Protein AF-0000000074068832 (afdb_homodimer)

Radius of gyration: 34.42 Å; Cα contacts (8 Å, |Δi|>4): 840; chains: 2; bounding box: 87×120×105 Å

InterPro domains:
  IPR000525 Initiator Rep protein, WH1 domain [PF01051] (7-155)
  IPR036388 Winged helix-like DNA-binding domain superfamily [G3DSA:1.10.10.10] (1-142)
  IPR036388 Winged helix-like DNA-binding domain superfamily [G3DSA:1.10.10.10] (143-234)
  IPR036390 Winged helix DNA-binding domain superfamily [SSF46785] (2-127)
  IPR036390 Winged helix DNA-binding domain superfamily [SSF46785] (130-231)

Nearest PDB structures (foldseek):
  8ac8-assembly2_A  TM=8.802E-01  e=3.108E-16  Escherichia coli
  7u7o-assembly1_C  TM=8.774E-01  e=4.698E-16  Escherichia coli K-12
  7sgc-assembly1_C  TM=8.677E-01  e=2.930E-16  Escherichia coli
  7ur0-assembly1_C  TM=8.697E-01  e=3.930E-15  Escherichia coli K-12
  6h24-assembly1_B  TM=8.572E-01  e=2.730E-08  Sphinx1.76-related DNA

Structure (mmCIF, N/CA/C/O backbone):
data_AF-0000000074068832-model_v1
#
loop_
_entity.id
_entity.type
_entity.pdbx_description
1 polymer 'Initiator RepB protein'
#
loop_
_atom_site.group_PDB
_atom_site.id
_atom_site.type_symbol
_atom_site.label_atom_id
_atom_site.label_alt_id
_atom_site.label_comp_id
_atom_site.label_asym_id
_atom_site.label_entity_id
_atom_site.label_seq_id
_atom_site.pdbx_PDB_ins_code
_atom_site.Cartn_x
_atom_site.Cartn_y
_atom_site.Cartn_z
_atom_site.occupancy
_atom_site.B_iso_or_equiv
_atom_site.auth_seq_id
_atom_site.auth_comp_id
_atom_site.auth_asym_id
_atom_site.auth_atom_id
_atom_site.pdbx_PDB_model_num
ATOM 1 N N . MET A 1 1 ? -21.078 18.766 18.938 1 35.25 1 MET A N 1
ATOM 2 C CA . MET A 1 1 ? -19.781 18.125 18.688 1 35.25 1 MET A CA 1
ATOM 3 C C . MET A 1 1 ? -19.125 17.688 19.984 1 35.25 1 MET A C 1
ATOM 5 O O . MET A 1 1 ? -18.766 18.516 20.828 1 35.25 1 MET A O 1
ATOM 9 N N . SER A 1 2 ? -19.516 16.641 20.594 1 40.59 2 SER A N 1
ATOM 10 C CA . SER A 1 2 ? -19.188 16.219 21.953 1 40.59 2 SER A CA 1
ATOM 11 C C . SER A 1 2 ? -17.703 16.406 22.25 1 40.59 2 SER A C 1
ATOM 13 O O . SER A 1 2 ? -16.922 16.75 21.359 1 40.59 2 SER A O 1
ATOM 15 N N . ASN A 1 3 ? -17.016 15.266 22.984 1 48.94 3 ASN A N 1
ATOM 16 C CA . ASN A 1 3 ? -15.648 15.086 23.438 1 48.94 3 ASN A CA 1
ATOM 17 C C . ASN A 1 3 ? -14.648 15.344 22.297 1 48.94 3 ASN A C 1
ATOM 19 O O . ASN A 1 3 ? -15 15.258 21.125 1 48.94 3 ASN A O 1
ATOM 23 N N . SER A 1 4 ? -13.125 15.695 22.562 1 65.94 4 SER A N 1
ATOM 24 C CA . SER A 1 4 ? -11.914 16.359 22.078 1 65.94 4 SER A CA 1
ATOM 25 C C . SER A 1 4 ? -11.359 15.633 20.844 1 65.94 4 SER A C 1
ATOM 27 O O . SER A 1 4 ? -10.828 14.531 20.969 1 65.94 4 SER A O 1
ATOM 29 N N . ASP A 1 5 ? -11.992 15.969 19.625 1 88.31 5 ASP A N 1
ATOM 30 C CA . ASP A 1 5 ? -11.422 15.492 18.375 1 88.31 5 ASP A CA 1
ATOM 31 C C . ASP A 1 5 ? -9.93 15.82 18.297 1 88.31 5 ASP A C 1
ATOM 33 O O . ASP A 1 5 ? -9.508 16.672 17.5 1 88.31 5 ASP A O 1
ATOM 37 N N . LEU A 1 6 ? -9.234 15.133 19.125 1 91.38 6 LEU A N 1
ATOM 38 C CA . LEU A 1 6 ? -7.793 15.336 19.219 1 91.38 6 LEU A CA 1
ATOM 39 C C . LEU A 1 6 ? -7.062 14.508 18.156 1 91.38 6 LEU A C 1
ATOM 41 O O . LEU A 1 6 ? -7.238 13.289 18.094 1 91.38 6 LEU A O 1
ATOM 45 N N . VAL A 1 7 ? -6.352 15.195 17.359 1 93.06 7 VAL A N 1
ATOM 46 C CA . VAL A 1 7 ? -5.469 14.547 16.406 1 93.06 7 VAL A CA 1
ATOM 47 C C . VAL A 1 7 ? -4.086 14.352 17.016 1 93.06 7 VAL A C 1
ATOM 49 O O . VAL A 1 7 ? -3.471 15.305 17.5 1 93.06 7 VAL A O 1
ATOM 52 N N . VAL A 1 8 ? -3.641 13.156 17.078 1 91.25 8 VAL A N 1
ATOM 53 C CA . VAL A 1 8 ? 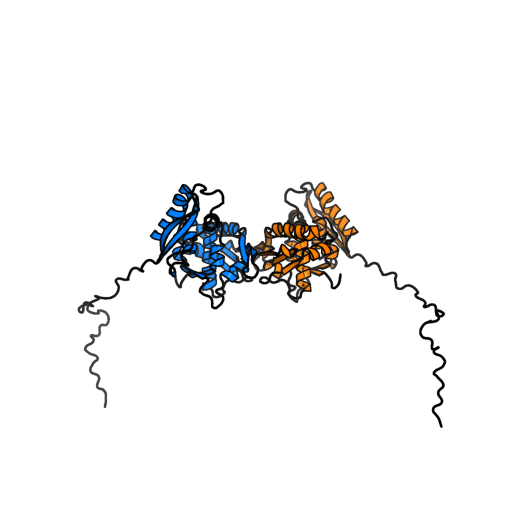-2.334 12.852 17.641 1 91.25 8 VAL A CA 1
ATOM 54 C C . VAL A 1 8 ? -1.529 11.984 16.672 1 91.25 8 VAL A C 1
ATOM 56 O O . VAL A 1 8 ? -2.029 10.977 16.172 1 91.25 8 VAL A O 1
ATOM 59 N N . LYS A 1 9 ? -0.333 12.367 16.391 1 91.38 9 LYS A N 1
ATOM 60 C CA . LYS A 1 9 ? 0.594 11.578 15.594 1 91.38 9 LYS A CA 1
ATOM 61 C C . LYS A 1 9 ? 2.043 11.867 15.977 1 91.38 9 LYS A C 1
ATOM 63 O O . LYS A 1 9 ? 2.342 12.938 16.516 1 91.38 9 LYS A O 1
ATOM 68 N N . SER A 1 10 ? 2.891 10.953 15.695 1 91.12 10 SER A N 1
ATOM 69 C CA . SER A 1 10 ? 4.297 11.188 16.016 1 91.12 10 SER A CA 1
ATOM 70 C C . SER A 1 10 ? 4.863 12.344 15.195 1 91.12 10 SER A C 1
ATOM 72 O O . SER A 1 10 ? 4.438 12.578 14.062 1 91.12 10 SER A O 1
ATOM 74 N N . ASN A 1 11 ? 5.824 13.031 15.758 1 90.75 11 ASN A N 1
ATOM 75 C CA . ASN A 1 11 ? 6.508 14.086 15.023 1 90.75 11 ASN A CA 1
ATOM 76 C C . ASN A 1 11 ? 7.188 13.539 13.766 1 90.75 11 ASN A C 1
ATOM 78 O O . ASN A 1 11 ? 7.246 14.219 12.742 1 90.75 11 ASN A O 1
ATOM 82 N N . ARG A 1 12 ? 7.637 12.352 13.867 1 89.12 12 ARG A N 1
ATOM 83 C CA . ARG A 1 12 ? 8.305 11.711 12.742 1 89.12 12 ARG A CA 1
ATOM 84 C C . ARG A 1 12 ? 7.336 11.508 11.578 1 89.12 12 ARG A C 1
ATOM 86 O O . ARG A 1 12 ? 7.668 11.812 10.43 1 89.12 12 ARG A O 1
ATOM 93 N N . LEU A 1 13 ? 6.172 10.992 11.891 1 91.56 13 LEU A N 1
ATOM 94 C CA . LEU A 1 13 ? 5.172 10.805 10.844 1 91.56 13 LEU A CA 1
ATOM 95 C C . LEU A 1 13 ? 4.758 12.148 10.25 1 91.56 13 LEU A C 1
ATOM 97 O O . LEU A 1 13 ? 4.641 12.281 9.031 1 91.56 13 LEU A O 1
ATOM 101 N N . ASN A 1 14 ? 4.551 13.086 11.156 1 93.75 14 ASN A N 1
ATOM 102 C CA . ASN A 1 14 ? 4.164 14.422 10.703 1 93.75 14 ASN A CA 1
ATOM 103 C C . ASN A 1 14 ? 5.191 15 9.734 1 93.75 14 ASN A C 1
ATOM 105 O O . ASN A 1 14 ? 4.824 15.594 8.719 1 93.75 14 ASN A O 1
ATOM 109 N N . SER A 1 15 ? 6.441 14.773 10.016 1 92.5 15 SER A N 1
ATOM 110 C CA . SER A 1 15 ? 7.523 15.297 9.195 1 92.5 15 SER A CA 1
ATOM 111 C C . SER A 1 15 ? 7.672 14.5 7.902 1 92.5 15 SER A C 1
ATOM 113 O O . SER A 1 15 ? 8.195 15.016 6.91 1 92.5 15 SER A O 1
ATOM 115 N N . ALA A 1 16 ? 7.242 13.289 7.918 1 91 16 ALA A N 1
ATOM 116 C CA . ALA A 1 16 ? 7.418 12.406 6.77 1 91 16 ALA A CA 1
ATOM 117 C C . ALA A 1 16 ? 6.352 12.664 5.707 1 91 16 ALA A C 1
ATOM 119 O O . ALA A 1 16 ? 6.508 12.266 4.551 1 91 16 ALA A O 1
ATOM 120 N N . ILE A 1 17 ? 5.285 13.25 6.105 1 91.56 17 ILE A N 1
ATOM 121 C CA . ILE A 1 17 ? 4.191 13.523 5.184 1 91.56 17 ILE A CA 1
ATOM 122 C C . ILE A 1 17 ? 4.684 14.422 4.051 1 91.56 17 ILE A C 1
ATOM 124 O O . ILE A 1 17 ? 5.324 15.445 4.293 1 91.56 17 ILE A O 1
ATOM 128 N N . GLN A 1 18 ? 4.461 13.891 2.818 1 90 18 GLN A N 1
ATOM 129 C CA . GLN A 1 18 ? 4.797 14.672 1.632 1 90 18 GLN A CA 1
ATOM 130 C C . GLN A 1 18 ? 3.736 14.508 0.546 1 90 18 GLN A C 1
ATOM 132 O O . GLN A 1 18 ? 3.186 13.422 0.369 1 90 18 GLN A O 1
ATOM 137 N N . ASN A 1 19 ? 3.311 15.547 -0.072 1 89.25 19 ASN A N 1
ATOM 138 C CA . ASN A 1 19 ? 2.555 15.562 -1.32 1 89.25 19 ASN A CA 1
ATOM 139 C C . ASN A 1 19 ? 1.151 14.992 -1.132 1 89.25 19 ASN A C 1
ATOM 141 O O . ASN A 1 19 ? 0.669 14.227 -1.969 1 89.25 19 ASN A O 1
ATOM 145 N N . LEU A 1 20 ? 0.527 15.203 -0.058 1 94.69 20 LEU A N 1
ATOM 146 C CA . LEU A 1 20 ? -0.877 14.859 0.137 1 94.69 20 LEU A CA 1
ATOM 147 C C . LEU A 1 20 ? -1.781 16.031 -0.214 1 94.69 20 LEU A C 1
ATOM 149 O O . LEU A 1 20 ? -1.452 17.188 0.08 1 94.69 20 LEU A O 1
ATOM 153 N N . THR A 1 21 ? -2.848 15.766 -0.794 1 94.5 21 THR A N 1
ATOM 154 C CA . THR A 1 21 ? -3.857 16.797 -1.002 1 94.5 21 THR A CA 1
ATOM 155 C C . THR A 1 21 ? -4.621 17.078 0.291 1 94.5 21 THR A C 1
ATOM 157 O O . THR A 1 21 ? -4.531 16.297 1.248 1 94.5 21 THR A O 1
ATOM 160 N N . LEU A 1 22 ? -5.344 18.156 0.23 1 94.94 22 LEU A N 1
ATOM 161 C CA . LEU A 1 22 ? -6.137 18.531 1.394 1 94.94 22 LEU A CA 1
ATOM 162 C C . LEU A 1 22 ? -7.121 17.422 1.762 1 94.94 22 LEU A C 1
ATOM 164 O O . LEU A 1 22 ? -7.25 17.062 2.934 1 94.94 22 LEU A O 1
ATOM 168 N N . ALA A 1 23 ? -7.801 16.906 0.788 1 94.31 23 ALA A N 1
ATOM 169 C CA . ALA A 1 23 ? -8.805 15.875 1.02 1 94.31 23 ALA A CA 1
ATOM 170 C C . ALA A 1 23 ? -8.172 14.609 1.592 1 94.31 23 ALA A C 1
ATOM 172 O O . ALA A 1 23 ? -8.742 13.961 2.467 1 94.31 23 ALA A O 1
ATOM 173 N N . GLU A 1 24 ? -7 14.227 1.142 1 96.44 24 GLU A N 1
ATOM 174 C CA . GLU A 1 24 ? -6.27 13.086 1.673 1 96.44 24 GLU A CA 1
ATOM 175 C C . GLU A 1 24 ? -5.891 13.297 3.137 1 96.44 24 GLU A C 1
ATOM 177 O O . GLU A 1 24 ? -6.078 12.406 3.969 1 96.44 24 GLU A O 1
ATOM 182 N N . LEU A 1 25 ? -5.414 14.492 3.432 1 96.44 25 LEU A N 1
ATOM 183 C CA . LEU A 1 25 ? -5.035 14.836 4.797 1 96.44 25 LEU A CA 1
ATOM 184 C C . LEU A 1 25 ? -6.234 14.734 5.734 1 96.44 25 LEU A C 1
ATOM 186 O O . LEU A 1 25 ? -6.109 14.25 6.859 1 96.44 25 LEU A O 1
ATOM 190 N N . ARG A 1 26 ? -7.309 15.148 5.266 1 95.88 26 ARG A N 1
ATOM 191 C CA . ARG A 1 26 ? -8.523 15.164 6.074 1 95.88 26 ARG A CA 1
ATOM 192 C C . ARG A 1 26 ? -8.984 13.742 6.402 1 95.88 26 ARG A C 1
ATOM 194 O O . ARG A 1 26 ? -9.484 13.484 7.5 1 95.88 26 ARG A O 1
ATOM 201 N N . ILE A 1 27 ? -8.789 12.797 5.516 1 95.5 27 ILE A N 1
ATOM 202 C CA . ILE A 1 27 ? -9.094 11.398 5.801 1 95.5 27 ILE A CA 1
ATOM 203 C C . ILE A 1 27 ? -8.211 10.898 6.945 1 95.5 27 ILE A C 1
ATOM 205 O O . ILE A 1 27 ? -8.703 10.266 7.883 1 95.5 27 ILE A O 1
ATOM 209 N N . ILE A 1 28 ? -6.961 11.227 6.863 1 95.12 28 ILE A N 1
ATOM 210 C CA . ILE A 1 28 ? -6.008 10.781 7.871 1 95.12 28 ILE A CA 1
ATOM 211 C C . ILE A 1 28 ? -6.355 11.391 9.219 1 95.12 28 ILE A C 1
ATOM 213 O O . ILE A 1 28 ? -6.41 10.695 10.234 1 95.12 28 ILE A O 1
ATOM 217 N N . GLN A 1 29 ? -6.629 12.672 9.227 1 95.06 29 GLN A N 1
ATOM 218 C CA . GLN A 1 29 ? -6.973 13.367 10.461 1 95.06 29 GLN A CA 1
ATOM 219 C C . GLN A 1 29 ? -8.219 12.766 11.102 1 95.06 29 GLN A C 1
ATOM 221 O O . GLN A 1 29 ? -8.234 12.5 12.305 1 95.06 29 GLN A O 1
ATOM 226 N N . LEU A 1 30 ? -9.188 12.57 10.297 1 93.5 30 LEU A N 1
ATOM 227 C CA . LEU A 1 30 ? -10.445 12.031 10.797 1 93.5 30 LEU A CA 1
ATOM 228 C C . LEU A 1 30 ? -10.266 10.609 11.312 1 93.5 30 LEU A C 1
ATOM 230 O O . LEU A 1 30 ? -10.82 10.25 12.352 1 93.5 30 LEU A O 1
ATOM 234 N N . ALA A 1 31 ? -9.523 9.859 10.562 1 92.31 31 ALA A N 1
ATOM 235 C CA . ALA A 1 31 ? -9.258 8.492 10.984 1 92.31 31 ALA A CA 1
ATOM 236 C C . ALA A 1 31 ? -8.57 8.453 12.344 1 92.31 31 ALA A C 1
ATOM 238 O O . ALA A 1 31 ? -8.898 7.625 13.195 1 92.31 31 ALA A O 1
ATOM 239 N N . ILE A 1 32 ? -7.617 9.312 12.555 1 90.81 32 ILE A N 1
ATOM 240 C CA . ILE A 1 32 ? -6.895 9.375 13.812 1 90.81 32 ILE A CA 1
ATOM 241 C C . ILE A 1 32 ? -7.863 9.711 14.945 1 90.81 32 ILE A C 1
ATOM 243 O O . ILE A 1 32 ? -7.84 9.062 16 1 90.81 32 ILE A O 1
ATOM 247 N N . VAL A 1 33 ? -8.695 10.672 14.711 1 91 33 VAL A N 1
ATOM 248 C CA . VAL A 1 33 ? -9.664 11.109 15.719 1 91 33 VAL A CA 1
ATOM 249 C C . VAL A 1 33 ? -10.648 9.977 16.016 1 91 33 VAL A C 1
ATOM 251 O O . VAL A 1 33 ? -10.906 9.672 17.172 1 91 33 VAL A O 1
ATOM 254 N N . ASP A 1 34 ? -11.148 9.344 14.977 1 87.38 34 ASP A N 1
ATOM 255 C CA . ASP A 1 34 ? -12.164 8.305 15.133 1 87.38 34 ASP A CA 1
ATOM 256 C C . ASP A 1 34 ? -11.578 7.059 15.789 1 87.38 34 ASP A C 1
ATOM 258 O O . ASP A 1 34 ? -12.266 6.375 16.547 1 87.38 34 ASP A O 1
ATOM 262 N N . ALA A 1 35 ? -10.375 6.742 15.484 1 83.81 35 ALA A N 1
ATOM 263 C CA . ALA A 1 35 ? -9.719 5.602 16.109 1 83.81 35 ALA A CA 1
ATOM 264 C C . ALA A 1 35 ? -9.562 5.82 17.625 1 83.81 35 ALA A C 1
ATOM 266 O O . ALA A 1 35 ? -9.68 4.879 18.406 1 83.81 35 ALA A O 1
ATOM 267 N N . ARG A 1 36 ? -9.305 6.953 18 1 80.31 36 ARG A N 1
ATOM 268 C CA . ARG A 1 36 ? -9.141 7.293 19.406 1 80.31 36 ARG A CA 1
ATOM 269 C C . ARG A 1 36 ? -10.477 7.285 20.141 1 80.31 36 ARG A C 1
ATOM 271 O O . ARG A 1 36 ? -10.57 6.828 21.281 1 80.31 36 ARG A O 1
ATOM 278 N N . GLU A 1 37 ? -11.469 7.746 19.5 1 77.94 37 GLU A N 1
ATOM 279 C CA . GLU A 1 37 ? -12.781 7.879 20.125 1 77.94 37 GLU A CA 1
ATOM 280 C C . GLU A 1 37 ? -13.422 6.512 20.344 1 77.94 37 GLU A C 1
ATOM 282 O O . GLU A 1 37 ? -14.156 6.316 21.312 1 77.94 37 GLU A O 1
ATOM 287 N N . THR A 1 38 ? -13.18 5.633 19.469 1 71.94 38 THR A N 1
ATOM 288 C CA . THR A 1 38 ? -13.797 4.316 19.594 1 71.94 38 THR A CA 1
ATOM 289 C C . THR A 1 38 ? -13.016 3.439 20.578 1 71.94 38 THR A C 1
ATOM 291 O O . THR A 1 38 ? -13.508 2.395 21 1 71.94 38 THR A O 1
ATOM 294 N N . GLY A 1 39 ? -11.883 3.902 21.094 1 65.94 39 GLY A N 1
ATOM 295 C CA . GLY A 1 39 ? -11.062 3.121 22 1 65.94 39 GLY A CA 1
ATOM 296 C C . GLY A 1 39 ? -10.391 1.937 21.328 1 65.94 39 GLY A C 1
ATOM 297 O O . GLY A 1 39 ? -9.625 1.206 21.969 1 65.94 39 GLY A O 1
ATOM 298 N N . LYS A 1 40 ? -10.719 1.672 20.203 1 63 40 LYS A N 1
ATOM 299 C CA . LYS A 1 40 ? -10.18 0.501 19.516 1 63 40 LYS A CA 1
ATOM 300 C C . LYS A 1 40 ? -8.797 0.79 18.938 1 63 40 LYS A C 1
ATOM 302 O O . LYS A 1 40 ? -8.039 -0.134 18.641 1 63 40 LYS A O 1
ATOM 307 N N . GLY A 1 41 ? -8.445 2.09 19.062 1 67.38 41 GLY A N 1
ATOM 308 C CA . GLY A 1 41 ? -7.191 2.457 18.422 1 67.38 41 GLY A CA 1
ATOM 309 C C . GLY A 1 41 ? -7.129 2.072 16.953 1 67.38 41 GLY A C 1
ATOM 310 O O . GLY A 1 41 ? -8.117 1.611 16.391 1 67.38 41 GLY A O 1
ATOM 311 N N . LEU A 1 42 ? -6.102 2.455 16.297 1 79.25 42 LEU A N 1
ATOM 312 C CA . LEU A 1 42 ? -5.82 1.968 14.945 1 79.25 42 LEU A CA 1
ATOM 313 C C . LEU A 1 42 ? -5.066 0.642 14.992 1 79.25 42 LEU A C 1
ATOM 315 O O . LEU A 1 42 ? -4.234 0.428 15.875 1 79.25 42 LEU A O 1
ATOM 319 N N . SER A 1 43 ? -5.531 -0.219 14.297 1 83.44 43 SER A N 1
ATOM 320 C CA . SER A 1 43 ? -4.914 -1.54 14.234 1 83.44 43 SER A CA 1
ATOM 321 C C . SER A 1 43 ? -4.492 -1.886 12.812 1 83.44 43 SER A C 1
ATOM 323 O O . SER A 1 43 ? -5.098 -1.414 11.844 1 83.44 43 SER A O 1
ATOM 325 N N . THR A 1 44 ? -3.473 -2.729 12.82 1 85.56 44 THR A N 1
ATOM 326 C CA . THR A 1 44 ? -2.988 -3.168 11.516 1 85.56 44 THR A CA 1
ATOM 327 C C . THR A 1 44 ? -3.844 -4.312 10.977 1 85.56 44 THR A C 1
ATOM 329 O O . THR A 1 44 ? -3.762 -4.656 9.797 1 85.56 44 THR A O 1
ATOM 332 N N . ASP A 1 45 ? -4.703 -4.816 11.781 1 86.94 45 ASP A N 1
ATOM 333 C CA . ASP A 1 45 ? -5.43 -6.008 11.359 1 86.94 45 ASP A CA 1
ATOM 334 C C . ASP A 1 45 ? -6.941 -5.773 11.391 1 86.94 45 ASP A C 1
ATOM 336 O O . ASP A 1 45 ? -7.719 -6.652 11.023 1 86.94 45 ASP A O 1
ATOM 340 N N . THR A 1 46 ? -7.316 -4.652 11.867 1 87.31 46 THR A N 1
ATOM 341 C CA . THR A 1 46 ? -8.734 -4.328 11.93 1 87.31 46 THR A CA 1
ATOM 342 C C . THR A 1 46 ? -9.023 -3.02 11.195 1 87.31 46 THR A C 1
ATOM 344 O O . THR A 1 46 ? -8.539 -1.959 11.602 1 87.31 46 THR A O 1
ATOM 347 N N . PRO A 1 47 ? -9.836 -3.09 10.203 1 92.69 47 PRO A N 1
ATOM 348 C CA . PRO A 1 47 ? -10.148 -1.868 9.461 1 92.69 47 PRO A CA 1
ATOM 349 C C . PRO A 1 47 ? -10.953 -0.863 10.289 1 92.69 47 PRO A C 1
ATOM 351 O O . PRO A 1 47 ? -11.68 -1.252 11.203 1 92.69 47 PRO A O 1
ATOM 354 N N . LEU A 1 48 ? -10.828 0.386 9.969 1 92.94 48 LEU A N 1
ATOM 355 C CA . LEU A 1 48 ? -11.586 1.491 10.547 1 92.94 48 LEU A CA 1
ATOM 356 C C . LEU A 1 48 ? -12.68 1.961 9.602 1 92.94 48 LEU A C 1
ATOM 358 O O . LEU A 1 48 ? -12.422 2.209 8.422 1 92.94 48 LEU A O 1
ATOM 362 N N . ARG A 1 49 ? -13.844 2.047 10.148 1 93.88 49 ARG A N 1
ATOM 363 C CA . ARG A 1 49 ? -14.953 2.559 9.359 1 93.88 49 ARG A CA 1
ATOM 364 C C . ARG A 1 49 ? -15.023 4.082 9.422 1 93.88 49 ARG A C 1
ATOM 366 O O . ARG A 1 49 ? -14.961 4.66 10.508 1 93.88 49 ARG A O 1
ATOM 373 N N . ILE A 1 50 ? -15.094 4.711 8.305 1 93.38 50 ILE A N 1
ATOM 374 C CA . ILE A 1 50 ? -15.305 6.152 8.211 1 93.38 50 ILE A CA 1
ATOM 375 C C . ILE A 1 50 ? -16.578 6.434 7.43 1 93.38 50 ILE A C 1
ATOM 377 O O . ILE A 1 50 ? -16.75 5.969 6.301 1 93.38 50 ILE A O 1
ATOM 381 N N . ASP A 1 51 ? -17.438 7.238 8.031 1 94.38 51 ASP A N 1
ATOM 382 C CA . ASP A 1 51 ? -18.719 7.578 7.422 1 94.38 51 ASP A CA 1
ATOM 383 C C . ASP A 1 51 ? -18.641 8.906 6.672 1 94.38 51 ASP A C 1
ATOM 385 O O . ASP A 1 51 ? -18.047 9.867 7.164 1 94.38 51 ASP A O 1
ATOM 389 N N . GLY A 1 52 ? -19.344 8.859 5.496 1 93.94 52 GLY A N 1
ATOM 390 C CA . GLY A 1 52 ? -19.391 10.094 4.723 1 93.94 52 GLY A CA 1
ATOM 391 C C . GLY A 1 52 ? -20.031 11.242 5.473 1 93.94 52 GLY A C 1
ATOM 392 O O . GLY A 1 52 ? -19.609 12.391 5.336 1 93.94 52 GLY A O 1
ATOM 393 N N . LEU A 1 53 ? -21.016 10.969 6.203 1 93.25 53 LEU A N 1
ATOM 394 C CA . LEU A 1 53 ? -21.688 11.992 6.996 1 93.25 53 LEU A CA 1
ATOM 395 C C . LEU A 1 53 ? -20.766 12.57 8.055 1 93.25 53 LEU A C 1
ATOM 397 O O . LEU A 1 53 ? -20.75 13.781 8.289 1 93.25 53 LEU A O 1
ATOM 401 N N . ARG A 1 54 ? -20 11.703 8.68 1 91.81 54 ARG A N 1
ATOM 402 C CA . ARG A 1 54 ? -19.016 12.141 9.664 1 91.81 54 ARG A CA 1
ATOM 403 C C . ARG A 1 54 ? -17.969 13.047 9.016 1 91.81 54 ARG A C 1
ATOM 405 O O . ARG A 1 54 ? -17.578 14.062 9.586 1 91.81 54 ARG A O 1
ATOM 412 N N . TYR A 1 55 ? -17.578 12.656 7.895 1 94.25 55 TYR A N 1
ATOM 413 C CA . TYR A 1 55 ? -16.625 13.453 7.121 1 94.25 55 TYR A CA 1
ATOM 414 C C . TYR A 1 55 ? -17.203 14.828 6.805 1 94.25 55 TYR A C 1
ATOM 416 O O . TYR A 1 55 ? -16.531 15.844 6.992 1 94.25 55 TYR A O 1
ATOM 424 N N . ALA A 1 56 ? -18.406 14.859 6.391 1 93.75 56 ALA A N 1
ATOM 425 C CA . ALA A 1 56 ? -19.078 16.109 6.035 1 93.75 56 ALA A CA 1
ATOM 426 C C . ALA A 1 56 ? -19.188 17.031 7.25 1 93.75 56 ALA A C 1
ATOM 428 O O . ALA A 1 56 ? -18.953 18.234 7.148 1 93.75 56 ALA A O 1
ATOM 429 N N . GLU A 1 57 ? -19.5 16.484 8.297 1 92.75 57 GLU A N 1
ATOM 430 C CA . GLU A 1 57 ? -19.656 17.25 9.531 1 92.75 57 GLU A CA 1
ATOM 431 C C . GLU A 1 57 ? -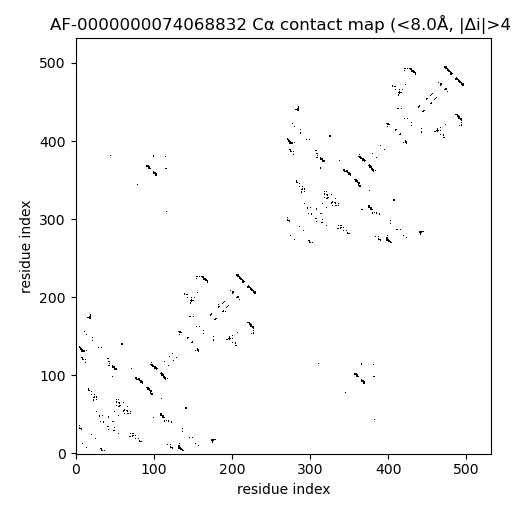18.328 17.797 10.016 1 92.75 57 GLU A C 1
ATOM 433 O O . GLU A 1 57 ? -18.234 18.969 10.422 1 92.75 57 GLU A O 1
ATOM 438 N N . ALA A 1 58 ? -17.312 16.984 9.914 1 92.5 58 ALA A N 1
ATOM 439 C CA . ALA A 1 58 ? -16 17.375 10.43 1 92.5 58 ALA A CA 1
ATOM 440 C C . ALA A 1 58 ? -15.398 18.5 9.594 1 92.5 58 ALA A C 1
ATOM 442 O O . ALA A 1 58 ? -14.688 19.359 10.125 1 92.5 5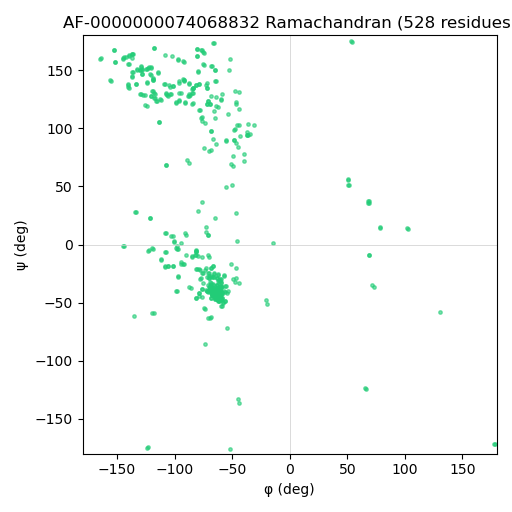8 ALA A O 1
ATOM 443 N N . PHE A 1 59 ? -15.711 18.5 8.312 1 93.62 59 PHE A N 1
ATOM 444 C CA . PHE A 1 59 ? -15.008 19.438 7.449 1 93.62 59 PHE A CA 1
ATOM 445 C C . PHE A 1 59 ? -15.984 20.375 6.746 1 93.62 59 PHE A C 1
ATOM 447 O O . PHE A 1 59 ? -15.672 20.922 5.691 1 93.62 59 PHE A O 1
ATOM 454 N N . ASN A 1 60 ? -17.094 20.516 7.297 1 88.69 60 ASN A N 1
ATOM 455 C CA . ASN A 1 60 ? -18.109 21.5 6.941 1 88.69 60 ASN A CA 1
ATOM 456 C C . ASN A 1 60 ? -18.422 21.469 5.449 1 88.69 60 ASN A C 1
ATOM 458 O O . ASN A 1 60 ? -18.375 22.516 4.781 1 88.69 60 ASN A O 1
ATOM 462 N N . THR A 1 61 ? -18.688 20.312 4.977 1 87.88 61 THR A N 1
ATOM 463 C CA . THR A 1 61 ? -19.172 20.141 3.613 1 87.88 61 THR A CA 1
ATOM 464 C C . THR A 1 61 ? -20.562 19.516 3.617 1 87.88 61 THR A C 1
ATOM 466 O O . THR A 1 61 ? -21.094 19.172 4.676 1 87.88 61 THR A O 1
ATOM 469 N N . THR A 1 62 ? -21.234 19.484 2.506 1 87.25 62 THR A N 1
ATOM 470 C CA . THR A 1 62 ? -22.594 18.953 2.439 1 87.25 62 THR A CA 1
ATOM 471 C C . THR A 1 62 ? -22.578 17.422 2.508 1 87.25 62 THR A C 1
ATOM 473 O O . THR A 1 62 ? -21.578 16.797 2.121 1 87.25 62 THR A O 1
ATOM 476 N N . ARG A 1 63 ? -23.688 16.922 2.963 1 82.56 63 ARG A N 1
ATOM 477 C CA . ARG A 1 63 ? -23.844 15.477 3.082 1 82.56 63 ARG A CA 1
ATOM 478 C C . ARG A 1 63 ? -23.672 14.789 1.73 1 82.56 63 ARG A C 1
ATOM 480 O O . ARG A 1 63 ? -23.062 13.727 1.642 1 82.56 63 ARG A O 1
ATOM 487 N N . GLN A 1 64 ? -24.219 15.398 0.728 1 82.19 64 GLN A N 1
ATOM 488 C CA . GLN A 1 64 ? -24.172 14.836 -0.62 1 82.19 64 GLN A CA 1
ATOM 489 C C . GLN A 1 64 ? -22.734 14.734 -1.121 1 82.19 64 GLN A C 1
ATOM 491 O O . GLN A 1 64 ? -22.359 13.734 -1.74 1 82.19 64 GLN A O 1
ATOM 496 N N . ASN A 1 65 ? -21.984 15.664 -0.727 1 88 65 ASN A N 1
ATOM 497 C CA . ASN A 1 65 ? -20.641 15.758 -1.25 1 88 65 ASN A CA 1
ATOM 498 C C . ASN A 1 65 ? -19.641 15.023 -0.363 1 88 65 ASN A C 1
ATOM 500 O O . ASN A 1 65 ? -18.531 14.695 -0.802 1 88 65 ASN A O 1
ATOM 504 N N . GLY A 1 66 ? -20.078 14.75 0.817 1 89.5 66 GLY A N 1
ATOM 505 C CA . GLY A 1 66 ? -19.172 14.18 1.789 1 89.5 66 GLY A CA 1
ATOM 506 C C . GLY A 1 66 ? -18.625 12.828 1.367 1 89.5 66 GLY A C 1
ATOM 507 O O . GLY A 1 66 ? -17.406 12.625 1.338 1 89.5 66 GLY A O 1
ATOM 508 N N . TYR A 1 67 ? -19.516 11.977 0.93 1 89.25 67 TYR A N 1
ATOM 509 C CA . TYR A 1 67 ? -19.078 10.633 0.556 1 89.25 67 TYR A CA 1
ATOM 510 C C . TYR A 1 67 ? -18.266 10.664 -0.739 1 89.25 67 TYR A C 1
ATOM 512 O O . TYR A 1 67 ? -17.266 9.969 -0.865 1 89.25 67 TYR A O 1
ATOM 520 N N . ILE A 1 68 ? -18.719 11.43 -1.621 1 91 68 ILE A N 1
ATOM 521 C CA . ILE A 1 68 ? -18.047 11.508 -2.918 1 91 68 ILE A CA 1
ATOM 522 C C . ILE A 1 68 ? -16.625 12.008 -2.732 1 91 68 ILE A C 1
ATOM 524 O O . ILE A 1 68 ? -15.68 11.406 -3.246 1 91 68 ILE A O 1
ATOM 528 N N . ARG A 1 69 ? -16.484 13.062 -1.994 1 91.25 69 ARG A N 1
ATOM 529 C CA . ARG A 1 69 ? -15.172 13.641 -1.75 1 91.25 69 ARG A CA 1
ATOM 530 C C . ARG A 1 69 ? -14.281 12.68 -0.973 1 91.25 69 ARG A C 1
ATOM 532 O O . ARG A 1 69 ? -13.094 12.539 -1.275 1 91.25 69 ARG A O 1
ATOM 539 N N . MET A 1 70 ? -14.875 12.086 -0.037 1 94.12 70 MET A N 1
ATOM 540 C CA . MET A 1 70 ? -14.141 11.125 0.784 1 94.12 70 MET A CA 1
ATOM 541 C C . MET A 1 70 ? -13.648 9.953 -0.056 1 94.12 70 MET A C 1
ATOM 543 O O . MET A 1 70 ? -12.492 9.547 0.046 1 94.12 70 MET A O 1
ATOM 547 N N . LYS A 1 71 ? -14.508 9.469 -0.866 1 93.75 71 LYS A N 1
ATOM 548 C CA . LYS A 1 71 ? -14.18 8.32 -1.711 1 93.75 71 LYS A CA 1
ATOM 549 C C . LYS A 1 71 ? -13.086 8.672 -2.711 1 93.75 71 LYS A C 1
ATOM 551 O O . LYS A 1 71 ? -12.141 7.902 -2.895 1 93.75 71 LYS A O 1
ATOM 556 N N . GLU A 1 72 ? -13.203 9.781 -3.305 1 94.5 72 GLU A N 1
ATOM 557 C CA . GLU A 1 72 ? -12.18 10.227 -4.25 1 94.5 72 GLU A CA 1
ATOM 558 C C . GLU A 1 72 ? -10.836 10.422 -3.561 1 94.5 72 GLU A C 1
ATOM 560 O O . GLU A 1 72 ? -9.797 10.047 -4.109 1 94.5 72 GLU A O 1
ATOM 565 N N . ALA A 1 73 ? -10.875 11 -2.432 1 95.56 73 ALA A N 1
ATOM 566 C CA . ALA A 1 73 ? -9.656 11.234 -1.657 1 95.56 73 ALA A CA 1
ATOM 567 C C . ALA A 1 73 ? -9.008 9.914 -1.248 1 95.56 73 ALA A C 1
ATOM 569 O O . ALA A 1 73 ? -7.785 9.781 -1.304 1 95.56 73 ALA A O 1
ATOM 570 N N . GLU A 1 74 ? -9.875 9.016 -0.844 1 96.44 74 GLU A N 1
ATOM 571 C CA . GLU A 1 74 ? -9.359 7.707 -0.462 1 96.44 74 GLU A CA 1
ATOM 572 C C . GLU A 1 74 ? -8.68 7.012 -1.641 1 96.44 74 GLU A C 1
ATOM 574 O O . GLU A 1 74 ? -7.617 6.414 -1.485 1 96.44 74 GLU A O 1
ATOM 579 N N . GLU A 1 75 ? -9.219 7.102 -2.77 1 95.69 75 GLU A N 1
ATOM 580 C CA . GLU A 1 75 ? -8.672 6.461 -3.961 1 95.69 75 GLU A CA 1
ATOM 581 C C . GLU A 1 75 ? -7.266 6.969 -4.266 1 95.69 75 GLU A C 1
ATOM 583 O O . GLU A 1 75 ? -6.379 6.191 -4.617 1 95.69 75 GLU A O 1
ATOM 588 N N . THR A 1 76 ? -7.062 8.227 -4.133 1 96.31 76 THR A N 1
ATOM 589 C CA . THR A 1 76 ? -5.73 8.773 -4.375 1 96.31 76 THR A CA 1
ATOM 590 C C . THR A 1 76 ? -4.805 8.477 -3.201 1 96.31 76 THR A C 1
ATOM 592 O O . THR A 1 76 ? -3.623 8.18 -3.396 1 96.31 76 THR A O 1
ATOM 595 N N . LEU A 1 77 ? -5.328 8.547 -1.991 1 97.31 77 LEU A N 1
ATOM 596 C CA . LEU A 1 77 ? -4.547 8.242 -0.797 1 97.31 77 LEU A CA 1
ATOM 597 C C . LEU A 1 77 ? -4.023 6.809 -0.841 1 97.31 77 LEU A C 1
ATOM 599 O O . LEU A 1 77 ? -2.91 6.535 -0.392 1 97.31 77 LEU A O 1
ATOM 603 N N . PHE A 1 78 ? -4.852 5.945 -1.407 1 97.31 78 PHE A N 1
ATOM 604 C CA . PHE A 1 78 ? -4.48 4.543 -1.547 1 97.31 78 PHE A CA 1
ATOM 605 C C . PHE A 1 78 ? -3.182 4.402 -2.332 1 97.31 78 PHE A C 1
ATOM 607 O O . PHE A 1 78 ? -2.41 3.465 -2.107 1 97.31 78 PHE A O 1
ATOM 614 N N . ASN A 1 79 ? -2.895 5.332 -3.166 1 96.12 79 ASN A N 1
ATOM 615 C CA . ASN A 1 79 ? -1.726 5.262 -4.035 1 96.12 79 ASN A CA 1
ATOM 616 C C . ASN A 1 79 ? -0.548 6.039 -3.455 1 96.12 79 ASN A C 1
ATOM 618 O O . ASN A 1 79 ? 0.558 5.996 -3.998 1 96.12 79 ASN A O 1
ATOM 622 N N . ARG A 1 80 ? -0.74 6.688 -2.369 1 95.88 80 ARG A N 1
ATOM 623 C CA . ARG A 1 80 ? 0.32 7.492 -1.774 1 95.88 80 ARG A CA 1
ATOM 624 C C . ARG A 1 80 ? 1.298 6.621 -0.993 1 95.88 80 ARG A C 1
ATOM 626 O O . ARG A 1 80 ? 0.914 5.586 -0.447 1 95.88 80 ARG A O 1
ATOM 633 N N . ARG A 1 81 ? 2.484 7.094 -0.998 1 94.81 81 ARG A N 1
ATOM 634 C CA . ARG A 1 81 ? 3.553 6.477 -0.22 1 94.81 81 ARG A CA 1
ATOM 635 C C . ARG A 1 81 ? 4.395 7.535 0.488 1 94.81 81 ARG A C 1
ATOM 637 O O . ARG A 1 81 ? 4.27 8.727 0.208 1 94.81 81 ARG A O 1
ATOM 644 N N . PHE A 1 82 ? 5.16 7.133 1.456 1 93.56 82 PHE A N 1
ATOM 645 C CA . PHE A 1 82 ? 6.125 8.008 2.115 1 93.56 82 PHE A CA 1
ATOM 646 C C . PHE A 1 82 ? 7.379 7.23 2.506 1 93.56 82 PHE A C 1
ATOM 648 O O . PHE A 1 82 ? 7.371 6 2.531 1 93.56 82 PHE A O 1
ATOM 655 N N . SER A 1 83 ? 8.398 8.016 2.703 1 93.06 83 SER A N 1
ATOM 656 C CA . SER A 1 83 ? 9.672 7.418 3.094 1 93.06 83 SER A CA 1
ATOM 657 C C . SER A 1 83 ? 10.234 8.102 4.336 1 93.06 83 SER A C 1
ATOM 659 O O . SER A 1 83 ? 9.969 9.273 4.582 1 93.06 83 SER A O 1
ATOM 661 N N . PHE A 1 84 ? 10.969 7.328 5.082 1 90.88 84 PHE A N 1
ATOM 662 C CA . PHE A 1 84 ? 11.68 7.863 6.238 1 90.88 84 PHE A CA 1
ATOM 663 C C . PHE A 1 84 ? 12.922 7.039 6.543 1 90.88 84 PHE A C 1
ATOM 665 O O . PHE A 1 84 ? 13.109 5.957 5.98 1 90.88 84 PHE A O 1
ATOM 672 N N . ILE A 1 85 ? 13.734 7.602 7.391 1 90.06 85 ILE A N 1
ATOM 673 C CA . ILE A 1 85 ? 14.945 6.902 7.805 1 90.06 85 ILE A CA 1
ATOM 674 C C . ILE A 1 85 ? 14.695 6.168 9.125 1 90.06 85 ILE A C 1
ATOM 676 O O . ILE A 1 85 ? 14.219 6.766 10.094 1 90.06 85 ILE A O 1
ATOM 680 N N . ASP A 1 86 ? 14.945 4.895 9.078 1 90.31 86 ASP A N 1
ATOM 681 C CA . ASP A 1 86 ? 14.867 4.121 10.312 1 90.31 86 ASP A CA 1
ATOM 682 C C . ASP A 1 86 ? 16 4.488 11.266 1 90.31 86 ASP A C 1
ATOM 684 O O . ASP A 1 86 ? 17.172 4.258 10.953 1 90.31 86 ASP A O 1
ATOM 688 N N . ASP A 1 87 ? 15.688 4.926 12.391 1 85.88 87 ASP A N 1
ATOM 689 C CA . ASP A 1 87 ? 16.672 5.453 13.328 1 85.88 87 ASP A CA 1
ATOM 690 C C . ASP A 1 87 ? 17.547 4.3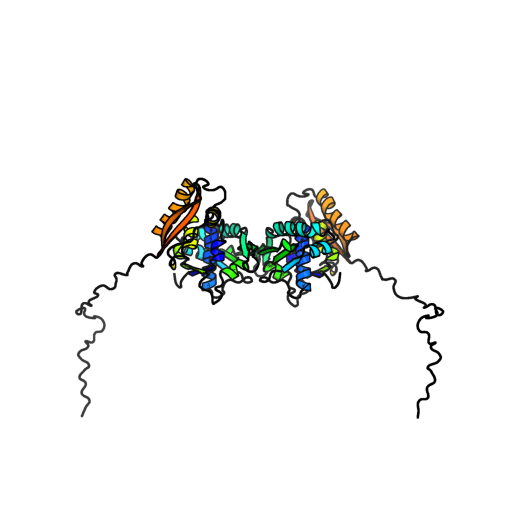4 13.891 1 85.88 87 ASP A C 1
ATOM 692 O O . ASP A 1 87 ? 18.672 4.586 14.32 1 85.88 87 ASP A O 1
ATOM 696 N N . SER A 1 88 ? 17.047 3.105 13.906 1 87.62 88 SER A N 1
ATOM 697 C CA . SER A 1 88 ? 17.781 1.991 14.508 1 87.62 88 SER A CA 1
ATOM 698 C C . SER A 1 88 ? 19 1.626 13.68 1 87.62 88 SER A C 1
ATOM 700 O O . SER A 1 88 ? 20.031 1.224 14.234 1 87.62 88 SER A O 1
ATOM 702 N N . ASP A 1 89 ? 18.984 1.886 12.336 1 90.75 89 ASP A N 1
ATOM 703 C CA . ASP A 1 89 ? 20.109 1.433 11.523 1 90.75 89 ASP A CA 1
ATOM 704 C C . ASP A 1 89 ? 20.406 2.426 10.398 1 90.75 89 ASP A C 1
ATOM 706 O O . ASP A 1 89 ? 21.312 2.197 9.586 1 90.75 89 ASP A O 1
ATOM 710 N N . GLY A 1 90 ? 19.641 3.453 10.328 1 90.94 90 GLY A N 1
ATOM 711 C CA . GLY A 1 90 ? 19.906 4.516 9.375 1 90.94 90 GLY A CA 1
ATOM 712 C C . GLY A 1 90 ? 19.469 4.176 7.965 1 90.94 90 GLY A C 1
ATOM 713 O O . GLY A 1 90 ? 19.828 4.863 7.012 1 90.94 90 GLY A O 1
ATOM 714 N N . LYS A 1 91 ? 18.672 3.186 7.766 1 94 91 LYS A N 1
ATOM 715 C CA . LYS A 1 91 ? 18.25 2.75 6.438 1 94 91 LYS A CA 1
ATOM 716 C C . LYS A 1 91 ? 16.938 3.414 6.035 1 94 91 LYS A C 1
ATOM 718 O O . LYS A 1 91 ? 16.141 3.811 6.895 1 94 91 LYS A O 1
ATOM 723 N N . VAL A 1 92 ? 16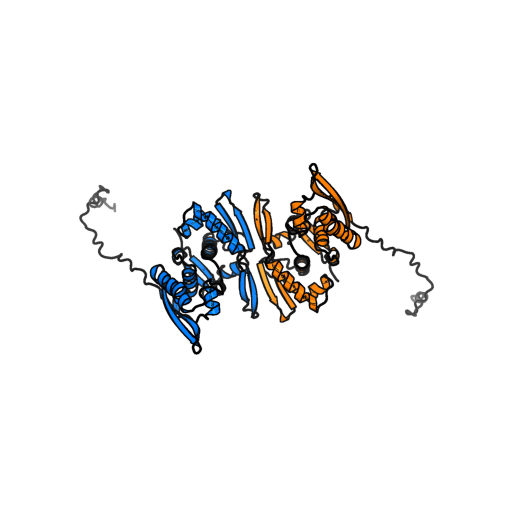.75 3.443 4.754 1 92.44 92 VAL A N 1
ATOM 724 C CA . VAL A 1 92 ? 15.555 4.066 4.211 1 92.44 92 VAL A CA 1
ATOM 725 C C . VAL A 1 92 ? 14.398 3.068 4.227 1 92.44 92 VAL A C 1
ATOM 727 O O . VAL A 1 92 ? 14.562 1.911 3.838 1 92.44 92 VAL A O 1
ATOM 730 N N . VAL A 1 93 ? 13.297 3.553 4.664 1 95.69 93 VAL A N 1
ATOM 731 C CA . VAL A 1 93 ? 12.062 2.771 4.676 1 95.69 93 VAL A CA 1
ATOM 732 C C . VAL A 1 93 ? 11.023 3.438 3.781 1 95.69 93 VAL A C 1
ATOM 734 O O . VAL A 1 93 ? 10.844 4.656 3.83 1 95.69 93 VAL A O 1
ATOM 737 N N . LYS A 1 94 ? 10.438 2.68 2.924 1 96.44 94 LYS A N 1
ATOM 738 C CA . LYS A 1 94 ? 9.281 3.104 2.141 1 96.44 94 LYS A CA 1
ATOM 739 C C . LYS A 1 94 ? 8 2.443 2.648 1 96.44 94 LYS A C 1
ATOM 741 O O . LYS A 1 94 ? 7.965 1.229 2.861 1 96.44 94 LYS A O 1
ATOM 746 N N . SER A 1 95 ? 6.988 3.238 2.898 1 96.56 95 SER A N 1
ATOM 747 C CA . SER A 1 95 ? 5.738 2.727 3.451 1 96.56 95 SER A CA 1
ATOM 748 C C . SER A 1 95 ? 4.531 3.344 2.752 1 96.56 95 SER A C 1
ATOM 750 O O . SER A 1 95 ? 4.66 4.352 2.053 1 96.56 95 SER A O 1
ATOM 752 N N . ARG A 1 96 ? 3.42 2.666 2.893 1 96.56 96 ARG A N 1
ATOM 753 C CA . ARG A 1 96 ? 2.135 3.16 2.406 1 96.56 96 ARG A CA 1
ATOM 754 C C . ARG A 1 96 ? 1.298 3.723 3.551 1 96.56 96 ARG A C 1
ATOM 756 O O . ARG A 1 96 ? 1.546 3.416 4.719 1 96.56 96 ARG A O 1
ATOM 763 N N . TRP A 1 97 ? 0.334 4.496 3.1 1 96.06 97 TRP A N 1
ATOM 764 C CA . TRP A 1 97 ? -0.605 4.992 4.102 1 96.06 97 TRP A CA 1
ATOM 765 C C . TRP A 1 97 ? -1.662 3.939 4.426 1 96.06 97 TRP A C 1
ATOM 767 O O . TRP A 1 97 ? -1.905 3.635 5.594 1 96.06 97 TRP A O 1
ATOM 777 N N . ILE A 1 98 ? -2.15 3.389 3.355 1 96.75 98 ILE A N 1
ATOM 778 C CA . ILE A 1 98 ? -3.275 2.467 3.463 1 96.75 98 ILE A CA 1
ATOM 779 C C . ILE A 1 98 ? -2.906 1.127 2.83 1 96.75 98 ILE A C 1
ATOM 781 O O . ILE A 1 98 ? -2.281 1.086 1.769 1 96.75 98 ILE A O 1
ATOM 785 N N . GLN A 1 99 ? -3.328 0.045 3.504 1 97.38 99 GLN A N 1
ATOM 786 C CA . GLN A 1 99 ? -3.031 -1.274 2.957 1 97.38 99 GLN A CA 1
ATOM 787 C C . GLN A 1 99 ? -4.289 -1.934 2.4 1 97.38 99 GLN A C 1
ATOM 789 O O . GLN A 1 99 ? -4.207 -2.867 1.599 1 97.38 99 GLN A O 1
ATOM 794 N N . ARG A 1 100 ? -5.484 -1.458 2.805 1 97.25 100 ARG A N 1
ATOM 795 C CA . ARG A 1 100 ? -6.75 -2.098 2.457 1 97.25 100 ARG A CA 1
ATOM 796 C C . ARG A 1 100 ? -7.898 -1.099 2.508 1 97.25 100 ARG A C 1
ATOM 798 O O . ARG A 1 100 ? -7.965 -0.264 3.412 1 97.25 100 ARG A O 1
ATOM 805 N N . VAL A 1 101 ? -8.797 -1.262 1.531 1 97.31 101 VAL A N 1
ATOM 806 C CA . VAL A 1 101 ? -10.023 -0.478 1.579 1 97.31 101 VAL A CA 1
ATOM 807 C C . VAL A 1 101 ? -11.203 -1.339 1.134 1 97.31 101 VAL A C 1
ATOM 809 O O . VAL A 1 101 ? -11.086 -2.137 0.202 1 97.31 101 VAL A O 1
ATOM 812 N N . LYS A 1 102 ? -12.266 -1.232 1.82 1 97 102 LYS A N 1
ATOM 813 C CA . LYS A 1 102 ? -13.555 -1.806 1.456 1 97 102 LYS A CA 1
ATOM 814 C C . LYS A 1 102 ? -14.609 -0.717 1.275 1 97 102 LYS A C 1
ATOM 816 O O . LYS A 1 102 ? -14.773 0.147 2.139 1 97 102 LYS A O 1
ATOM 821 N N . TYR A 1 103 ? -15.352 -0.79 0.18 1 93.75 103 TYR A N 1
ATOM 822 C CA . TYR A 1 103 ? -16.328 0.237 -0.142 1 93.75 103 TYR A CA 1
ATOM 823 C C . TYR A 1 103 ? -17.734 -0.203 0.268 1 93.75 103 TYR A C 1
ATOM 825 O O . TYR A 1 103 ? -18.219 -1.24 -0.185 1 93.75 103 TYR A O 1
ATOM 833 N N . 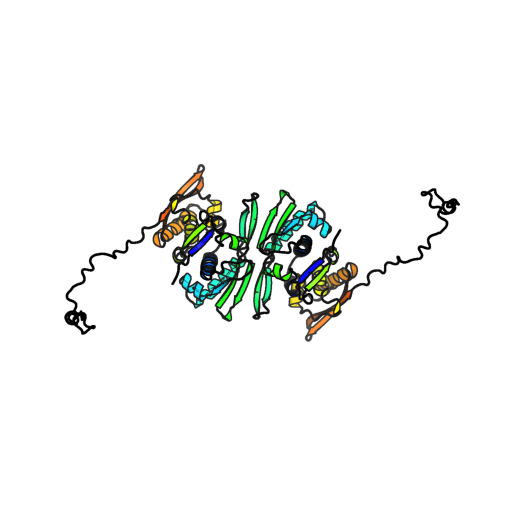LEU A 1 104 ? -18.297 0.581 1.085 1 94.19 104 LEU A N 1
ATOM 834 C CA . LEU A 1 104 ? -19.688 0.384 1.503 1 94.19 104 LEU A CA 1
ATOM 835 C C . LEU A 1 104 ? -20.594 1.432 0.873 1 94.19 104 LEU A C 1
ATOM 837 O O . LEU A 1 104 ? -21.203 2.232 1.581 1 94.19 104 LEU A O 1
ATOM 841 N N . ASP A 1 105 ? -20.766 1.345 -0.403 1 90.94 105 ASP A N 1
ATOM 842 C CA . ASP A 1 105 ? -21.438 2.371 -1.198 1 90.94 105 ASP A CA 1
ATOM 843 C C . ASP A 1 105 ? -22.891 2.562 -0.749 1 90.94 105 ASP A C 1
ATOM 845 O O . ASP A 1 105 ? -23.391 3.689 -0.709 1 90.94 105 ASP A O 1
ATOM 849 N N . ASP A 1 106 ? -23.516 1.498 -0.405 1 92 106 ASP A N 1
ATOM 850 C CA . ASP A 1 106 ? -24.922 1.559 -0.01 1 92 106 ASP A CA 1
ATOM 851 C C . ASP A 1 106 ? -25.078 2.287 1.321 1 92 106 ASP A C 1
ATOM 853 O O . ASP A 1 106 ? -26.172 2.791 1.629 1 92 106 ASP A O 1
ATOM 857 N N . GLU A 1 107 ? -24.062 2.367 2.066 1 92.56 107 GLU A N 1
ATOM 858 C CA . GLU A 1 107 ? -24.141 2.986 3.385 1 92.56 107 GLU A CA 1
ATOM 859 C C . GLU A 1 107 ? -23.438 4.34 3.395 1 92.56 107 GLU A C 1
ATOM 861 O O . GLU A 1 107 ? -23.469 5.059 4.395 1 92.56 107 GLU A O 1
ATOM 866 N N . GLY A 1 108 ? -22.797 4.672 2.338 1 92.5 108 GLY A N 1
ATOM 867 C CA . GLY A 1 108 ? -22.062 5.918 2.277 1 92.5 108 GLY A CA 1
ATOM 868 C C . GLY A 1 108 ? -20.844 5.934 3.186 1 92.5 108 GLY A C 1
ATOM 869 O O . GLY A 1 108 ? -20.594 6.922 3.877 1 92.5 108 GLY A O 1
ATOM 870 N N . ALA A 1 109 ? -20.172 4.789 3.271 1 94.88 109 ALA A N 1
ATOM 871 C CA . ALA A 1 109 ? -19.031 4.652 4.16 1 94.88 109 ALA A CA 1
ATOM 872 C C . ALA A 1 109 ? -17.906 3.84 3.5 1 94.88 109 ALA A C 1
ATOM 874 O O . ALA A 1 109 ? -18.125 3.223 2.455 1 94.88 109 ALA A O 1
ATOM 875 N N . ILE A 1 110 ? -16.75 3.98 4.07 1 95 110 ILE A N 1
ATOM 876 C CA . ILE A 1 110 ? -15.625 3.145 3.68 1 95 110 ILE A CA 1
ATOM 877 C C . ILE A 1 110 ? -14.992 2.514 4.918 1 95 110 ILE A C 1
ATOM 879 O O . ILE A 1 110 ? -15.141 3.029 6.031 1 95 110 ILE A O 1
ATOM 883 N N . GLU A 1 111 ? -14.406 1.402 4.691 1 95.94 111 GLU A N 1
ATOM 884 C CA . GLU A 1 111 ? -13.547 0.786 5.699 1 95.94 111 GLU A CA 1
ATOM 885 C C . GLU A 1 111 ? -12.102 0.714 5.23 1 95.94 111 GLU A C 1
ATOM 887 O O . GLU A 1 111 ? -11.812 0.149 4.172 1 95.94 111 GLU A O 1
ATOM 892 N N . LEU A 1 112 ? -11.25 1.29 6.023 1 95.75 112 LEU A N 1
ATOM 893 C CA . LEU A 1 112 ? -9.859 1.286 5.578 1 95.75 112 LEU A CA 1
ATOM 894 C C . LEU A 1 112 ? -8.938 0.783 6.68 1 95.75 112 LEU A C 1
ATOM 896 O O . LEU A 1 112 ? -9.273 0.864 7.863 1 95.75 112 LEU A O 1
ATOM 900 N N . ALA A 1 113 ? -7.859 0.183 6.32 1 95.69 113 ALA A N 1
ATOM 901 C CA . ALA A 1 113 ? -6.797 -0.23 7.234 1 95.69 113 ALA A CA 1
ATOM 902 C C . ALA A 1 113 ? -5.488 0.483 6.91 1 95.69 113 ALA A C 1
ATOM 904 O O . ALA A 1 113 ? -5.031 0.466 5.766 1 95.69 113 ALA A O 1
ATOM 905 N N . PHE A 1 114 ? -4.941 1.106 7.914 1 94.88 114 PHE A N 1
ATOM 906 C CA . PHE A 1 114 ? -3.652 1.772 7.766 1 94.88 114 PHE A CA 1
ATOM 907 C C . PHE A 1 114 ? -2.512 0.768 7.859 1 94.88 114 PHE A C 1
ATOM 909 O O . PHE A 1 114 ? -2.707 -0.364 8.305 1 94.88 114 PHE A O 1
ATOM 916 N N . THR A 1 115 ? -1.423 1.165 7.41 1 95.75 115 THR A N 1
ATOM 917 C CA . THR A 1 115 ? -0.245 0.304 7.434 1 95.75 115 THR A CA 1
ATOM 918 C C . THR A 1 115 ? 0.401 0.31 8.82 1 95.75 115 THR A C 1
ATOM 920 O O . THR A 1 115 ? 0.088 1.163 9.648 1 95.75 115 THR A O 1
ATOM 923 N N . MET A 1 116 ? 1.327 -0.611 9.023 1 93.62 116 MET A N 1
ATOM 924 C CA . MET A 1 116 ? 1.966 -0.801 10.32 1 93.62 116 MET A CA 1
ATOM 925 C C . MET A 1 116 ? 2.717 0.456 10.742 1 93.62 116 MET A C 1
ATOM 927 O O . MET A 1 116 ? 2.697 0.828 11.922 1 93.62 116 MET A O 1
ATOM 931 N N . ASP A 1 117 ? 3.359 1.12 9.805 1 93.31 117 ASP A N 1
ATOM 932 C CA . ASP A 1 117 ? 4.148 2.301 10.141 1 93.31 117 ASP A CA 1
ATOM 933 C C . ASP A 1 117 ? 3.248 3.461 10.562 1 93.31 117 ASP A C 1
ATOM 935 O O . ASP A 1 117 ? 3.598 4.227 11.461 1 93.31 117 ASP A O 1
ATOM 939 N N . VAL A 1 118 ? 2.131 3.57 9.906 1 92.81 118 VAL A N 1
ATOM 940 C CA . VAL A 1 118 ? 1.175 4.613 10.258 1 92.81 118 VAL A CA 1
ATOM 941 C C . VAL A 1 118 ? 0.566 4.312 11.625 1 92.81 118 VAL A C 1
ATOM 943 O O . VAL A 1 118 ? 0.5 5.191 12.492 1 92.81 118 VAL A O 1
ATOM 946 N N . VAL A 1 119 ? 0.168 3.098 11.828 1 91.44 119 VAL A N 1
ATOM 947 C CA . VAL A 1 119 ? -0.452 2.693 13.086 1 91.44 119 VAL A CA 1
ATOM 948 C C . VAL A 1 119 ? 0.519 2.928 14.234 1 91.44 119 VAL A C 1
ATOM 950 O O . VAL A 1 119 ? 0.141 3.477 15.273 1 91.44 119 VAL A O 1
ATOM 953 N N . LYS A 1 120 ? 1.716 2.504 14.078 1 88.56 120 LYS A N 1
ATOM 954 C CA . LYS A 1 120 ? 2.73 2.691 15.117 1 88.56 120 LYS A CA 1
ATOM 955 C C . LYS A 1 120 ? 2.924 4.172 15.438 1 88.56 120 LYS A C 1
ATOM 957 O O . LYS A 1 120 ? 3.131 4.539 16.594 1 88.56 120 LYS A O 1
ATOM 962 N N . ALA A 1 121 ? 2.844 4.98 14.445 1 87.69 121 ALA A N 1
ATOM 963 C CA . ALA A 1 121 ? 3.119 6.406 14.586 1 87.69 121 ALA A CA 1
ATOM 964 C C . ALA A 1 121 ? 1.935 7.137 15.219 1 87.69 121 ALA A C 1
ATOM 966 O O . ALA A 1 121 ? 2.082 8.25 15.727 1 87.69 121 ALA A O 1
ATOM 967 N N . ILE A 1 122 ? 0.822 6.578 15.125 1 85.75 122 ILE A N 1
ATOM 968 C CA . ILE A 1 122 ? -0.369 7.223 15.672 1 85.75 122 ILE A CA 1
ATOM 969 C C . ILE A 1 122 ? -0.685 6.648 17.047 1 85.75 122 ILE A C 1
ATOM 971 O O . ILE A 1 122 ? -1.22 7.348 17.906 1 85.75 122 ILE A O 1
ATOM 975 N N . THR A 1 123 ? -0.538 5.277 17.25 1 73.69 123 THR A N 1
ATOM 976 C CA . THR A 1 123 ? -0.849 4.625 18.516 1 73.69 123 THR A CA 1
ATOM 977 C C . THR A 1 123 ? 0.152 5.035 19.594 1 73.69 123 THR A C 1
ATOM 979 O O . THR A 1 123 ? 1.35 5.148 19.328 1 73.69 123 THR A O 1
ATOM 982 N N . ARG A 1 124 ? -0.373 6.09 20.422 1 58.59 124 ARG A N 1
ATOM 983 C CA . ARG A 1 124 ? 0.38 6.594 21.562 1 58.59 124 ARG A CA 1
ATOM 984 C C . ARG A 1 124 ? 1.067 5.453 22.312 1 58.59 124 ARG A C 1
ATOM 986 O O . ARG A 1 124 ? 0.402 4.598 22.891 1 58.59 124 ARG A O 1
ATOM 993 N N . LEU A 1 125 ? 2.062 4.887 21.766 1 48.75 125 LEU A N 1
ATOM 994 C CA . LEU A 1 125 ? 2.652 4.016 22.781 1 48.75 125 LEU A CA 1
ATOM 995 C C . LEU A 1 125 ? 2.828 4.754 24.094 1 48.75 125 LEU A C 1
ATOM 997 O O . LEU A 1 125 ? 2.973 5.977 24.109 1 48.75 125 LEU A O 1
ATOM 1001 N N . ASP A 1 126 ? 2.455 4.207 25.094 1 43.25 126 ASP A N 1
ATOM 1002 C CA . ASP A 1 126 ? 2.654 4.477 26.516 1 43.25 126 ASP A CA 1
ATOM 1003 C C . ASP A 1 126 ? 4.012 5.129 26.766 1 43.25 126 ASP A C 1
ATOM 1005 O O . ASP A 1 126 ? 5.047 4.594 26.359 1 43.25 126 ASP A O 1
ATOM 1009 N N . GLY A 1 127 ? 4.09 6.445 27 1 46.59 127 GLY A N 1
ATOM 1010 C CA . GLY A 1 127 ? 5.066 7.184 27.781 1 46.59 127 GLY A CA 1
ATOM 1011 C C . GLY A 1 127 ? 5.648 8.375 27.047 1 46.59 127 GLY A C 1
ATOM 1012 O O . GLY A 1 127 ? 6.105 9.336 27.656 1 46.59 127 GLY A O 1
ATOM 1013 N N . ALA A 1 128 ? 6.285 8.164 25.844 1 49.12 128 ALA A N 1
ATOM 1014 C CA . ALA A 1 128 ? 7.164 9.281 25.5 1 49.12 128 ALA A CA 1
ATOM 1015 C C . ALA A 1 128 ? 6.41 10.367 24.75 1 49.12 128 ALA A C 1
ATOM 1017 O O . ALA A 1 128 ? 6.434 10.406 23.516 1 49.12 128 ALA A O 1
ATOM 1018 N N . GLU A 1 129 ? 5.469 11.148 25.422 1 53.06 129 GLU A N 1
ATOM 1019 C CA . GLU A 1 129 ? 4.648 12.258 24.953 1 53.06 129 GLU A CA 1
ATOM 1020 C C . GLU A 1 129 ? 5.477 13.258 24.156 1 53.06 129 GLU A C 1
ATOM 1022 O O . GLU A 1 129 ? 4.965 13.906 23.25 1 53.06 129 GLU A O 1
ATOM 1027 N N . GLU A 1 130 ? 6.77 13.352 24.469 1 57.09 130 GLU A N 1
ATOM 1028 C CA . GLU A 1 130 ? 7.613 14.43 23.969 1 57.09 130 GLU A CA 1
ATOM 1029 C C . GLU A 1 130 ? 7.887 14.273 22.469 1 57.09 130 GLU A C 1
ATOM 1031 O O . GLU A 1 130 ? 8.297 15.227 21.812 1 57.09 130 GLU A O 1
ATOM 1036 N N . PHE A 1 131 ? 7.16 13.273 21.828 1 81.19 131 PHE A N 1
ATOM 1037 C CA . PHE A 1 131 ? 7.562 13.055 20.438 1 81.19 131 PHE A CA 1
ATOM 1038 C C . PHE A 1 131 ? 6.344 12.953 19.531 1 81.19 131 PHE A C 1
ATOM 1040 O O . PHE A 1 131 ? 6.418 12.367 18.453 1 81.19 131 PHE A O 1
ATOM 1047 N N . PHE A 1 132 ? 5.262 13.742 20.141 1 88.38 132 PHE A N 1
ATOM 1048 C CA . PHE A 1 132 ? 4.051 13.664 19.328 1 88.38 132 PHE A CA 1
ATOM 1049 C C . PHE A 1 132 ? 3.51 15.062 19.031 1 88.38 132 PHE A C 1
ATOM 1051 O O . PHE A 1 132 ? 3.633 15.969 19.859 1 88.38 132 PHE A O 1
ATOM 1058 N N . THR A 1 133 ? 2.945 15.227 17.906 1 91.62 133 THR A N 1
ATOM 1059 C CA . THR A 1 133 ? 2.137 16.375 17.516 1 91.62 133 THR A CA 1
ATOM 1060 C C . THR A 1 133 ? 0.677 16.172 17.906 1 91.62 133 THR A C 1
ATOM 1062 O O . THR A 1 133 ? 0.099 15.125 17.625 1 91.62 133 THR A O 1
ATOM 1065 N N . LYS A 1 134 ? 0.156 17.188 18.625 1 92.81 134 LYS A N 1
ATOM 1066 C CA . LYS A 1 134 ? -1.234 17.125 19.062 1 92.81 134 LYS A CA 1
ATOM 1067 C C . LYS A 1 134 ? -1.965 18.438 18.781 1 92.81 134 LYS A C 1
ATOM 1069 O O . LYS A 1 134 ? -1.409 19.516 18.969 1 92.81 134 LYS A O 1
ATOM 1074 N N . TYR A 1 135 ? -3.18 18.312 18.312 1 94 135 TYR A N 1
ATOM 1075 C CA . TYR A 1 135 ? -4.027 19.484 18.094 1 94 135 TYR A CA 1
ATOM 1076 C C . TYR A 1 135 ? -5.484 19.062 17.922 1 94 135 TYR A C 1
ATOM 1078 O O . TYR A 1 135 ? -5.781 17.906 17.656 1 94 135 TYR A O 1
ATOM 1086 N N . LEU A 1 136 ? -6.352 20 18.125 1 94.75 136 LEU A N 1
ATOM 1087 C CA . LEU A 1 136 ? -7.766 19.734 17.891 1 94.75 136 LEU A CA 1
ATOM 1088 C C . LEU A 1 136 ? -8.094 19.797 16.406 1 94.75 136 LEU A C 1
ATOM 1090 O O . LEU A 1 136 ? -7.629 20.688 15.695 1 94.75 136 LEU A O 1
ATOM 1094 N N . LEU A 1 137 ? -8.914 18.844 15.977 1 95.75 137 LEU A N 1
ATOM 1095 C CA . LEU A 1 137 ? -9.273 18.734 14.57 1 95.75 137 LEU A CA 1
ATOM 1096 C C . LEU A 1 137 ? -9.875 20.047 14.062 1 95.75 137 LEU A C 1
ATOM 1098 O O . LEU A 1 137 ? -9.633 20.438 12.922 1 95.75 137 LEU A O 1
ATOM 1102 N N . ASN A 1 138 ? -10.609 20.75 14.836 1 94.94 138 ASN A N 1
ATOM 1103 C CA . ASN A 1 138 ? -11.305 21.969 14.414 1 94.94 138 ASN A CA 1
ATOM 1104 C C . ASN A 1 138 ? -10.32 23.078 14.07 1 94.94 138 ASN A C 1
ATOM 1106 O O . ASN A 1 138 ? -10.68 24.031 13.375 1 94.94 138 ASN A O 1
ATOM 1110 N N . GLN A 1 139 ? -9.047 22.984 14.531 1 96.25 139 GLN A N 1
ATOM 1111 C CA . GLN A 1 139 ? -8.039 23.984 14.211 1 96.25 139 GLN A CA 1
ATOM 1112 C C . GLN A 1 139 ? -7.676 23.938 12.727 1 96.25 139 GLN A C 1
ATOM 1114 O O . GLN A 1 139 ? -7.285 24.953 12.148 1 96.25 139 GLN A O 1
ATOM 1119 N N . THR A 1 140 ? -7.84 22.781 12.141 1 97.12 140 THR A N 1
ATOM 1120 C CA . THR A 1 140 ? -7.457 22.672 10.742 1 97.12 140 THR A CA 1
ATOM 1121 C C . THR A 1 140 ? -8.68 22.469 9.852 1 97.12 140 THR A C 1
ATOM 1123 O O . THR A 1 140 ? -8.609 22.641 8.641 1 97.12 140 THR A O 1
ATOM 1126 N N . ALA A 1 141 ? -9.781 22.172 10.391 1 95.69 141 ALA A N 1
ATOM 1127 C CA . ALA A 1 141 ? -10.984 21.828 9.633 1 95.69 141 ALA A CA 1
ATOM 1128 C C . ALA A 1 141 ? -11.453 23 8.773 1 95.69 141 ALA A C 1
ATOM 1130 O O . ALA A 1 141 ? -12.016 22.797 7.695 1 95.69 141 ALA A O 1
ATOM 1131 N N . ASN A 1 142 ? -11.18 24.234 9.195 1 93.44 142 ASN A N 1
ATOM 1132 C CA . ASN A 1 142 ? -11.703 25.406 8.5 1 93.44 142 ASN A CA 1
ATOM 1133 C C . ASN A 1 142 ? -10.641 26.031 7.605 1 93.44 142 ASN A C 1
ATOM 1135 O O . ASN A 1 142 ? -10.867 27.109 7.035 1 93.44 142 ASN A O 1
ATOM 1139 N N . LEU A 1 143 ? -9.531 25.422 7.574 1 97.25 143 LEU A N 1
ATOM 1140 C CA . LEU A 1 143 ? -8.508 25.906 6.66 1 97.25 143 LEU A CA 1
ATOM 1141 C C . LEU A 1 143 ? -8.75 25.391 5.246 1 97.25 143 LEU A C 1
ATOM 1143 O O . LEU A 1 143 ? -9.094 24.219 5.062 1 97.25 143 LEU A O 1
ATOM 1147 N N . SER A 1 144 ? -8.594 26.234 4.258 1 94.94 144 SER A N 1
ATOM 1148 C CA . SER A 1 144 ? -8.977 25.875 2.893 1 94.94 144 SER A CA 1
ATOM 1149 C C . SER A 1 144 ? -7.754 25.484 2.066 1 94.94 144 SER A C 1
ATOM 1151 O O . SER A 1 144 ? -7.887 24.828 1.03 1 94.94 144 SER A O 1
ATOM 1153 N N . SER A 1 145 ? -6.621 25.891 2.551 1 96.38 145 SER A N 1
ATOM 1154 C CA . SER A 1 145 ? -5.402 25.594 1.808 1 96.38 145 SER A CA 1
ATOM 1155 C C . SER A 1 145 ? -4.656 24.406 2.43 1 96.38 145 SER A C 1
ATOM 1157 O O . SER A 1 145 ? -4.5 24.344 3.65 1 96.38 145 SER A O 1
ATOM 1159 N N . VAL A 1 146 ? -4.199 23.531 1.531 1 96.75 146 VAL A N 1
ATOM 1160 C CA . VAL A 1 146 ? -3.387 22.406 2.006 1 96.75 146 VAL A CA 1
ATOM 1161 C C . VAL A 1 146 ? -2.111 22.953 2.658 1 96.75 146 VAL A C 1
ATOM 1163 O O . VAL A 1 146 ? -1.622 22.375 3.635 1 96.75 146 VAL A O 1
ATOM 1166 N N . TYR A 1 147 ? -1.6 24.094 2.191 1 97.88 147 TYR A N 1
ATOM 1167 C CA . TYR A 1 147 ? -0.389 24.703 2.736 1 97.88 147 TYR A CA 1
ATOM 1168 C C . TYR A 1 147 ? -0.603 25.156 4.176 1 97.88 147 TYR A C 1
ATOM 1170 O O . TYR A 1 147 ? 0.277 24.984 5.023 1 97.88 147 TYR A O 1
ATOM 1178 N N . SER A 1 148 ? -1.756 25.672 4.406 1 98.5 148 SER A N 1
ATOM 1179 C CA . SER A 1 148 ? -2.082 26.156 5.746 1 98.5 148 SER A CA 1
ATOM 1180 C C . SER A 1 148 ? -2.188 25 6.738 1 98.5 148 SER A C 1
ATOM 1182 O O . SER A 1 148 ? -1.672 25.078 7.852 1 98.5 148 SER A O 1
ATOM 1184 N N . VAL A 1 149 ? -2.846 23.938 6.301 1 98.12 149 VAL A N 1
ATOM 1185 C CA . VAL A 1 149 ? -3.025 22.781 7.168 1 98.12 149 VAL A CA 1
ATOM 1186 C C . VAL A 1 149 ? -1.666 22.172 7.5 1 98.12 149 VAL A C 1
ATOM 1188 O O . VAL A 1 149 ? -1.354 21.938 8.672 1 98.12 149 VAL A O 1
ATOM 1191 N N . ARG A 1 150 ? -0.87 22 6.5 1 98.31 150 ARG A N 1
ATOM 1192 C CA . ARG A 1 150 ? 0.434 21.375 6.695 1 98.31 150 ARG A CA 1
ATOM 1193 C C . ARG A 1 150 ? 1.35 22.266 7.527 1 98.31 150 ARG A C 1
ATOM 1195 O O . ARG A 1 150 ? 2.064 21.781 8.406 1 98.31 150 ARG A O 1
ATOM 1202 N N . LEU A 1 151 ? 1.332 23.516 7.227 1 98.62 151 LEU A N 1
ATOM 1203 C CA . LEU A 1 151 ? 2.162 24.422 8.016 1 98.62 151 LEU A CA 1
ATOM 1204 C C . LEU A 1 151 ? 1.74 24.422 9.477 1 98.62 151 LEU A C 1
ATOM 1206 O O . LEU A 1 151 ? 2.588 24.359 10.375 1 98.62 151 LEU A O 1
ATOM 1210 N N . TYR A 1 152 ? 0.45 24.469 9.711 1 98.62 152 TYR A N 1
ATOM 1211 C CA . TYR A 1 152 ? -0.054 24.406 11.078 1 98.62 152 TYR A CA 1
ATOM 1212 C C . TYR A 1 152 ? 0.449 23.156 11.781 1 98.62 152 TYR A C 1
ATOM 1214 O O . TYR A 1 152 ? 0.96 23.219 12.906 1 98.62 152 TYR A O 1
ATOM 1222 N N . GLU A 1 153 ? 0.322 22.016 11.148 1 97.75 153 GLU A N 1
ATOM 1223 C CA . GLU A 1 153 ? 0.72 20.734 11.742 1 97.75 153 GLU A CA 1
ATOM 1224 C C . GLU A 1 153 ? 2.215 20.719 12.039 1 97.75 153 GLU A C 1
ATOM 1226 O O . GLU A 1 153 ? 2.641 20.172 13.062 1 97.75 153 GLU A O 1
ATOM 1231 N N . LEU A 1 154 ? 2.955 21.297 11.164 1 97.62 154 LEU A N 1
ATOM 1232 C CA . LEU A 1 154 ? 4.402 21.297 11.336 1 97.62 154 LEU A CA 1
ATOM 1233 C C . LEU A 1 154 ? 4.809 22.219 12.477 1 97.62 154 LEU A C 1
ATOM 1235 O O . LEU A 1 154 ? 5.816 21.984 13.148 1 97.62 154 LEU A O 1
ATOM 1239 N N . LEU A 1 155 ? 4.008 23.25 12.734 1 98.12 155 LEU A N 1
ATOM 1240 C CA . LEU A 1 155 ? 4.438 24.297 13.648 1 98.12 155 LEU A CA 1
ATOM 1241 C C . LEU A 1 155 ? 3.885 24.062 15.047 1 98.12 155 LEU A C 1
ATOM 1243 O O . LEU A 1 155 ? 4.488 24.484 16.047 1 98.12 155 LEU A O 1
ATOM 1247 N N . VAL A 1 156 ? 2.773 23.406 15.133 1 97.19 156 VAL A N 1
ATOM 1248 C CA . VAL A 1 156 ? 2.043 23.312 16.391 1 97.19 156 VAL A CA 1
ATOM 1249 C C . VAL A 1 156 ? 2.912 22.641 17.438 1 97.19 156 VAL A C 1
ATOM 1251 O O . VAL A 1 156 ? 2.809 22.938 18.641 1 97.19 156 VAL A O 1
ATOM 1254 N N . GLN A 1 157 ? 3.822 21.75 17.062 1 93.56 157 GLN A N 1
ATOM 1255 C CA . GLN A 1 157 ? 4.68 21.062 18 1 93.56 157 GLN A CA 1
ATOM 1256 C C . GLN A 1 157 ? 5.711 22 18.625 1 93.56 157 GLN A C 1
ATOM 1258 O O . GLN A 1 157 ? 6.352 21.672 19.609 1 93.56 157 GLN A O 1
ATOM 1263 N N . TRP A 1 158 ? 5.789 23.188 18.062 1 95.75 158 TRP A N 1
ATOM 1264 C CA . TRP A 1 158 ? 6.824 24.109 18.5 1 95.75 158 TRP A CA 1
ATOM 1265 C C . TRP A 1 158 ? 6.223 25.25 19.312 1 95.75 158 TRP A C 1
ATOM 1267 O O . TRP A 1 158 ? 6.906 26.234 19.609 1 95.75 158 TRP A O 1
ATOM 1277 N N . LYS A 1 159 ? 4.996 25.172 19.672 1 93.88 159 LYS A N 1
ATOM 1278 C CA . LYS A 1 159 ? 4.32 26.25 20.375 1 93.88 159 LYS A CA 1
ATOM 1279 C C . LYS A 1 159 ? 4.996 26.562 21.719 1 93.88 159 LYS A C 1
ATOM 1281 O O . LYS A 1 159 ? 5.023 27.703 22.156 1 93.88 159 LYS A O 1
ATOM 1286 N N . THR A 1 160 ? 5.57 25.531 22.328 1 92.5 160 THR A N 1
ATOM 1287 C CA . THR A 1 160 ? 6.25 25.719 23.594 1 92.5 160 THR A CA 1
ATOM 1288 C C . THR A 1 160 ? 7.637 26.312 23.391 1 92.5 160 THR A C 1
ATOM 1290 O O . THR A 1 160 ? 8.047 27.219 24.125 1 92.5 160 THR A O 1
ATOM 1293 N N . ALA A 1 161 ? 8.32 25.859 22.438 1 94.44 161 ALA A N 1
ATOM 1294 C CA . ALA A 1 161 ? 9.664 26.359 22.141 1 94.44 161 ALA A CA 1
ATOM 1295 C C . ALA A 1 161 ? 9.617 27.75 21.516 1 94.44 161 ALA A C 1
ATOM 1297 O O . ALA A 1 161 ? 10.625 28.469 21.484 1 94.44 161 ALA A O 1
ATOM 1298 N N . VAL A 1 162 ? 8.5 28.156 20.953 1 95.94 162 VAL A N 1
ATOM 1299 C CA . VAL A 1 162 ? 8.203 29.469 20.391 1 95.94 162 VAL A CA 1
ATOM 1300 C C . VAL A 1 162 ? 8.945 29.625 19.062 1 95.94 162 VAL A C 1
ATOM 1302 O O . VAL A 1 162 ? 8.414 30.203 18.109 1 95.94 162 VAL A O 1
ATOM 1305 N N . LYS A 1 163 ? 10.18 29.062 19.016 1 97.56 163 LYS A N 1
ATOM 1306 C CA . LYS A 1 163 ? 10.953 29.156 17.781 1 97.56 163 LYS A CA 1
ATOM 1307 C C . LYS A 1 163 ? 11.258 27.766 17.203 1 97.56 163 LYS A C 1
ATOM 1309 O O . LYS A 1 163 ? 11.562 26.844 17.953 1 97.56 163 LYS A O 1
ATOM 1314 N N . THR A 1 164 ? 11.219 27.703 15.883 1 97.5 164 THR A N 1
ATOM 1315 C CA . THR A 1 164 ? 11.539 26.438 15.219 1 97.5 164 THR A CA 1
ATOM 1316 C C . THR A 1 164 ? 12.992 26.422 14.766 1 97.5 164 THR A C 1
ATOM 1318 O O . THR A 1 164 ? 13.625 27.469 14.633 1 97.5 164 THR A O 1
ATOM 1321 N N . PRO A 1 165 ? 13.477 25.203 14.555 1 96.69 165 PRO A N 1
ATOM 1322 C CA . PRO A 1 165 ? 14.68 25.156 13.727 1 96.69 165 PRO A CA 1
ATOM 1323 C C . PRO A 1 165 ? 14.422 25.578 12.289 1 96.69 165 PRO A C 1
ATOM 1325 O O . PRO A 1 165 ? 13.289 25.906 11.93 1 96.69 165 PRO A O 1
ATOM 1328 N N . THR A 1 166 ? 15.547 25.672 11.547 1 97.62 166 THR A N 1
ATOM 1329 C CA . THR A 1 166 ? 15.398 26.016 10.141 1 97.62 166 THR A CA 1
ATOM 1330 C C . THR A 1 166 ? 14.805 24.844 9.359 1 97.62 166 THR A C 1
ATOM 1332 O O . THR A 1 166 ? 15.312 23.719 9.445 1 97.62 166 THR A O 1
ATOM 1335 N N . PHE A 1 167 ? 13.703 25.094 8.766 1 97.5 167 PHE A N 1
ATOM 1336 C CA . PHE A 1 167 ? 13.203 24.125 7.793 1 97.5 167 PHE A CA 1
ATOM 1337 C C . PHE A 1 167 ? 13.945 24.266 6.469 1 97.5 167 PHE A C 1
ATOM 1339 O O . PHE A 1 167 ? 13.844 25.297 5.797 1 97.5 167 PHE A O 1
ATOM 1346 N N . ALA A 1 168 ? 14.633 23.25 6.129 1 96.75 168 ALA A N 1
ATOM 1347 C CA . ALA A 1 168 ? 15.375 23.297 4.871 1 96.75 168 ALA A CA 1
ATOM 1348 C C . ALA A 1 168 ? 14.422 23.391 3.682 1 96.75 168 ALA A C 1
ATOM 1350 O O . ALA A 1 168 ? 13.414 22.688 3.621 1 96.75 168 ALA A O 1
ATOM 1351 N N . LEU A 1 169 ? 14.75 24.156 2.717 1 96.62 169 LEU A N 1
ATOM 1352 C CA . LEU A 1 169 ? 13.836 24.578 1.664 1 96.62 169 LEU A CA 1
ATOM 1353 C C . LEU A 1 169 ? 13.273 23.391 0.911 1 96.62 169 LEU A C 1
ATOM 1355 O O . LEU A 1 169 ? 12.055 23.234 0.786 1 96.62 169 LEU A O 1
ATOM 1359 N N . THR A 1 170 ? 14.086 22.516 0.414 1 93.88 170 THR A N 1
ATOM 1360 C CA . THR A 1 170 ? 13.648 21.422 -0.434 1 93.88 170 THR A CA 1
ATOM 1361 C C . THR A 1 170 ? 12.703 20.484 0.324 1 93.88 170 THR A C 1
ATOM 1363 O O . THR A 1 170 ? 11.609 20.188 -0.153 1 93.88 170 THR A O 1
ATOM 1366 N N . THR A 1 171 ? 13.055 20.109 1.496 1 94.06 171 THR A N 1
ATOM 1367 C CA . THR A 1 171 ? 12.242 19.219 2.326 1 94.06 171 THR A CA 1
ATOM 1368 C C . THR A 1 171 ? 10.953 19.922 2.752 1 94.06 171 THR A C 1
ATOM 1370 O O . THR A 1 171 ? 9.883 19.312 2.752 1 94.06 171 THR A O 1
ATOM 1373 N N . PHE A 1 172 ? 11.148 21.172 3.012 1 96.81 172 PHE A N 1
ATOM 1374 C CA . PHE A 1 172 ? 10.023 21.953 3.494 1 96.81 172 PHE A CA 1
ATOM 1375 C C . PHE A 1 172 ? 8.938 22.062 2.432 1 96.81 172 PHE A C 1
ATOM 1377 O O . PHE A 1 172 ? 7.754 21.906 2.732 1 96.81 172 PHE A O 1
ATOM 1384 N N . ARG A 1 173 ? 9.305 22.297 1.221 1 96.5 173 ARG A N 1
ATOM 1385 C CA . ARG A 1 173 ? 8.359 22.406 0.113 1 96.5 173 ARG A CA 1
ATOM 1386 C C . ARG A 1 173 ? 7.574 21.109 -0.063 1 96.5 173 ARG A C 1
ATOM 1388 O O . ARG A 1 173 ? 6.359 21.125 -0.271 1 96.5 173 ARG A O 1
ATOM 1395 N N . GLN A 1 174 ? 8.234 20.047 0.108 1 94.06 174 GLN A N 1
ATOM 1396 C CA . GLN A 1 174 ? 7.578 18.75 -0.021 1 94.06 174 GLN A CA 1
ATOM 1397 C C . GLN A 1 174 ? 6.609 18.5 1.133 1 94.06 174 GLN A C 1
ATOM 1399 O O . GLN A 1 174 ? 5.516 17.969 0.93 1 94.06 174 GLN A O 1
ATOM 1404 N N . GLN A 1 175 ? 7.035 18.906 2.283 1 95.31 175 GLN A N 1
ATOM 1405 C CA . GLN A 1 175 ? 6.207 18.719 3.469 1 95.31 175 GLN A CA 1
ATOM 1406 C C . GLN A 1 175 ? 4.926 19.547 3.387 1 95.31 175 GLN A C 1
ATOM 1408 O O . GLN A 1 175 ? 3.902 19.172 3.965 1 95.31 175 GLN A O 1
ATOM 1413 N N . LEU A 1 176 ? 5 20.609 2.629 1 96.69 176 LEU A N 1
ATOM 1414 C CA . LEU A 1 176 ? 3.834 21.469 2.467 1 96.69 176 LEU A CA 1
ATOM 1415 C C . LEU A 1 176 ? 2.92 20.938 1.364 1 96.69 176 LEU A C 1
ATOM 1417 O O . LEU A 1 176 ? 1.82 21.453 1.164 1 96.69 176 LEU A O 1
ATOM 1421 N N . GLY A 1 177 ? 3.41 19.969 0.635 1 91.06 177 GLY A N 1
ATOM 1422 C CA . GLY A 1 177 ? 2.576 19.328 -0.371 1 91.06 177 GLY A CA 1
ATOM 1423 C C . GLY A 1 177 ? 2.875 19.797 -1.781 1 91.06 177 GLY A C 1
ATOM 1424 O O . GLY A 1 177 ? 2.082 19.578 -2.697 1 91.06 177 GLY A O 1
ATOM 1425 N N . LEU A 1 178 ? 3.969 20.453 -1.955 1 94.25 178 LEU A N 1
ATOM 1426 C CA . LEU A 1 178 ? 4.277 20.984 -3.275 1 94.25 178 LEU A CA 1
ATOM 1427 C C . LEU A 1 178 ? 5.004 19.953 -4.125 1 94.25 178 LEU A C 1
ATOM 1429 O O . LEU A 1 178 ? 5.883 19.25 -3.631 1 94.25 178 LEU A O 1
ATOM 1433 N N . ALA A 1 179 ? 4.582 19.922 -5.379 1 89.94 179 ALA A N 1
ATOM 1434 C CA . ALA A 1 179 ? 5.371 19.188 -6.363 1 89.94 179 ALA A CA 1
ATOM 1435 C C . ALA A 1 179 ? 6.641 19.953 -6.73 1 89.94 179 ALA A C 1
ATOM 1437 O O . ALA A 1 179 ? 6.75 21.156 -6.461 1 89.94 179 ALA A O 1
ATOM 1438 N N . ASN A 1 180 ? 7.508 19.25 -7.328 1 87.12 180 ASN A N 1
ATOM 1439 C CA . ASN A 1 180 ? 8.812 19.828 -7.641 1 87.12 180 ASN A CA 1
ATOM 1440 C C . ASN A 1 180 ? 8.688 21.016 -8.586 1 87.12 180 ASN A C 1
ATOM 1442 O O . ASN A 1 180 ? 9.5 21.953 -8.531 1 87.12 180 ASN A O 1
ATOM 1446 N N . ASN A 1 181 ? 7.668 21.031 -9.328 1 90.62 181 ASN A N 1
ATOM 1447 C CA . ASN A 1 181 ? 7.562 22.047 -10.367 1 90.62 181 ASN A CA 1
ATOM 1448 C C . ASN A 1 181 ? 6.605 23.156 -9.961 1 90.62 181 ASN A C 1
ATOM 1450 O O . ASN A 1 181 ? 6.359 24.078 -10.742 1 90.62 181 ASN A O 1
ATOM 1454 N N . GLU A 1 182 ? 6.16 23.141 -8.812 1 92.94 182 GLU A N 1
ATOM 1455 C CA . GLU A 1 182 ? 5.199 24.156 -8.359 1 92.94 182 GLU A CA 1
ATOM 1456 C C . GLU A 1 182 ? 5.898 25.312 -7.656 1 92.94 182 GLU A C 1
ATOM 1458 O O . GLU A 1 182 ? 6.762 25.094 -6.801 1 92.94 182 GLU A O 1
ATOM 1463 N N . TYR A 1 183 ? 5.523 26.531 -8.117 1 95.44 183 TYR A N 1
ATOM 1464 C CA . TYR A 1 183 ? 6.02 27.766 -7.508 1 95.44 183 TYR A CA 1
ATOM 1465 C C . TYR A 1 183 ? 7.535 27.734 -7.379 1 95.44 183 TYR A C 1
ATOM 1467 O O . TYR A 1 183 ? 8.078 27.984 -6.297 1 95.44 183 TYR A O 1
ATOM 1475 N N . LYS A 1 184 ? 8.172 27.547 -8.398 1 93.75 184 LYS A N 1
ATOM 1476 C CA . LYS A 1 184 ? 9.633 27.438 -8.438 1 93.75 184 LYS A CA 1
ATOM 1477 C C . LYS A 1 184 ? 10.289 28.766 -8.047 1 93.75 184 LYS A C 1
ATOM 1479 O O . LYS A 1 184 ? 11.297 28.781 -7.348 1 93.75 184 LYS A O 1
ATOM 1484 N N . ALA A 1 185 ? 9.617 29.828 -8.523 1 95.38 185 ALA A N 1
ATOM 1485 C CA . ALA A 1 185 ? 10.133 31.141 -8.148 1 95.38 185 ALA A CA 1
ATOM 1486 C C . ALA A 1 185 ? 9.875 31.438 -6.672 1 95.38 185 ALA A C 1
ATOM 1488 O O . ALA A 1 185 ? 8.75 31.312 -6.195 1 95.38 185 ALA A O 1
ATOM 1489 N N . MET A 1 186 ? 10.883 31.938 -6.004 1 96.25 186 MET A N 1
ATOM 1490 C CA . MET A 1 186 ? 10.805 32.156 -4.562 1 96.25 186 MET A CA 1
ATOM 1491 C C . MET A 1 186 ? 9.734 33.188 -4.23 1 96.25 186 MET A C 1
ATOM 1493 O O . MET A 1 186 ? 9.031 33.062 -3.223 1 96.25 186 MET A O 1
ATOM 1497 N N . CYS A 1 187 ? 9.633 34.156 -5.023 1 96.69 187 CYS A N 1
ATOM 1498 C CA . CYS A 1 187 ? 8.633 35.188 -4.77 1 96.69 187 CYS A CA 1
ATOM 1499 C C . CYS A 1 187 ? 7.227 34.594 -4.809 1 96.69 187 CYS A C 1
ATOM 1501 O O . CYS A 1 187 ? 6.371 34.969 -4.004 1 96.69 187 CYS A O 1
ATOM 1503 N N . ASN A 1 188 ? 6.969 33.719 -5.719 1 97.56 188 ASN A N 1
ATOM 1504 C CA . ASN A 1 188 ? 5.668 33.062 -5.816 1 97.56 188 ASN A CA 1
ATOM 1505 C C . ASN A 1 188 ? 5.441 32.125 -4.652 1 97.56 188 ASN A C 1
ATOM 1507 O O . ASN A 1 188 ? 4.328 32.031 -4.129 1 97.56 188 ASN A O 1
ATOM 1511 N N . PHE A 1 189 ? 6.508 31.469 -4.301 1 98 189 PHE A N 1
ATOM 1512 C CA . PHE A 1 189 ? 6.414 30.562 -3.162 1 98 189 PHE A CA 1
ATOM 1513 C C . PHE A 1 189 ? 6.047 31.312 -1.894 1 98 189 PHE A C 1
ATOM 1515 O O . PHE A 1 189 ? 5.148 30.906 -1.157 1 98 189 PHE A O 1
ATOM 1522 N N . LYS A 1 190 ? 6.691 32.406 -1.634 1 98 190 LYS A N 1
ATOM 1523 C CA . LYS A 1 190 ? 6.414 33.188 -0.443 1 98 190 LYS A CA 1
ATOM 1524 C C . LYS A 1 190 ? 5 33.781 -0.485 1 98 190 LYS A C 1
ATOM 1526 O O . LYS A 1 190 ? 4.246 33.656 0.484 1 98 190 LYS A O 1
ATOM 1531 N N . ALA A 1 191 ? 4.586 34.219 -1.595 1 98.12 191 ALA A N 1
ATOM 1532 C CA . ALA A 1 191 ? 3.314 34.938 -1.705 1 98.12 191 ALA A CA 1
ATOM 1533 C C . ALA A 1 191 ? 2.139 33.938 -1.7 1 98.12 191 ALA A C 1
ATOM 1535 O O . ALA A 1 191 ? 1.136 34.188 -1.021 1 98.12 191 ALA A O 1
ATOM 1536 N N . ARG A 1 192 ? 2.336 32.875 -2.471 1 97.88 192 ARG A N 1
ATOM 1537 C CA . ARG A 1 192 ? 1.19 32 -2.758 1 97.88 192 ARG A CA 1
ATOM 1538 C C . ARG A 1 192 ? 1.126 30.844 -1.79 1 97.88 192 ARG A C 1
ATOM 1540 O O . ARG A 1 192 ? 0.086 30.188 -1.662 1 97.88 192 ARG A O 1
ATOM 1547 N N . VAL A 1 193 ? 2.188 30.609 -1.128 1 98.19 193 VAL A N 1
ATOM 1548 C CA . VAL A 1 193 ? 2.213 29.453 -0.234 1 98.19 193 VAL A CA 1
ATOM 1549 C C . VAL A 1 193 ? 2.428 29.922 1.204 1 98.19 193 VAL A C 1
ATOM 1551 O O . VAL A 1 193 ? 1.528 29.812 2.041 1 98.19 193 VAL A O 1
ATOM 1554 N N . LEU A 1 194 ? 3.539 30.625 1.508 1 98.56 194 LEU A N 1
ATOM 1555 C CA . LEU A 1 194 ? 3.9 30.938 2.885 1 98.56 194 LEU A CA 1
ATOM 1556 C C . LEU A 1 194 ? 3.002 32.031 3.443 1 98.56 194 LEU A C 1
ATOM 1558 O O . LEU A 1 194 ? 2.355 31.844 4.477 1 98.56 194 LEU A O 1
ATOM 1562 N N . ASP A 1 195 ? 2.973 33.094 2.744 1 98.69 195 ASP A N 1
ATOM 1563 C CA . ASP A 1 195 ? 2.178 34.188 3.238 1 98.69 195 ASP A CA 1
ATOM 1564 C C . ASP A 1 195 ? 0.698 33.844 3.309 1 98.69 195 ASP A C 1
ATOM 1566 O O . ASP A 1 195 ? 0.008 34.188 4.262 1 98.69 195 ASP A O 1
ATOM 1570 N N . LEU A 1 196 ? 0.308 33.188 2.326 1 98.38 196 LEU A N 1
ATOM 1571 C CA . LEU A 1 196 ? -1.073 32.719 2.328 1 98.38 196 LEU A CA 1
ATOM 1572 C C . LEU A 1 196 ? -1.351 31.844 3.551 1 98.38 196 LEU A C 1
ATOM 1574 O O . LEU A 1 196 ? -2.334 32.062 4.262 1 98.38 196 LEU A O 1
ATOM 1578 N N . ALA A 1 197 ? -0.528 30.891 3.801 1 98.69 197 ALA A N 1
ATOM 1579 C CA . ALA A 1 197 ? -0.703 29.953 4.906 1 98.69 197 ALA A CA 1
ATOM 1580 C C . ALA A 1 197 ? -0.577 30.672 6.25 1 98.69 197 ALA A C 1
ATOM 1582 O O . ALA A 1 197 ? -1.391 30.453 7.152 1 98.69 197 ALA A O 1
ATOM 1583 N N . VAL A 1 198 ? 0.396 31.531 6.371 1 98.81 198 VAL A N 1
ATOM 1584 C CA . VAL A 1 198 ? 0.619 32.281 7.613 1 98.81 198 VAL A CA 1
ATOM 1585 C C . VAL A 1 198 ? -0.604 33.125 7.93 1 98.81 198 VAL A C 1
ATOM 1587 O O . VAL A 1 198 ? -1.081 33.125 9.07 1 98.81 198 VAL A O 1
ATOM 1590 N N . ASN A 1 199 ? -1.109 33.781 6.949 1 98.69 199 ASN A N 1
ATOM 1591 C CA . ASN A 1 199 ? -2.273 34.625 7.145 1 98.69 199 ASN A CA 1
ATOM 1592 C C . ASN A 1 199 ? -3.498 33.812 7.566 1 98.69 199 ASN A C 1
ATOM 1594 O O . ASN A 1 199 ? -4.219 34.219 8.484 1 98.69 199 ASN A O 1
ATOM 1598 N N . GLU A 1 200 ? -3.695 32.719 6.918 1 98.5 200 GLU A N 1
ATOM 1599 C CA . GLU A 1 200 ? -4.855 31.906 7.246 1 98.5 200 GLU A CA 1
ATOM 1600 C C . GLU A 1 200 ? -4.75 31.344 8.656 1 98.5 200 GLU A C 1
ATOM 1602 O O . GLU A 1 200 ? -5.73 31.312 9.398 1 98.5 200 GLU A O 1
ATOM 1607 N N . ILE A 1 201 ? -3.596 30.875 9.031 1 98.62 201 ILE A N 1
ATOM 1608 C CA . ILE A 1 201 ? -3.365 30.328 10.359 1 98.62 201 ILE A CA 1
ATOM 1609 C C . ILE A 1 201 ? -3.604 31.406 11.414 1 98.62 201 ILE A C 1
ATOM 1611 O O . ILE A 1 201 ? -4.316 31.188 12.398 1 98.62 201 ILE A O 1
ATOM 1615 N N . ASN A 1 202 ? -3.086 32.594 11.164 1 98.56 202 ASN A N 1
ATOM 1616 C CA . ASN A 1 202 ? -3.215 33.688 12.117 1 98.56 202 ASN A CA 1
ATOM 1617 C C . ASN A 1 202 ? -4.664 34.125 12.25 1 98.56 202 ASN A C 1
ATOM 1619 O O . ASN A 1 202 ? -5.086 34.562 13.32 1 98.56 202 ASN A O 1
ATOM 1623 N N . GLU A 1 203 ? -5.375 33.938 11.242 1 98.06 203 GLU A N 1
ATOM 1624 C CA . GLU A 1 203 ? -6.758 34.406 11.234 1 98.06 203 GLU A CA 1
ATOM 1625 C C . GLU A 1 203 ? -7.695 33.344 11.836 1 98.06 203 GLU A C 1
ATOM 1627 O O . GLU A 1 203 ? -8.633 33.688 12.562 1 98.06 203 GLU A O 1
ATOM 1632 N N . LYS A 1 204 ? -7.414 32.062 11.586 1 97.62 204 LYS A N 1
ATOM 1633 C CA . LYS A 1 204 ? -8.492 31.094 11.766 1 97.62 204 LYS A CA 1
ATOM 1634 C C . LYS A 1 204 ? -8.133 30.062 12.828 1 97.62 204 LYS A C 1
ATOM 1636 O O . LYS A 1 204 ? -8.945 29.203 13.164 1 97.62 204 LYS A O 1
ATOM 1641 N N . THR A 1 205 ? -6.957 30.078 13.375 1 97.75 205 THR A N 1
ATOM 1642 C CA . THR A 1 205 ? -6.566 29.047 14.328 1 97.75 205 THR A CA 1
ATOM 1643 C C . THR A 1 205 ? -6.156 29.656 15.656 1 97.75 205 THR A C 1
ATOM 1645 O O . THR A 1 205 ? -6.309 30.859 15.859 1 97.75 205 THR A O 1
ATOM 1648 N N . ASP A 1 206 ? -5.688 28.781 16.516 1 97.31 206 ASP A N 1
ATOM 1649 C CA . ASP A 1 206 ? -5.301 29.203 17.859 1 97.31 206 ASP A CA 1
ATOM 1650 C C . ASP A 1 206 ? -3.828 29.609 17.906 1 97.31 206 ASP A C 1
ATOM 1652 O O . ASP A 1 206 ? -3.289 29.875 18.984 1 97.31 206 ASP A O 1
ATOM 1656 N N . LEU A 1 207 ? -3.199 29.688 16.734 1 98.12 207 LEU A N 1
ATOM 1657 C CA . LEU A 1 207 ? -1.786 30.047 16.688 1 98.12 207 LEU A CA 1
ATOM 1658 C C . LEU A 1 207 ? -1.584 31.391 16 1 98.12 207 LEU A C 1
ATOM 1660 O O . LEU A 1 207 ? -2.381 31.781 15.148 1 98.12 207 LEU A O 1
ATOM 1664 N N . THR A 1 208 ? -0.595 32.094 16.438 1 98.5 208 THR A N 1
ATOM 1665 C CA . THR A 1 208 ? 0.003 33.219 15.703 1 98.5 208 THR A CA 1
ATOM 1666 C C . THR A 1 208 ? 1.42 32.875 15.258 1 98.5 208 THR A C 1
ATOM 1668 O O . THR A 1 208 ? 2.264 32.5 16.078 1 98.5 208 THR A O 1
ATOM 1671 N N . VAL A 1 209 ? 1.656 33 13.938 1 98.69 209 VAL A N 1
ATOM 1672 C CA . VAL A 1 209 ? 2.951 32.562 13.438 1 98.69 209 VAL A CA 1
ATOM 1673 C C . VAL A 1 209 ? 3.549 33.625 12.523 1 98.69 209 VAL A C 1
ATOM 1675 O O . VAL A 1 209 ? 2.822 34.438 11.969 1 98.69 209 VAL A O 1
ATOM 1678 N N . SER A 1 210 ? 4.801 33.719 12.469 1 98.75 210 SER A N 1
ATOM 1679 C CA . SER A 1 210 ? 5.594 34.531 11.547 1 98.75 210 SER A CA 1
ATOM 1680 C C . SER A 1 210 ? 6.867 33.781 11.133 1 98.75 210 SER A C 1
ATOM 1682 O O . SER A 1 210 ? 7.219 32.75 11.711 1 98.75 210 SER A O 1
ATOM 1684 N N . TYR A 1 211 ? 7.461 34.281 9.969 1 98.62 211 TYR A N 1
ATOM 1685 C CA . TYR A 1 211 ? 8.656 33.562 9.555 1 98.62 211 TYR A CA 1
ATOM 1686 C C . TYR A 1 211 ? 9.734 34.5 9.055 1 98.62 211 TYR A C 1
ATOM 1688 O O . TYR A 1 211 ? 9.453 35.656 8.734 1 98.62 211 TYR A O 1
ATOM 1696 N N . THR A 1 212 ? 10.969 34.031 9.148 1 98.06 212 THR A N 1
ATOM 1697 C CA . THR A 1 212 ? 12.141 34.688 8.547 1 98.06 212 THR A CA 1
ATOM 1698 C C . THR A 1 212 ? 12.852 33.719 7.594 1 98.06 212 THR A C 1
ATOM 1700 O O . THR A 1 212 ? 12.727 32.5 7.73 1 98.06 212 THR A O 1
ATOM 1703 N N . GLN A 1 213 ? 13.516 34.25 6.605 1 97.5 213 GLN A N 1
ATOM 1704 C CA . GLN A 1 213 ? 14.266 33.438 5.676 1 97.5 213 GLN A CA 1
ATOM 1705 C C . GLN A 1 213 ? 15.719 33.281 6.125 1 97.5 213 GLN A C 1
ATOM 1707 O O . GLN A 1 213 ? 16.297 34.188 6.703 1 97.5 213 GLN A O 1
ATOM 1712 N N . GLU A 1 214 ? 16.188 32.125 5.926 1 96.81 214 GLU A N 1
ATOM 1713 C CA . GLU A 1 214 ? 17.609 31.859 6.137 1 96.81 214 GLU A CA 1
ATOM 1714 C C . GLU A 1 214 ? 18.359 31.734 4.812 1 96.81 214 GLU A C 1
ATOM 1716 O O . GLU A 1 214 ? 17.875 31.109 3.871 1 96.81 214 GLU A O 1
ATOM 1721 N N . LYS A 1 215 ? 19.562 32.375 4.793 1 96.12 215 LYS A N 1
ATOM 1722 C CA . LYS A 1 215 ? 20.312 32.406 3.547 1 96.12 215 LYS A CA 1
ATOM 1723 C C . LYS A 1 215 ? 21.672 31.703 3.721 1 96.12 215 LYS A C 1
ATOM 1725 O O . LYS A 1 215 ? 22.25 31.719 4.812 1 96.12 215 LYS A O 1
ATOM 1730 N N . ARG A 1 216 ? 22.016 31.047 2.742 1 94.5 216 ARG A N 1
ATOM 1731 C CA . ARG A 1 216 ? 23.391 30.594 2.547 1 94.5 216 ARG A CA 1
ATOM 1732 C C . ARG A 1 216 ? 24.031 31.281 1.347 1 94.5 216 ARG A C 1
ATOM 1734 O O . ARG A 1 216 ? 23.766 30.922 0.199 1 94.5 216 ARG A O 1
ATOM 1741 N N . GLY A 1 217 ? 24.938 32.25 1.659 1 94.38 217 GLY A N 1
ATOM 1742 C CA . GLY A 1 217 ? 25.359 33.125 0.585 1 94.38 217 GLY A CA 1
ATOM 1743 C C . GLY A 1 217 ? 24.234 34 0.072 1 94.38 217 GLY A C 1
ATOM 1744 O O . GLY A 1 217 ? 23.609 34.75 0.84 1 94.38 217 GLY A O 1
ATOM 1745 N N . ARG A 1 218 ? 24.016 33.906 -1.214 1 93.31 218 ARG A N 1
ATOM 1746 C CA . ARG A 1 218 ? 22.984 34.75 -1.82 1 93.31 218 ARG A CA 1
ATOM 1747 C C . ARG A 1 218 ? 21.688 33.969 -1.987 1 93.31 218 ARG A C 1
ATOM 1749 O O . ARG A 1 218 ? 20.672 34.531 -2.402 1 93.31 218 ARG A O 1
ATOM 1756 N N . THR A 1 219 ? 21.672 32.75 -1.632 1 94.81 219 THR A N 1
ATOM 1757 C CA . THR A 1 219 ? 20.516 31.906 -1.911 1 94.81 219 THR A CA 1
ATOM 1758 C C . THR A 1 219 ? 19.766 31.594 -0.626 1 94.81 219 THR A C 1
ATOM 1760 O O . THR A 1 219 ? 20.375 31.344 0.415 1 94.81 219 THR A O 1
ATOM 1763 N N . ILE A 1 220 ? 18.516 31.625 -0.667 1 96.38 220 ILE A N 1
ATOM 1764 C CA . ILE A 1 220 ? 17.672 31.234 0.458 1 96.38 220 ILE A CA 1
ATOM 1765 C C . ILE A 1 220 ? 17.734 29.734 0.657 1 96.38 220 ILE A C 1
ATOM 1767 O O . ILE A 1 220 ? 17.406 28.969 -0.253 1 96.38 220 ILE A O 1
ATOM 1771 N N . SER A 1 221 ? 18.109 29.328 1.873 1 96.5 221 SER A N 1
ATOM 1772 C CA . SER A 1 221 ? 18.328 27.906 2.141 1 96.5 221 SER A CA 1
ATOM 1773 C C . SER A 1 221 ? 17.203 27.312 2.971 1 96.5 221 SER A C 1
ATOM 1775 O O . SER A 1 221 ? 17.078 26.094 3.074 1 96.5 221 SER A O 1
ATOM 1777 N N . GLY A 1 222 ? 16.422 28.219 3.639 1 98 222 GLY A N 1
ATOM 1778 C CA . GLY A 1 222 ? 15.344 27.719 4.465 1 98 222 GLY A CA 1
ATOM 1779 C C . GLY A 1 222 ? 14.586 28.812 5.191 1 98 222 GLY A C 1
ATOM 1780 O O . GLY A 1 222 ? 14.766 30 4.906 1 98 222 GLY A O 1
ATOM 1781 N N . PHE A 1 223 ? 13.719 28.391 6.078 1 98.62 223 PHE A N 1
ATOM 1782 C CA . PHE A 1 223 ? 12.867 29.328 6.809 1 98.62 223 PHE A CA 1
ATOM 1783 C C . PHE A 1 223 ? 12.789 28.953 8.281 1 98.62 223 PHE A C 1
ATOM 1785 O O . PHE A 1 223 ? 12.844 27.766 8.633 1 98.62 223 PHE A O 1
ATOM 1792 N N . LYS A 1 224 ? 12.641 29.953 9.102 1 98.44 224 LYS A N 1
ATOM 1793 C CA . LYS A 1 224 ? 12.398 29.812 10.539 1 98.44 224 LYS A CA 1
ATOM 1794 C C . LYS A 1 224 ? 11.086 30.469 10.945 1 98.44 224 LYS A C 1
ATOM 1796 O O . LYS A 1 224 ? 10.734 31.531 10.422 1 98.44 224 LYS A O 1
ATOM 1801 N N . PHE A 1 225 ? 10.508 29.828 11.914 1 98.81 225 PHE A N 1
ATOM 1802 C CA . PHE A 1 225 ? 9.211 30.359 12.305 1 98.81 225 PHE A CA 1
ATOM 1803 C C . PHE A 1 225 ? 9.188 30.703 13.797 1 98.81 225 PHE A C 1
ATOM 1805 O O . PHE A 1 225 ? 9.914 30.094 14.586 1 98.81 225 PHE A O 1
ATOM 1812 N N . THR A 1 226 ? 8.398 31.656 14.148 1 98.69 226 THR A N 1
ATOM 1813 C CA . THR A 1 226 ? 7.984 31.953 15.516 1 98.69 226 THR A CA 1
ATOM 1814 C C . THR A 1 226 ? 6.523 31.562 15.734 1 98.69 226 THR A C 1
ATOM 1816 O O . THR A 1 226 ? 5.656 31.906 14.938 1 98.69 226 THR A O 1
ATOM 1819 N N . VAL A 1 227 ? 6.285 30.828 16.781 1 98.31 227 VAL A N 1
ATOM 1820 C CA . VAL A 1 227 ? 4.961 30.25 17.016 1 98.31 227 VAL A CA 1
ATOM 1821 C C . VAL A 1 227 ? 4.477 30.641 18.406 1 98.31 227 VAL A C 1
ATOM 1823 O O . VAL A 1 227 ? 5.18 30.438 19.406 1 98.31 227 VAL A O 1
ATOM 1826 N N . ARG A 1 228 ? 3.242 31.188 18.516 1 97.56 228 ARG A N 1
ATOM 1827 C CA . ARG A 1 228 ? 2.629 31.531 19.797 1 97.56 228 ARG A CA 1
ATOM 1828 C C . ARG A 1 228 ? 1.165 31.109 19.828 1 97.56 228 ARG A C 1
ATOM 1830 O O . ARG A 1 228 ? 0.454 31.219 18.828 1 97.56 228 ARG A O 1
ATOM 1837 N N . THR A 1 229 ? 0.715 30.688 20.969 1 96.5 229 THR A N 1
ATOM 1838 C CA . THR A 1 229 ? -0.697 30.375 21.156 1 96.5 229 THR A CA 1
ATOM 1839 C C . THR A 1 229 ? -1.492 31.625 21.5 1 96.5 229 THR A C 1
ATOM 1841 O O . THR A 1 229 ? -1.044 32.469 22.281 1 96.5 229 THR A O 1
ATOM 1844 N N . LYS A 1 230 ? -2.576 31.719 20.828 1 94.75 230 LYS A N 1
ATOM 1845 C CA . LYS A 1 230 ? -3.439 32.875 21.109 1 94.75 230 LYS A CA 1
ATOM 1846 C C . LYS A 1 230 ? -4.117 32.719 22.469 1 94.75 230 LYS A C 1
ATOM 1848 O O . LYS A 1 230 ? -4.438 31.625 22.906 1 94.75 230 LYS A O 1
ATOM 1853 N N . ASP A 1 231 ? -4.176 33.812 23.188 1 84.44 231 ASP A N 1
ATOM 1854 C CA . ASP A 1 231 ? -4.836 33.844 24.5 1 84.44 231 ASP A CA 1
ATOM 1855 C C . ASP A 1 231 ? -6.328 33.562 24.359 1 84.44 231 ASP A C 1
ATOM 1857 O O . ASP A 1 231 ? -6.961 33.969 23.391 1 84.44 231 ASP A O 1
ATOM 1861 N N . LYS A 1 232 ? -6.82 32.438 25.016 1 68.94 232 LYS A N 1
ATOM 1862 C CA . LYS A 1 232 ? -8.258 32.188 25.047 1 68.94 232 LYS A CA 1
ATOM 1863 C C . LYS A 1 232 ? -9.023 33.469 25.422 1 68.94 232 LYS A C 1
ATOM 1865 O O . LYS A 1 232 ? -8.617 34.188 26.312 1 68.94 232 LYS A O 1
ATOM 1870 N N . PRO A 1 233 ? -9.914 33.844 24.531 1 55.53 233 PRO A N 1
ATOM 1871 C CA . PRO A 1 233 ? -10.656 35 25 1 55.53 233 PRO A CA 1
ATOM 1872 C C . PRO A 1 233 ? -11.133 34.875 26.453 1 55.53 233 PRO A C 1
ATOM 1874 O O . PRO A 1 233 ? -11.57 33.812 26.859 1 55.53 233 PRO A O 1
ATOM 1877 N N . LYS A 1 234 ? -10.547 35.469 27.391 1 46.91 234 LYS A N 1
ATOM 1878 C CA . LYS A 1 234 ? -11.023 35.531 28.781 1 46.91 234 LYS A CA 1
ATOM 1879 C C . LYS A 1 234 ? -12.547 35.656 28.828 1 46.91 234 LYS A C 1
ATOM 1881 O O . LYS A 1 234 ? -13.125 36.531 28.203 1 46.91 234 LYS A O 1
ATOM 1886 N N . ASP A 1 235 ? -13.281 34.5 28.953 1 44.5 235 ASP A N 1
ATOM 1887 C CA . ASP A 1 235 ? -14.695 34.656 29.266 1 44.5 235 ASP A CA 1
ATOM 1888 C C . ASP A 1 235 ? -14.922 35.844 30.219 1 44.5 235 ASP A C 1
ATOM 1890 O O . ASP A 1 235 ? -14.328 35.875 31.297 1 44.5 235 ASP A O 1
ATOM 1894 N N . LYS A 1 236 ? -15.398 37 29.828 1 41.94 236 LYS A N 1
ATOM 1895 C CA . LYS A 1 236 ? -15.984 38 30.703 1 41.94 236 LYS A CA 1
ATOM 1896 C C . LYS A 1 236 ? -16.984 37.375 31.672 1 41.94 236 LYS A C 1
ATOM 1898 O O . LYS A 1 236 ? -18.203 37.5 31.469 1 41.94 236 LYS A O 1
ATOM 1903 N N . ASP A 1 237 ? -16.906 36.156 32.062 1 36.72 237 ASP A N 1
ATOM 1904 C CA . ASP A 1 237 ? -18 35.594 32.844 1 36.72 237 ASP A CA 1
ATOM 1905 C C . ASP A 1 237 ? -18.281 36.438 34.062 1 36.72 237 ASP A C 1
ATOM 1907 O O . ASP A 1 237 ? -19.391 36.406 34.625 1 36.72 237 ASP A O 1
ATOM 1911 N N . ALA A 1 238 ? -17.406 36.469 35.156 1 35.56 238 ALA A N 1
ATOM 1912 C CA . ALA A 1 238 ? -17.844 36.094 36.531 1 35.56 238 ALA A CA 1
ATOM 1913 C C . ALA A 1 238 ? -18.781 37.156 37.094 1 35.56 238 ALA A C 1
ATOM 1915 O O . ALA A 1 238 ? -19.625 36.844 37.938 1 35.56 238 ALA A O 1
ATOM 1916 N N . ASN A 1 239 ? -18.344 38.469 37.312 1 32.91 239 ASN A N 1
ATOM 1917 C CA . ASN A 1 239 ? -18.766 39.125 38.531 1 32.91 239 ASN A CA 1
ATOM 1918 C C . ASN A 1 239 ? -20.25 39.531 38.469 1 32.91 239 ASN A C 1
ATOM 1920 O O . ASN A 1 239 ? -21 39.312 39.406 1 32.91 239 ASN A O 1
ATOM 1924 N N . ASP A 1 240 ? -20.688 40.719 37.906 1 33.81 240 ASP A N 1
ATOM 1925 C CA . ASP A 1 240 ? -21.547 41.469 38.781 1 33.81 240 ASP A CA 1
ATOM 1926 C C . ASP A 1 240 ? -22.984 40.938 38.781 1 33.81 240 ASP A C 1
ATOM 1928 O O . ASP A 1 240 ? -23.812 41.406 38 1 33.81 240 ASP A O 1
ATOM 1932 N N . ASN A 1 241 ? -23.109 39.625 38.531 1 34.91 241 ASN A N 1
ATOM 1933 C CA . ASN A 1 241 ? -24.516 39.219 38.625 1 34.91 241 ASN A CA 1
ATOM 1934 C C . ASN A 1 241 ? -25.125 39.594 39.969 1 34.91 241 ASN A C 1
ATOM 1936 O O . ASN A 1 241 ? -25 38.875 40.938 1 34.91 241 ASN A O 1
ATOM 1940 N N . GLN A 1 242 ? -25 40.844 40.469 1 33.53 242 GLN A N 1
ATOM 1941 C CA . GLN A 1 242 ? -25.859 41.344 41.531 1 33.53 242 GLN A CA 1
ATOM 1942 C C . GLN A 1 242 ? -27.312 40.969 41.25 1 33.53 242 GLN A C 1
ATOM 1944 O O . GLN A 1 242 ? -27.906 41.406 40.25 1 33.53 242 GLN A O 1
ATOM 1949 N N . ARG A 1 243 ? -27.609 39.75 41.656 1 34.94 243 ARG A N 1
ATOM 1950 C CA . ARG A 1 243 ? -28.969 39.219 41.688 1 34.94 243 ARG A CA 1
ATOM 1951 C C . ARG A 1 243 ? -29.984 40.281 42.094 1 34.94 243 ARG A C 1
ATOM 1953 O O . ARG A 1 243 ? -29.812 40.906 43.125 1 34.94 243 ARG A O 1
ATOM 1960 N N . ASP A 1 244 ? -30.625 40.906 41.125 1 36.56 244 ASP A N 1
ATOM 1961 C CA . ASP A 1 244 ? -31.703 41.812 41.469 1 36.56 244 ASP A CA 1
ATOM 1962 C C . ASP A 1 244 ? -32.656 41.188 42.438 1 36.56 244 ASP A C 1
ATOM 1964 O O . ASP A 1 244 ? -33.188 40.094 42.188 1 36.56 244 ASP A O 1
ATOM 1968 N N . PRO A 1 245 ? -32.594 41.438 43.781 1 36.97 245 PRO A N 1
ATOM 1969 C CA . PRO A 1 245 ? -33.344 40.906 44.906 1 36.97 245 PRO A CA 1
ATOM 1970 C C . PRO A 1 245 ? -34.844 40.812 44.625 1 36.97 245 PRO A C 1
ATOM 1972 O O . PRO A 1 245 ? -35.594 40.188 45.375 1 36.97 245 PRO A O 1
ATOM 1975 N N . ASN A 1 246 ? -35.344 41.75 43.844 1 38.41 246 ASN A N 1
ATOM 1976 C CA . ASN A 1 246 ? -36.781 42 43.844 1 38.41 246 ASN A CA 1
ATOM 1977 C C . ASN A 1 246 ? -37.531 40.969 43 1 38.41 246 ASN A C 1
ATOM 1979 O O . ASN A 1 246 ? -38.719 41.125 42.688 1 38.41 246 ASN A O 1
ATOM 1983 N N . THR A 1 247 ? -36.844 40.125 42.219 1 35.88 247 THR A N 1
ATOM 1984 C CA . THR A 1 247 ? -37.688 39.375 41.312 1 35.88 247 THR A CA 1
ATOM 1985 C C . THR A 1 247 ? -38.438 38.25 42.031 1 35.88 247 THR A C 1
ATOM 1987 O O . THR A 1 247 ? -37.812 37.438 42.719 1 35.88 247 THR A O 1
ATOM 1990 N N . ILE A 1 248 ? -39.656 38.438 42.219 1 35.22 248 ILE A N 1
ATOM 1991 C CA . ILE A 1 248 ? -40.688 37.656 42.906 1 35.22 248 ILE A CA 1
ATOM 1992 C C . ILE A 1 248 ? -40.75 36.25 42.344 1 35.22 248 ILE A C 1
ATOM 1994 O O . ILE A 1 248 ? -40.812 36.062 41.125 1 35.22 248 ILE A O 1
ATOM 1998 N N . ASP A 1 249 ? -39.969 35.312 42.875 1 36.81 249 ASP A N 1
ATOM 1999 C CA . ASP A 1 249 ? -40 33.938 42.438 1 36.81 249 ASP A CA 1
ATOM 2000 C C . ASP A 1 249 ? -41.438 33.406 42.375 1 36.81 249 ASP A C 1
ATOM 2002 O O . ASP A 1 249 ? -42.125 33.344 43.375 1 36.81 249 ASP A O 1
ATOM 2006 N N . ALA A 1 250 ? -41.938 33.625 41.219 1 36.62 250 ALA A N 1
ATOM 2007 C CA . ALA A 1 250 ? -43.375 33.375 40.938 1 36.62 250 ALA A CA 1
ATOM 2008 C C . ALA A 1 250 ? -43.75 31.953 41.312 1 36.62 250 ALA A C 1
ATOM 2010 O O . ALA A 1 250 ? -44.938 31.641 41.469 1 36.62 250 ALA A O 1
ATOM 2011 N N . PHE A 1 251 ? -42.812 31.078 40.938 1 33.81 251 PHE A N 1
ATOM 2012 C CA . PHE A 1 251 ? -43.406 29.734 40.938 1 33.81 251 PHE A CA 1
ATOM 2013 C C . PHE A 1 251 ? -43.719 29.297 42.344 1 33.81 251 PHE A C 1
ATOM 2015 O O . PHE A 1 251 ? -44.625 28.484 42.562 1 33.81 251 PHE A O 1
ATOM 2022 N N . THR A 1 252 ? -42.594 29.203 43.125 1 37.28 252 THR A N 1
ATOM 2023 C CA . THR A 1 252 ? -42.844 28.422 44.344 1 37.28 252 THR A CA 1
ATOM 2024 C C . THR A 1 252 ? -43.75 29.203 45.312 1 37.28 252 THR A C 1
ATOM 2026 O O . THR A 1 252 ? -43.469 30.359 45.625 1 37.28 252 THR A O 1
ATOM 2029 N N . GLY A 1 253 ? -44.969 29.156 45.031 1 35.34 253 GLY A N 1
ATOM 2030 C CA . GLY A 1 253 ? -46 29.828 45.812 1 35.34 253 GLY A CA 1
ATOM 2031 C C . GLY A 1 253 ? -45.562 30.156 47.219 1 35.34 253 GLY A C 1
ATOM 2032 O O . GLY A 1 253 ? -46.312 30.797 47.969 1 35.34 253 GLY A O 1
ATOM 2033 N N . GLN A 1 254 ? -44.969 29.109 47.844 1 34.12 254 GLN A N 1
ATOM 2034 C CA . GLN A 1 254 ? -44.906 29.188 49.281 1 34.12 254 GLN A CA 1
ATOM 2035 C C . GLN A 1 254 ? -43.812 30.141 49.75 1 34.12 254 GLN A C 1
ATOM 2037 O O . GLN A 1 254 ? -42.781 30.25 49.094 1 34.12 254 GLN A O 1
ATOM 2042 N N . THR A 1 255 ? -44.156 31.203 50.25 1 32.69 255 THR A N 1
ATOM 2043 C CA . THR A 1 255 ? -43.25 32.219 50.75 1 32.69 255 THR A CA 1
ATOM 2044 C C . THR A 1 255 ? -42.344 31.656 51.844 1 32.69 255 THR A C 1
ATOM 2046 O O . THR A 1 255 ? -42.656 30.641 52.469 1 32.69 255 THR A O 1
ATOM 2049 N N . ASP A 1 256 ? -41.062 31.859 51.719 1 34.09 256 ASP A N 1
ATOM 2050 C CA . ASP A 1 256 ? -40.031 31.281 52.594 1 34.09 256 ASP A CA 1
ATOM 2051 C C . ASP A 1 256 ? -40.438 31.453 54.062 1 34.09 256 ASP A C 1
ATOM 2053 O O . ASP A 1 256 ? -39.688 31.047 54.969 1 34.09 256 ASP A O 1
ATOM 2057 N N . ASN A 1 257 ? -41.344 32.375 54.406 1 32.66 257 ASN A N 1
ATOM 2058 C CA . ASN A 1 257 ? -41.469 32.719 55.812 1 32.66 257 ASN A CA 1
ATOM 2059 C C . ASN A 1 257 ? -41.969 31.531 56.625 1 32.66 257 ASN A C 1
ATOM 2061 O O . ASN A 1 257 ? -41.875 31.547 57.844 1 32.66 257 ASN A O 1
ATOM 2065 N N . GLU A 1 258 ? -43.031 30.766 56.062 1 32.56 258 GLU A N 1
ATOM 2066 C CA . GLU A 1 258 ? -43.906 30.125 57.031 1 32.56 258 GLU A CA 1
ATOM 2067 C C . GLU A 1 258 ? -43.281 28.859 57.625 1 32.56 258 GLU A C 1
ATOM 2069 O O . GLU A 1 258 ? -43.875 28.219 58.5 1 32.56 258 GLU A O 1
ATOM 2074 N N . SER A 1 259 ? -42.469 28.172 56.938 1 33.03 259 SER A N 1
ATOM 2075 C CA . SER A 1 259 ? -42.25 26.812 57.406 1 33.03 259 SER A CA 1
ATOM 2076 C C . SER A 1 259 ? -41.406 26.812 58.688 1 33.03 259 SER A C 1
ATOM 2078 O O . SER A 1 259 ? -40.75 25.812 59 1 33.03 259 SER A O 1
ATOM 2080 N N . LYS A 1 260 ? -41.25 27.891 59.344 1 31.5 260 LYS A N 1
ATOM 2081 C CA . LYS A 1 260 ? -40.281 27.953 60.438 1 31.5 260 LYS A CA 1
ATOM 2082 C C . LYS A 1 260 ? -40.719 27.094 61.625 1 31.5 260 LYS A C 1
ATOM 2084 O O . LYS A 1 260 ? -39.938 26.812 62.531 1 31.5 260 LYS A O 1
ATOM 2089 N N . ASN A 1 261 ? -42.031 26.984 61.938 1 29.14 261 ASN A N 1
ATOM 2090 C CA . ASN A 1 261 ? -42.312 26.906 63.344 1 29.14 261 ASN A CA 1
ATOM 2091 C C . ASN A 1 261 ? -42.312 25.469 63.844 1 29.14 261 ASN A C 1
ATOM 2093 O O . ASN A 1 261 ? -42.875 25.156 64.875 1 29.14 261 ASN A O 1
ATOM 2097 N N . THR A 1 262 ? -42.25 24.406 63 1 30.88 262 THR A N 1
ATOM 2098 C CA . THR A 1 262 ? -42.781 23.281 63.719 1 30.88 262 THR A CA 1
ATOM 2099 C C . THR A 1 262 ? -41.844 22.875 64.875 1 30.88 262 THR A C 1
ATOM 2101 O O . THR A 1 262 ? -40.656 22.656 64.625 1 30.88 262 THR A O 1
ATOM 2104 N N . PRO A 1 263 ? -42.406 22.766 66.125 1 29.38 263 PRO A N 1
ATOM 2105 C CA . PRO A 1 263 ? -41.812 22.578 67.438 1 29.38 263 PRO A CA 1
ATOM 2106 C C . PRO A 1 263 ? -41.094 21.234 67.625 1 29.38 263 PRO A C 1
ATOM 2108 O O . PRO A 1 263 ? -41.562 20.234 67.062 1 29.38 263 PRO A O 1
ATOM 2111 N N . ILE A 1 264 ? -39.75 21.234 67.688 1 25.84 264 ILE A N 1
ATOM 2112 C CA . ILE A 1 264 ? -38.781 20.188 68 1 25.84 264 ILE A CA 1
ATOM 2113 C C . ILE A 1 264 ? -39.219 19.484 69.312 1 25.84 264 ILE A C 1
ATOM 2115 O O . ILE A 1 264 ? -39.344 20.125 70.375 1 25.84 264 ILE A O 1
ATOM 2119 N N . LEU A 1 265 ? -40.25 18.609 69.25 1 24.86 265 LEU A N 1
ATOM 2120 C CA . LEU A 1 265 ? -40.5 17.891 70.5 1 24.86 265 LEU A CA 1
ATOM 2121 C C . LEU A 1 265 ? -39.188 17.406 71.125 1 24.86 265 LEU A C 1
ATOM 2123 O O . LEU A 1 265 ? -38.344 16.797 70.438 1 24.86 265 LEU A O 1
ATOM 2127 N N . ALA A 1 266 ? -38.938 18 72.375 1 23.77 266 ALA A N 1
ATOM 2128 C CA . ALA A 1 266 ? -37.938 17.703 73.375 1 23.77 266 ALA A CA 1
ATOM 2129 C C . ALA A 1 266 ? -38.031 16.234 73.812 1 23.77 266 ALA A C 1
ATOM 2131 O O . ALA A 1 266 ? -39.125 15.711 74 1 23.77 266 ALA A O 1
ATOM 2132 N N . MET B 1 1 ? 19.719 -28.75 -0.491 1 35.56 1 MET B N 1
ATOM 2133 C CA . MET B 1 1 ? 18.469 -28 -0.406 1 35.56 1 MET B CA 1
ATOM 2134 C C . MET B 1 1 ? 17.531 -28.594 0.639 1 35.56 1 MET B C 1
ATOM 2136 O O . MET B 1 1 ? 17.031 -29.703 0.462 1 35.56 1 MET B O 1
ATOM 2140 N N . SER B 1 2 ? 17.766 -28.422 1.89 1 40.78 2 SER B N 1
ATOM 2141 C CA . SER B 1 2 ? 17.219 -29.156 3.023 1 40.78 2 SER B CA 1
ATOM 2142 C C . SER B 1 2 ? 15.703 -29.359 2.869 1 40.78 2 SER B C 1
ATOM 2144 O O . SER B 1 2 ? 15.102 -28.828 1.933 1 40.78 2 SER B O 1
ATOM 2146 N N . ASN B 1 3 ? 14.883 -29.031 4.098 1 49.12 3 ASN B N 1
ATOM 2147 C CA . ASN B 1 3 ? 13.445 -29.094 4.34 1 49.12 3 ASN B CA 1
ATOM 2148 C C . ASN B 1 3 ? 12.664 -28.328 3.268 1 49.12 3 ASN B C 1
ATOM 2150 O O . ASN B 1 3 ? 13.18 -27.391 2.666 1 49.12 3 ASN B O 1
ATOM 2154 N N . SER B 1 4 ? 11.203 -28.766 2.846 1 65.94 4 SER B N 1
ATOM 2155 C CA . SER B 1 4 ? 10.211 -28.703 1.776 1 65.94 4 SER B CA 1
ATOM 2156 C C . SER B 1 4 ? 9.766 -27.266 1.52 1 65.94 4 SER B C 1
ATOM 2158 O O . SER B 1 4 ? 9.164 -26.625 2.391 1 65.94 4 SER B O 1
ATOM 2160 N N . ASP B 1 5 ? 10.57 -26.531 0.616 1 88.25 5 ASP B N 1
ATOM 2161 C CA . ASP B 1 5 ? 10.141 -25.234 0.131 1 88.25 5 ASP B CA 1
ATOM 2162 C C . ASP B 1 5 ? 8.703 -25.266 -0.375 1 88.25 5 ASP B C 1
ATOM 2164 O O . ASP B 1 5 ? 8.461 -25.141 -1.578 1 88.25 5 ASP B O 1
ATOM 2168 N N . LEU B 1 6 ? 7.852 -25.469 0.586 1 91.25 6 LEU B N 1
ATOM 2169 C CA . LEU B 1 6 ? 6.43 -25.562 0.276 1 91.25 6 LEU B CA 1
ATOM 2170 C C . LEU B 1 6 ? 5.797 -24.172 0.199 1 91.25 6 LEU B C 1
ATOM 2172 O O . LEU B 1 6 ? 5.883 -23.391 1.148 1 91.25 6 LEU B O 1
ATOM 2176 N N . VAL B 1 7 ? 5.242 -23.922 -0.921 1 93.06 7 VAL B N 1
ATOM 2177 C CA . VAL B 1 7 ? 4.461 -22.703 -1.108 1 93.06 7 VAL B CA 1
ATOM 2178 C C . VAL B 1 7 ? 2.996 -22.969 -0.769 1 93.06 7 VAL B C 1
ATOM 2180 O O . VAL B 1 7 ? 2.387 -23.891 -1.315 1 93.06 7 VAL B O 1
ATOM 2183 N N . VAL B 1 8 ? 2.467 -22.25 0.137 1 91.25 8 VAL B N 1
ATOM 2184 C CA . VAL B 1 8 ? 1.078 -22.438 0.543 1 91.25 8 VAL B CA 1
ATOM 2185 C C . VAL B 1 8 ? 0.357 -21.078 0.534 1 91.25 8 VAL B C 1
ATOM 2187 O O . VAL B 1 8 ? 0.852 -20.109 1.095 1 91.25 8 VAL B O 1
ATOM 2190 N N . LYS B 1 9 ? -0.764 -21.016 -0.103 1 91.44 9 LYS B N 1
ATOM 2191 C CA . LYS B 1 9 ? -1.625 -19.844 -0.088 1 91.44 9 LYS B CA 1
ATOM 2192 C C . LYS B 1 9 ? -3.088 -20.219 -0.289 1 91.44 9 LYS B C 1
ATOM 2194 O O . LYS B 1 9 ? -3.387 -21.281 -0.841 1 91.44 9 LYS B O 1
ATOM 2199 N N . SER B 1 10 ? -3.953 -19.375 0.155 1 91.12 10 SER B N 1
ATOM 2200 C CA . SER B 1 10 ? -5.371 -19.688 -0.033 1 91.12 10 SER B CA 1
ATOM 2201 C C . SER B 1 10 ? -5.738 -19.703 -1.513 1 91.12 10 SER B C 1
ATOM 2203 O O . SER B 1 10 ? -5.148 -18.984 -2.316 1 91.12 10 SER B O 1
ATOM 2205 N N . ASN B 1 11 ? -6.711 -20.516 -1.849 1 90.81 11 ASN B N 1
ATOM 2206 C CA . ASN B 1 11 ? -7.211 -20.516 -3.219 1 90.81 11 ASN B CA 1
ATOM 2207 C C . ASN B 1 11 ? -7.754 -19.156 -3.629 1 90.81 11 ASN B C 1
ATOM 2209 O O . ASN B 1 11 ? -7.621 -18.75 -4.789 1 90.81 11 ASN B O 1
ATOM 2213 N N . ARG B 1 12 ? -8.289 -18.484 -2.699 1 89.12 12 ARG B N 1
ATOM 2214 C CA . ARG B 1 12 ? -8.844 -17.156 -2.961 1 89.12 12 ARG B CA 1
ATOM 2215 C C . ARG B 1 12 ? -7.746 -16.172 -3.363 1 89.12 12 ARG B C 1
ATOM 2217 O O . ARG B 1 12 ? -7.895 -15.43 -4.336 1 89.12 12 ARG B O 1
ATOM 2224 N N . LEU B 1 13 ? -6.672 -16.188 -2.596 1 91.5 13 LEU B N 1
ATOM 2225 C CA . LEU B 1 13 ? -5.559 -15.305 -2.943 1 91.5 13 LEU B CA 1
ATOM 2226 C C . LEU B 1 13 ? -4.973 -15.688 -4.301 1 91.5 13 LEU B C 1
ATOM 2228 O O . LEU B 1 13 ? -4.684 -14.812 -5.121 1 91.5 13 LEU B O 1
ATOM 2232 N N . ASN B 1 14 ? -4.824 -16.984 -4.48 1 93.81 14 ASN B N 1
ATOM 2233 C CA . ASN B 1 14 ? -4.293 -17.469 -5.75 1 93.81 14 ASN B CA 1
ATOM 2234 C C . ASN B 1 14 ? -5.137 -16.984 -6.93 1 93.81 14 ASN B C 1
ATOM 2236 O O . ASN B 1 14 ? -4.598 -16.578 -7.957 1 93.81 14 ASN B O 1
ATOM 2240 N N . SER B 1 15 ? -6.418 -17 -6.742 1 92.56 15 SER B N 1
ATOM 2241 C CA . SER B 1 15 ? -7.34 -16.594 -7.801 1 92.56 15 SER B CA 1
ATOM 2242 C C . SER B 1 15 ? -7.367 -15.078 -7.969 1 92.56 15 SER B C 1
ATOM 2244 O O . SER B 1 15 ? -7.719 -14.578 -9.039 1 92.56 15 SER B O 1
ATOM 2246 N N . ALA B 1 16 ? -7.035 -14.383 -6.949 1 91.06 16 ALA B N 1
ATOM 2247 C CA . ALA B 1 16 ? -7.113 -12.922 -6.965 1 91.06 16 ALA B CA 1
ATOM 2248 C C . ALA B 1 16 ? -5.895 -12.32 -7.66 1 91.06 16 ALA B C 1
ATOM 2250 O O . ALA B 1 16 ? -5.918 -11.156 -8.062 1 91.06 16 ALA B O 1
ATOM 2251 N N . ILE B 1 17 ? -4.852 -13.062 -7.738 1 91.88 17 ILE B N 1
ATOM 2252 C CA . ILE B 1 17 ? -3.623 -12.578 -8.352 1 91.88 17 ILE B CA 1
ATOM 2253 C C . ILE B 1 17 ? -3.891 -12.203 -9.812 1 91.88 17 ILE B C 1
ATOM 2255 O O . ILE B 1 17 ? -4.48 -12.984 -10.562 1 91.88 17 ILE B O 1
ATOM 2259 N N . GLN B 1 18 ? -3.529 -10.93 -10.094 1 90.19 18 GLN B N 1
ATOM 2260 C CA . GLN B 1 18 ? -3.645 -10.445 -11.469 1 90.19 18 GLN B CA 1
ATOM 2261 C C . GLN B 1 18 ? -2.461 -9.555 -11.844 1 90.19 18 GLN B C 1
ATOM 2263 O O . GLN B 1 18 ? -1.972 -8.789 -11.016 1 90.19 18 GLN B O 1
ATOM 2268 N N . ASN B 1 19 ? -1.892 -9.734 -12.992 1 89.5 19 ASN B N 1
ATOM 2269 C CA . ASN B 1 19 ? -0.975 -8.805 -13.648 1 89.5 19 ASN B CA 1
ATOM 2270 C C . ASN B 1 19 ? 0.347 -8.703 -12.891 1 89.5 19 ASN B C 1
ATOM 2272 O O . ASN B 1 19 ? 0.887 -7.605 -12.727 1 89.5 19 ASN B O 1
ATOM 2276 N N . LEU B 1 20 ? 0.83 -9.719 -12.328 1 94.75 20 LEU B N 1
ATOM 2277 C CA . LEU B 1 20 ? 2.166 -9.758 -11.742 1 94.75 20 LEU B CA 1
ATOM 2278 C C . LEU B 1 20 ? 3.188 -10.258 -12.758 1 94.75 20 LEU B C 1
ATOM 2280 O O . LEU B 1 20 ? 2.9 -11.172 -13.531 1 94.75 20 LEU B O 1
ATOM 2284 N N . THR B 1 21 ? 4.309 -9.711 -12.75 1 94.5 21 THR B N 1
ATOM 2285 C CA . THR B 1 21 ? 5.402 -10.25 -13.547 1 94.5 21 THR B CA 1
ATOM 2286 C C . THR B 1 21 ? 5.996 -11.484 -12.891 1 94.5 21 THR B C 1
ATOM 2288 O O . THR B 1 21 ? 5.727 -11.766 -11.719 1 94.5 21 THR B O 1
ATOM 2291 N N . LEU B 1 22 ? 6.789 -12.148 -13.672 1 94.88 22 LEU B N 1
ATOM 2292 C CA . LEU B 1 22 ? 7.438 -13.352 -13.164 1 94.88 22 LEU B CA 1
ATOM 2293 C C . LEU B 1 22 ? 8.289 -13.031 -11.93 1 94.88 22 LEU B C 1
ATOM 2295 O O . LEU B 1 22 ? 8.219 -13.742 -10.93 1 94.88 22 LEU B O 1
ATOM 2299 N N . ALA B 1 23 ? 9.055 -11.992 -12.016 1 94.25 23 ALA B N 1
ATOM 2300 C CA . ALA B 1 23 ? 9.945 -11.617 -10.922 1 94.25 23 ALA B CA 1
ATOM 2301 C C . ALA B 1 23 ? 9.156 -11.25 -9.672 1 94.25 23 ALA B C 1
ATOM 2303 O O . ALA B 1 23 ? 9.562 -11.578 -8.555 1 94.25 23 ALA B O 1
ATOM 2304 N N . GLU B 1 24 ? 8.039 -10.586 -9.797 1 96.44 24 GLU B N 1
ATOM 2305 C CA . GLU B 1 24 ? 7.168 -10.25 -8.68 1 96.44 24 GLU B CA 1
ATOM 2306 C C . GLU B 1 24 ? 6.605 -11.516 -8.023 1 96.44 24 GLU B C 1
ATOM 2308 O O . GLU B 1 24 ? 6.609 -11.633 -6.797 1 96.44 24 GLU B O 1
ATOM 2313 N N . LEU B 1 25 ? 6.176 -12.438 -8.852 1 96.44 25 LEU B N 1
ATOM 2314 C CA . LEU B 1 25 ? 5.637 -13.703 -8.359 1 96.44 25 LEU B CA 1
ATOM 2315 C C . LEU B 1 25 ? 6.688 -14.461 -7.547 1 96.44 25 LEU B C 1
ATOM 2317 O O . LEU B 1 25 ? 6.371 -15.039 -6.504 1 96.44 25 LEU B O 1
ATOM 2321 N N . ARG B 1 26 ? 7.836 -14.414 -8 1 95.88 26 ARG B N 1
ATOM 2322 C CA . ARG B 1 26 ? 8.93 -15.141 -7.363 1 95.88 26 ARG B CA 1
ATOM 2323 C C . ARG B 1 26 ? 9.234 -14.562 -5.984 1 95.88 26 ARG B C 1
ATOM 2325 O O . ARG B 1 26 ? 9.555 -15.305 -5.055 1 95.88 26 ARG B O 1
ATOM 2332 N N . ILE B 1 27 ? 9.109 -13.266 -5.801 1 95.44 27 ILE B N 1
ATOM 2333 C CA . ILE B 1 27 ? 9.281 -12.656 -4.488 1 95.44 27 ILE B CA 1
ATOM 2334 C C . ILE B 1 27 ? 8.219 -13.188 -3.529 1 95.44 27 ILE B C 1
ATOM 2336 O O . ILE B 1 27 ? 8.531 -13.57 -2.4 1 95.44 27 ILE B O 1
ATOM 2340 N N . ILE B 1 28 ? 7.012 -13.25 -4.008 1 95.06 28 ILE B N 1
ATOM 2341 C CA . ILE B 1 28 ? 5.898 -13.703 -3.18 1 95.06 28 ILE B CA 1
ATOM 2342 C C . ILE B 1 28 ? 6.102 -15.172 -2.803 1 95.06 28 ILE B C 1
ATOM 2344 O O . ILE B 1 28 ? 5.965 -15.539 -1.636 1 95.06 28 ILE B O 1
ATOM 2348 N N . GLN B 1 29 ? 6.457 -15.969 -3.768 1 95 29 GLN B N 1
ATOM 2349 C CA . GLN B 1 29 ? 6.672 -17.391 -3.529 1 95 29 GLN B CA 1
ATOM 2350 C C . GLN B 1 29 ? 7.773 -17.609 -2.498 1 95 29 GLN B C 1
ATOM 2352 O O . GLN B 1 29 ? 7.605 -18.391 -1.561 1 95 29 GLN B O 1
ATOM 2357 N N . LEU B 1 30 ? 8.828 -16.922 -2.691 1 93.5 30 LEU B N 1
ATOM 2358 C CA . LEU B 1 30 ? 9.969 -17.078 -1.794 1 93.5 30 LEU B CA 1
ATOM 2359 C C . LEU B 1 30 ? 9.625 -16.594 -0.388 1 93.5 30 LEU B C 1
ATOM 2361 O O . LEU B 1 30 ? 10 -17.234 0.599 1 93.5 30 LEU B O 1
ATOM 2365 N N . ALA B 1 31 ? 8.938 -15.5 -0.359 1 92.31 31 ALA B N 1
ATOM 2366 C CA . ALA B 1 31 ? 8.523 -14.969 0.938 1 92.31 31 ALA B CA 1
ATOM 2367 C C . ALA B 1 31 ? 7.652 -15.977 1.687 1 92.31 31 ALA B C 1
ATOM 2369 O O . ALA B 1 31 ? 7.809 -16.156 2.896 1 92.31 31 ALA B O 1
ATOM 2370 N N . ILE B 1 32 ? 6.746 -16.609 1.007 1 90.88 32 ILE B N 1
ATOM 2371 C CA . ILE B 1 32 ? 5.863 -17.594 1.612 1 90.88 32 ILE B CA 1
ATOM 2372 C C . ILE B 1 32 ? 6.684 -18.75 2.164 1 90.88 32 ILE B C 1
ATOM 2374 O O . ILE B 1 32 ? 6.477 -19.188 3.301 1 90.88 32 ILE B O 1
ATOM 2378 N N . VAL B 1 33 ? 7.602 -19.219 1.388 1 91 33 VAL B N 1
ATOM 2379 C CA . VAL B 1 33 ? 8.445 -20.344 1.776 1 91 33 VAL B CA 1
ATOM 2380 C C . VAL B 1 33 ? 9.305 -19.953 2.98 1 91 33 VAL B C 1
ATOM 2382 O O . VAL B 1 33 ? 9.383 -20.688 3.961 1 91 33 VAL B O 1
ATOM 2385 N N . ASP B 1 34 ? 9.898 -18.766 2.928 1 87.44 34 ASP B N 1
ATOM 2386 C CA . ASP B 1 34 ? 10.812 -18.328 3.977 1 87.44 34 ASP B CA 1
ATOM 2387 C C . ASP B 1 34 ? 10.055 -18.047 5.277 1 87.44 34 ASP B C 1
ATOM 2389 O O . ASP B 1 34 ? 10.586 -18.266 6.367 1 87.44 34 ASP B O 1
ATOM 2393 N N . ALA B 1 35 ? 8.891 -17.531 5.18 1 83.81 35 ALA B N 1
ATOM 2394 C CA . ALA B 1 35 ? 8.078 -17.281 6.367 1 83.81 35 ALA B CA 1
ATOM 2395 C C . ALA B 1 35 ? 7.73 -18.594 7.07 1 83.81 35 ALA B C 1
ATOM 2397 O O . ALA B 1 35 ? 7.684 -18.641 8.305 1 83.81 35 ALA B O 1
ATOM 2398 N N . ARG B 1 36 ? 7.496 -19.562 6.387 1 80.38 36 ARG B N 1
ATOM 2399 C CA . ARG B 1 36 ? 7.164 -20.875 6.941 1 80.38 36 ARG B CA 1
ATOM 2400 C C . ARG B 1 36 ? 8.391 -21.531 7.566 1 80.38 36 ARG B C 1
ATOM 2402 O O . ARG B 1 36 ? 8.289 -22.141 8.625 1 80.38 36 ARG B O 1
ATOM 2409 N N . GLU B 1 37 ? 9.469 -21.391 6.941 1 78.25 37 GLU B N 1
ATOM 2410 C CA . GLU B 1 37 ? 10.695 -22.031 7.387 1 78.25 37 GLU B CA 1
ATOM 2411 C C . GLU B 1 37 ? 11.211 -21.422 8.688 1 78.25 37 GLU B C 1
ATOM 2413 O O . GLU B 1 37 ? 11.789 -22.125 9.523 1 78.25 37 GLU B O 1
ATOM 2418 N N . THR B 1 38 ? 11.023 -20.188 8.82 1 72.31 38 THR B N 1
ATOM 2419 C CA . THR B 1 38 ? 11.531 -19.516 10.016 1 72.31 38 THR B CA 1
ATOM 2420 C C . THR B 1 38 ? 10.57 -19.703 11.188 1 72.31 38 THR B C 1
ATOM 2422 O O . THR B 1 38 ? 10.93 -19.438 12.336 1 72.31 38 THR B O 1
ATOM 2425 N N . GLY B 1 39 ? 9.414 -20.312 10.984 1 66.25 39 GLY B N 1
ATOM 2426 C CA . GLY B 1 39 ? 8.422 -20.5 12.031 1 66.25 39 GLY B CA 1
ATOM 2427 C C . GLY B 1 39 ? 7.77 -19.203 12.477 1 66.25 39 GLY B C 1
ATOM 2428 O O . GLY B 1 39 ? 6.879 -19.203 13.328 1 66.25 39 GLY B O 1
ATOM 2429 N N . LYS B 1 40 ? 8.234 -18.156 12.062 1 63.28 40 LYS B N 1
ATOM 2430 C CA . LYS B 1 40 ? 7.707 -16.859 12.5 1 63.28 40 LYS B CA 1
ATOM 2431 C C . LYS B 1 40 ? 6.449 -16.484 11.719 1 63.28 40 LYS B C 1
ATOM 2433 O O . LYS B 1 40 ? 5.68 -15.625 12.148 1 63.28 40 LYS B O 1
ATOM 2438 N N . GLY B 1 41 ? 6.156 -17.359 10.719 1 67.56 41 GLY B N 1
ATOM 2439 C CA . GLY B 1 41 ? 5.035 -17 9.867 1 67.56 41 GLY B CA 1
ATOM 2440 C C . GLY B 1 41 ? 5.152 -15.609 9.289 1 67.56 41 GLY B C 1
ATOM 2441 O O . GLY B 1 41 ? 6.184 -14.945 9.453 1 67.56 41 GLY B O 1
ATOM 2442 N N . LEU B 1 42 ? 4.266 -15.242 8.445 1 79.56 42 LEU B N 1
ATOM 2443 C CA . LEU B 1 42 ? 4.145 -13.867 7.988 1 79.56 42 LEU B CA 1
ATOM 2444 C C . LEU B 1 42 ? 3.305 -13.039 8.961 1 79.56 42 LEU B C 1
ATOM 2446 O O . LEU B 1 42 ? 2.344 -13.547 9.539 1 79.56 42 LEU B O 1
ATOM 2450 N N . SER B 1 43 ? 3.809 -11.992 9.281 1 83.69 43 SER B N 1
ATOM 2451 C CA . SER B 1 43 ? 3.117 -11.094 10.203 1 83.69 43 SER B CA 1
ATOM 2452 C C . SER B 1 43 ? 2.867 -9.734 9.562 1 83.69 43 SER B C 1
ATOM 2454 O O . SER B 1 43 ? 3.635 -9.297 8.703 1 83.69 43 SER B O 1
ATOM 2456 N N . THR B 1 44 ? 1.798 -9.164 10.086 1 85.69 44 THR B N 1
ATOM 2457 C CA . THR B 1 44 ? 1.468 -7.832 9.586 1 85.69 44 THR B CA 1
ATOM 2458 C C . THR B 1 44 ? 2.311 -6.766 10.281 1 85.69 44 THR B C 1
ATOM 2460 O O . THR B 1 44 ? 2.369 -5.621 9.836 1 85.69 44 THR B O 1
ATOM 2463 N N . ASP B 1 45 ? 3.01 -7.141 11.273 1 87.19 45 ASP B N 1
ATOM 2464 C CA . ASP B 1 45 ? 3.703 -6.129 12.07 1 87.19 45 ASP B CA 1
ATOM 2465 C C . ASP B 1 45 ? 5.207 -6.402 12.109 1 87.19 45 ASP B C 1
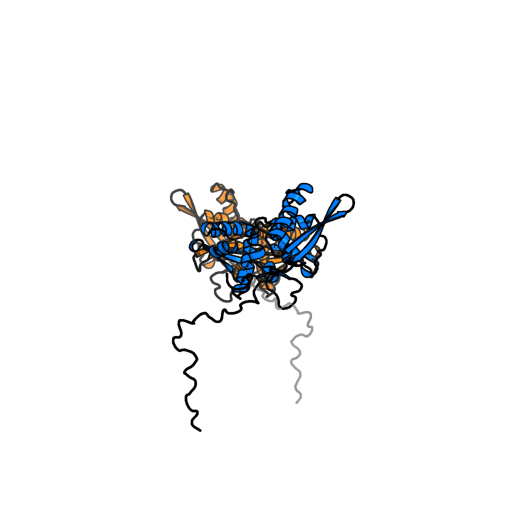ATOM 2467 O O . ASP B 1 45 ? 5.965 -5.629 12.695 1 87.19 45 ASP B O 1
ATOM 2471 N N . THR B 1 46 ? 5.59 -7.488 11.547 1 87.5 46 THR B N 1
ATOM 2472 C CA . THR B 1 46 ? 7.004 -7.832 11.531 1 87.5 46 THR B CA 1
ATOM 2473 C C . THR B 1 46 ? 7.48 -8.086 10.102 1 87.5 46 THR B C 1
ATOM 2475 O O . THR B 1 46 ? 7.02 -9.016 9.438 1 87.5 46 THR B O 1
ATOM 2478 N N . PRO B 1 47 ? 8.414 -7.32 9.68 1 92.69 47 PRO B N 1
ATOM 2479 C CA . PRO B 1 47 ? 8.906 -7.504 8.312 1 92.69 47 PRO B CA 1
ATOM 2480 C C . PRO B 1 47 ? 9.656 -8.82 8.125 1 92.69 47 PRO B C 1
ATOM 2482 O O . PRO B 1 47 ? 10.211 -9.359 9.086 1 92.69 47 PRO B O 1
ATOM 2485 N N . LEU B 1 48 ? 9.672 -9.32 6.941 1 92.88 48 LEU B N 1
ATOM 2486 C CA . LEU B 1 48 ? 10.414 -10.508 6.527 1 92.88 48 LEU B CA 1
ATOM 2487 C C . LEU B 1 48 ? 11.656 -10.125 5.738 1 92.88 48 LEU B C 1
ATOM 2489 O O . LEU B 1 48 ? 11.578 -9.328 4.797 1 92.88 48 LEU B O 1
ATOM 2493 N N . ARG B 1 49 ? 12.734 -10.695 6.156 1 93.88 49 ARG B N 1
ATOM 2494 C CA . ARG B 1 49 ? 13.977 -10.453 5.43 1 93.88 49 ARG B CA 1
ATOM 2495 C C . ARG B 1 49 ? 14.133 -11.445 4.277 1 93.88 49 ARG B C 1
ATOM 2497 O O . ARG B 1 49 ? 13.953 -12.648 4.461 1 93.88 49 ARG B O 1
ATOM 2504 N N . ILE B 1 50 ? 14.406 -10.953 3.117 1 93.31 50 ILE B N 1
ATOM 2505 C CA . ILE B 1 50 ? 14.719 -11.766 1.949 1 93.31 50 ILE B CA 1
ATOM 2506 C C . ILE B 1 50 ? 16.109 -11.414 1.437 1 93.31 50 ILE B C 1
ATOM 2508 O O . ILE B 1 50 ? 16.406 -10.25 1.155 1 93.31 50 ILE B O 1
ATOM 2512 N N . ASP B 1 51 ? 16.938 -12.438 1.274 1 94.44 51 ASP B N 1
ATOM 2513 C CA . ASP B 1 51 ? 18.312 -12.258 0.824 1 94.44 51 ASP B CA 1
ATOM 2514 C C . ASP B 1 51 ? 18.438 -12.469 -0.683 1 94.44 51 ASP B C 1
ATOM 2516 O O . ASP B 1 51 ? 17.844 -13.406 -1.229 1 94.44 51 ASP B O 1
ATOM 2520 N N . GLY B 1 52 ? 19.266 -11.555 -1.254 1 93.94 52 GLY B N 1
ATOM 2521 C CA . GLY B 1 52 ? 19.5 -11.703 -2.68 1 93.94 52 GLY B CA 1
ATOM 2522 C C . GLY B 1 52 ? 20.125 -13.039 -3.047 1 93.94 52 GLY B C 1
ATOM 2523 O O . GLY B 1 52 ? 19.812 -13.602 -4.094 1 93.94 52 GLY B O 1
ATOM 2524 N N . LEU B 1 53 ? 20.969 -13.516 -2.248 1 93.25 53 LEU B N 1
ATOM 2525 C CA . LEU B 1 53 ? 21.609 -14.812 -2.484 1 93.25 53 LEU B CA 1
ATOM 2526 C C . LEU B 1 53 ? 20.578 -15.938 -2.438 1 93.25 53 LEU B C 1
ATOM 2528 O O . LEU B 1 53 ? 20.609 -16.859 -3.256 1 93.25 53 LEU B O 1
ATOM 2532 N N . ARG B 1 54 ? 19.688 -15.844 -1.485 1 91.75 54 ARG B N 1
ATOM 2533 C CA . ARG B 1 54 ? 18.609 -16.828 -1.383 1 91.75 54 ARG B CA 1
ATOM 2534 C C . ARG B 1 54 ? 17.719 -16.797 -2.625 1 91.75 54 ARG B C 1
ATOM 2536 O O . ARG B 1 54 ? 17.328 -17.844 -3.141 1 91.75 54 ARG B O 1
ATOM 2543 N N . TYR B 1 55 ? 17.453 -15.648 -3.045 1 94.19 55 TYR B N 1
ATOM 2544 C CA . TYR B 1 55 ? 16.672 -15.461 -4.266 1 94.19 55 TYR B CA 1
ATOM 2545 C C . TYR B 1 55 ? 17.375 -16.094 -5.461 1 94.19 55 TYR B C 1
ATOM 2547 O O . TYR B 1 55 ? 16.766 -16.812 -6.242 1 94.19 55 TYR B O 1
ATOM 2555 N N . ALA B 1 56 ? 18.641 -15.859 -5.574 1 93.69 56 ALA B N 1
ATOM 2556 C CA . ALA B 1 56 ? 19.422 -16.391 -6.684 1 93.69 56 ALA B CA 1
ATOM 2557 C C . ALA B 1 56 ? 19.453 -17.922 -6.66 1 93.69 56 ALA B C 1
ATOM 2559 O O . ALA B 1 56 ? 19.312 -18.562 -7.703 1 93.69 56 ALA B O 1
ATOM 2560 N N . GLU B 1 57 ? 19.562 -18.438 -5.547 1 92.62 57 GLU B N 1
ATOM 2561 C CA . GLU B 1 57 ? 19.609 -19.891 -5.391 1 92.62 57 GLU B CA 1
ATOM 2562 C C . GLU B 1 57 ? 18.25 -20.516 -5.723 1 92.62 57 GLU B C 1
ATOM 2564 O O . GLU B 1 57 ? 18.188 -21.547 -6.398 1 92.62 57 GLU B O 1
ATOM 2569 N N . ALA B 1 58 ? 17.219 -19.875 -5.289 1 92.38 58 ALA B N 1
ATOM 2570 C CA . ALA B 1 58 ? 15.875 -20.422 -5.465 1 92.38 58 ALA B CA 1
ATOM 2571 C C . ALA B 1 58 ? 15.469 -20.422 -6.934 1 92.38 58 ALA B C 1
ATOM 2573 O O . ALA B 1 58 ? 14.758 -21.312 -7.395 1 92.38 58 ALA B O 1
ATOM 2574 N N . PHE B 1 59 ? 15.953 -19.422 -7.66 1 93.5 59 PHE B N 1
ATOM 2575 C CA . PHE B 1 59 ? 15.438 -19.266 -9.016 1 93.5 59 PHE B CA 1
ATOM 2576 C C . PHE B 1 59 ? 16.562 -19.344 -10.039 1 93.5 59 PHE B C 1
ATOM 2578 O O . PHE B 1 59 ? 16.438 -18.828 -11.148 1 93.5 59 PHE B O 1
ATOM 2585 N N . ASN B 1 60 ? 17.594 -19.953 -9.664 1 88.44 60 ASN B N 1
ATOM 2586 C CA . ASN B 1 60 ? 18.719 -20.344 -10.516 1 88.44 60 ASN B CA 1
ATOM 2587 C C . ASN B 1 60 ? 19.219 -19.172 -11.352 1 88.44 60 ASN B C 1
ATOM 2589 O O . ASN B 1 60 ? 19.344 -19.281 -12.57 1 88.44 60 ASN B O 1
ATOM 2593 N N . THR B 1 61 ? 19.469 -18.094 -10.68 1 87.62 61 THR B N 1
ATOM 2594 C CA . THR B 1 61 ? 20.125 -16.953 -11.297 1 87.62 61 THR B CA 1
ATOM 2595 C C . THR B 1 61 ? 21.453 -16.672 -10.617 1 87.62 61 THR B C 1
ATOM 2597 O O . THR B 1 61 ? 21.812 -17.312 -9.633 1 87.62 61 THR B O 1
ATOM 2600 N N . THR B 1 62 ? 22.266 -15.82 -11.172 1 87 62 THR B N 1
ATOM 2601 C CA . THR B 1 62 ? 23.578 -15.531 -10.602 1 87 62 THR B CA 1
ATOM 2602 C C . THR B 1 62 ? 23.453 -14.648 -9.359 1 87 62 THR B C 1
ATOM 2604 O O . THR B 1 62 ? 22.484 -13.891 -9.227 1 87 62 THR B O 1
ATOM 2607 N N . ARG B 1 63 ? 24.453 -14.781 -8.539 1 82.44 63 ARG B N 1
ATOM 2608 C CA . ARG B 1 63 ? 24.5 -14.008 -7.301 1 82.44 63 ARG B CA 1
ATOM 2609 C C . ARG B 1 63 ? 24.469 -12.516 -7.594 1 82.44 63 ARG B C 1
ATOM 2611 O O . ARG B 1 63 ? 23.797 -11.75 -6.891 1 82.44 63 ARG B O 1
ATOM 2618 N N . GLN B 1 64 ? 25.188 -12.125 -8.594 1 81.94 64 GLN B N 1
ATOM 2619 C CA . GLN B 1 64 ? 25.297 -10.711 -8.961 1 81.94 64 GLN B CA 1
ATOM 2620 C C . GLN B 1 64 ? 23.938 -10.156 -9.383 1 81.94 64 GLN B C 1
ATOM 2622 O O . GLN B 1 64 ? 23.578 -9.031 -9.023 1 81.94 64 GLN B O 1
ATOM 2627 N N . ASN B 1 65 ? 23.219 -10.977 -9.984 1 87.94 65 ASN B N 1
ATOM 2628 C CA . ASN B 1 65 ? 21.953 -10.531 -10.555 1 87.94 65 ASN B CA 1
ATOM 2629 C C . ASN B 1 65 ? 20.797 -10.711 -9.578 1 87.94 65 ASN B C 1
ATOM 2631 O O . ASN B 1 65 ? 19.734 -10.094 -9.742 1 87.94 65 ASN B O 1
ATOM 2635 N N . GLY B 1 66 ? 21.047 -11.5 -8.594 1 89.44 66 GLY B N 1
ATOM 2636 C CA . GLY B 1 66 ? 19.969 -11.859 -7.684 1 89.44 66 GLY B CA 1
ATOM 2637 C C . GLY B 1 66 ? 19.391 -10.664 -6.949 1 89.44 66 GLY B C 1
ATOM 2638 O O . GLY B 1 66 ? 18.188 -10.438 -6.977 1 89.44 66 GLY B O 1
ATOM 2639 N N . TYR B 1 67 ? 20.281 -9.852 -6.41 1 89.25 67 TYR B N 1
ATOM 2640 C CA . TYR B 1 67 ? 19.797 -8.711 -5.641 1 89.25 67 TYR B CA 1
ATOM 2641 C C . TYR B 1 67 ? 19.188 -7.656 -6.551 1 89.25 67 TYR B C 1
ATOM 2643 O O . TYR B 1 67 ? 18.156 -7.062 -6.219 1 89.25 67 TYR B O 1
ATOM 2651 N N . ILE B 1 68 ? 19.812 -7.461 -7.625 1 90.94 68 ILE B N 1
ATOM 2652 C CA . ILE B 1 68 ? 19.328 -6.449 -8.555 1 90.94 68 ILE B CA 1
ATOM 2653 C C . ILE B 1 68 ? 17.938 -6.805 -9.039 1 90.94 68 ILE B C 1
ATOM 2655 O O . ILE B 1 68 ? 17.016 -5.969 -9 1 90.94 68 ILE B O 1
ATOM 2659 N N . ARG B 1 69 ? 17.766 -8.008 -9.445 1 91.12 69 ARG B N 1
ATOM 2660 C CA . ARG B 1 69 ? 16.469 -8.469 -9.938 1 91.12 69 ARG B CA 1
ATOM 2661 C C . ARG B 1 69 ? 15.422 -8.438 -8.836 1 91.12 69 ARG B C 1
ATOM 2663 O O . ARG B 1 69 ? 14.273 -8.039 -9.07 1 91.12 69 ARG B O 1
ATOM 2670 N N . MET B 1 70 ? 15.844 -8.867 -7.73 1 94.12 70 MET B N 1
ATOM 2671 C CA . MET B 1 70 ? 14.938 -8.883 -6.582 1 94.12 70 MET B CA 1
ATOM 2672 C C . MET B 1 70 ? 14.484 -7.469 -6.227 1 94.12 70 MET B C 1
ATOM 2674 O O . MET B 1 70 ? 13.297 -7.227 -6.008 1 94.12 70 MET B O 1
ATOM 2678 N N . LYS B 1 71 ? 15.414 -6.586 -6.211 1 93.75 71 LYS B N 1
ATOM 2679 C CA . LYS B 1 71 ? 15.125 -5.195 -5.859 1 93.75 71 LYS B CA 1
ATOM 2680 C C . LYS B 1 71 ? 14.195 -4.551 -6.887 1 93.75 71 LYS B C 1
ATOM 2682 O O . LYS B 1 71 ? 13.234 -3.873 -6.523 1 93.75 71 LYS B O 1
ATOM 2687 N N . GLU B 1 72 ? 14.469 -4.766 -8.102 1 94.5 72 GLU B N 1
ATOM 2688 C CA . GLU B 1 72 ? 13.625 -4.23 -9.156 1 94.5 72 GLU B CA 1
ATOM 2689 C C . GLU B 1 72 ? 12.211 -4.801 -9.078 1 94.5 72 GLU B C 1
ATOM 2691 O O . GLU B 1 72 ? 11.227 -4.074 -9.258 1 94.5 72 GLU B O 1
ATOM 2696 N N . ALA B 1 73 ? 12.141 -6.047 -8.867 1 95.5 73 ALA B N 1
ATOM 2697 C CA . ALA B 1 73 ? 10.852 -6.719 -8.75 1 95.5 73 ALA B CA 1
ATOM 2698 C C . ALA B 1 73 ? 10.062 -6.195 -7.555 1 95.5 73 ALA B C 1
ATOM 2700 O O . ALA B 1 73 ? 8.844 -5.984 -7.645 1 95.5 73 ALA B O 1
ATOM 2701 N N . GLU B 1 74 ? 10.797 -6.02 -6.48 1 96.38 74 GLU B N 1
ATOM 2702 C CA . GLU B 1 74 ? 10.141 -5.488 -5.285 1 96.38 74 GLU B CA 1
ATOM 2703 C C . GLU B 1 74 ? 9.586 -4.094 -5.539 1 96.38 74 GLU B C 1
ATOM 2705 O O . GLU B 1 74 ? 8.469 -3.779 -5.121 1 96.38 74 GLU B O 1
ATOM 2710 N N . GLU B 1 75 ? 10.281 -3.279 -6.207 1 95.69 75 GLU B N 1
ATOM 2711 C CA . GLU B 1 75 ? 9.859 -1.912 -6.488 1 95.69 75 GLU B CA 1
ATOM 2712 C C . GLU B 1 75 ? 8.547 -1.892 -7.27 1 95.69 75 GLU B C 1
ATOM 2714 O O . GLU B 1 75 ? 7.664 -1.078 -6.992 1 95.69 75 GLU B O 1
ATOM 2719 N N . THR B 1 76 ? 8.414 -2.748 -8.203 1 96.25 76 THR B N 1
ATOM 2720 C CA . THR B 1 76 ? 7.176 -2.809 -8.969 1 96.25 76 THR B CA 1
ATOM 2721 C C . THR B 1 76 ? 6.074 -3.49 -8.164 1 96.25 76 THR B C 1
ATOM 2723 O O . THR B 1 76 ? 4.914 -3.076 -8.211 1 96.25 76 THR B O 1
ATOM 2726 N N . LEU B 1 77 ? 6.426 -4.516 -7.414 1 97.31 77 LEU B N 1
ATOM 2727 C CA . LEU B 1 77 ? 5.469 -5.215 -6.566 1 97.31 77 LEU B CA 1
ATOM 2728 C C . LEU B 1 77 ? 4.867 -4.27 -5.531 1 97.31 77 LEU B C 1
ATOM 2730 O O . LEU B 1 77 ? 3.684 -4.379 -5.199 1 97.31 77 LEU B O 1
ATOM 2734 N N . PHE B 1 78 ? 5.703 -3.35 -5.066 1 97.25 78 PHE B N 1
ATOM 2735 C CA . PHE B 1 78 ? 5.262 -2.355 -4.094 1 97.25 78 PHE B CA 1
ATOM 2736 C C . PHE B 1 78 ? 4.082 -1.558 -4.629 1 97.25 78 PHE B C 1
ATOM 2738 O O . PHE B 1 78 ? 3.234 -1.1 -3.861 1 97.25 78 PHE B O 1
ATOM 2745 N N . ASN B 1 79 ? 3.975 -1.466 -5.914 1 96.12 79 ASN B N 1
ATOM 2746 C CA . ASN B 1 79 ? 2.936 -0.657 -6.539 1 96.12 79 ASN B CA 1
ATOM 2747 C C . ASN B 1 79 ? 1.744 -1.508 -6.965 1 96.12 79 ASN B C 1
ATOM 2749 O O . ASN B 1 79 ? 0.72 -0.977 -7.398 1 96.12 79 ASN B O 1
ATOM 2753 N N . ARG B 1 80 ? 1.83 -2.766 -6.809 1 95.81 80 ARG B N 1
ATOM 2754 C CA . ARG B 1 80 ? 0.754 -3.654 -7.234 1 95.81 80 ARG B CA 1
ATOM 2755 C C . ARG B 1 80 ? -0.379 -3.672 -6.215 1 95.81 80 ARG B C 1
ATOM 2757 O O . ARG B 1 80 ? -0.146 -3.498 -5.016 1 95.81 80 ARG B O 1
ATOM 2764 N N . ARG B 1 81 ? -1.521 -3.863 -6.762 1 94.69 81 ARG B N 1
ATOM 2765 C CA . ARG B 1 81 ? -2.725 -4.027 -5.953 1 94.69 81 ARG B CA 1
ATOM 2766 C C . ARG B 1 81 ? -3.588 -5.168 -6.484 1 94.69 81 ARG B C 1
ATOM 2768 O O . ARG B 1 81 ? -3.342 -5.684 -7.574 1 94.69 81 ARG B O 1
ATOM 2775 N N . PHE B 1 82 ? -4.504 -5.637 -5.691 1 93.44 82 PHE B N 1
ATOM 2776 C CA . PHE B 1 82 ? -5.492 -6.621 -6.121 1 93.44 82 PHE B CA 1
ATOM 2777 C C . PHE B 1 82 ? -6.836 -6.375 -5.445 1 93.44 82 PHE B C 1
ATOM 2779 O O . PHE B 1 82 ? -6.914 -5.645 -4.457 1 93.44 82 PHE B O 1
ATOM 2786 N N . SER B 1 83 ? -7.82 -6.938 -6.082 1 93 83 SER B N 1
ATOM 2787 C CA . SER B 1 83 ? -9.172 -6.801 -5.555 1 93 83 SER B CA 1
ATOM 2788 C C . SER B 1 83 ? -9.859 -8.156 -5.426 1 93 83 SER B C 1
ATOM 2790 O O . SER B 1 83 ? -9.547 -9.086 -6.172 1 93 83 SER B O 1
ATOM 2792 N N . PHE B 1 84 ? -10.734 -8.227 -4.469 1 91.06 84 PHE B N 1
ATOM 2793 C CA . PHE B 1 84 ? -11.555 -9.422 -4.297 1 91.06 84 PHE B CA 1
ATOM 2794 C C . PHE B 1 84 ? -12.883 -9.07 -3.633 1 91.06 84 PHE B C 1
ATOM 2796 O O . PHE B 1 84 ? -13.062 -7.953 -3.143 1 91.06 84 PHE B O 1
ATOM 2803 N N . ILE B 1 85 ? -13.766 -10.023 -3.674 1 90.19 85 ILE B N 1
ATOM 2804 C CA . ILE B 1 85 ? -15.07 -9.844 -3.039 1 90.19 85 ILE B CA 1
ATOM 2805 C C . ILE B 1 85 ? -15.047 -10.453 -1.638 1 90.19 85 ILE B C 1
ATOM 2807 O O . ILE B 1 85 ? -14.68 -11.617 -1.465 1 90.19 85 ILE B O 1
ATOM 2811 N N . ASP B 1 86 ? -15.367 -9.633 -0.686 1 90.44 86 ASP B N 1
ATOM 2812 C CA . ASP B 1 86 ? -15.508 -10.141 0.675 1 90.44 86 ASP B CA 1
ATOM 2813 C C . ASP B 1 86 ? -16.734 -11.039 0.804 1 90.44 86 ASP B C 1
ATOM 2815 O O . ASP B 1 86 ? -17.875 -10.57 0.637 1 90.44 86 ASP B O 1
ATOM 2819 N N . ASP B 1 87 ? -16.547 -12.211 1.183 1 86.12 87 ASP B N 1
ATOM 2820 C CA . ASP B 1 87 ? -17.609 -13.211 1.192 1 86.12 87 ASP B CA 1
ATOM 2821 C C . ASP B 1 87 ? -18.641 -12.914 2.289 1 86.12 87 ASP B C 1
ATOM 2823 O O . ASP B 1 87 ? -19.797 -13.328 2.199 1 86.12 87 ASP B O 1
ATOM 2827 N N . SER B 1 88 ? -18.234 -12.203 3.33 1 87.88 88 SER B N 1
ATOM 2828 C CA . SER B 1 88 ? -19.109 -11.945 4.469 1 87.88 88 SER B CA 1
ATOM 2829 C C . SER B 1 88 ? -20.234 -10.992 4.094 1 87.88 88 SER B C 1
ATOM 2831 O O . SER B 1 88 ? -21.344 -11.109 4.602 1 87.88 88 SER B O 1
ATOM 2833 N N . ASP B 1 89 ? -20.016 -10.086 3.102 1 90.75 89 ASP B N 1
ATOM 2834 C CA . ASP B 1 89 ? -21.047 -9.094 2.814 1 90.75 89 ASP B CA 1
ATOM 2835 C C . ASP B 1 89 ? -21.125 -8.797 1.319 1 90.75 89 ASP B C 1
ATOM 2837 O O . ASP B 1 89 ? -21.906 -7.957 0.887 1 90.75 89 ASP B O 1
ATOM 2841 N N . GLY B 1 90 ? -20.281 -9.43 0.571 1 91 90 GLY B N 1
ATOM 2842 C CA . GLY B 1 90 ? -20.344 -9.312 -0.877 1 91 90 GLY B CA 1
ATOM 2843 C C . GLY B 1 90 ? -19.734 -8.023 -1.398 1 91 90 GLY B C 1
ATOM 2844 O O . GLY B 1 90 ? -19.938 -7.664 -2.562 1 91 90 GLY B O 1
ATOM 2845 N N . LYS B 1 91 ? -19 -7.301 -0.634 1 94.12 91 LYS B N 1
ATOM 2846 C CA . LYS B 1 91 ? -18.422 -6.016 -1.032 1 94.12 91 LYS B CA 1
ATOM 2847 C C . LYS B 1 91 ? -17.031 -6.191 -1.617 1 94.12 91 LYS B C 1
ATOM 2849 O O . LYS B 1 91 ? -16.328 -7.16 -1.303 1 94.12 91 LYS B O 1
ATOM 2854 N N . VAL B 1 92 ? -16.672 -5.211 -2.385 1 92.5 92 VAL B N 1
ATOM 2855 C CA . VAL B 1 92 ? -15.367 -5.242 -3.039 1 92.5 92 VAL B CA 1
ATOM 2856 C C . VAL B 1 92 ? -14.297 -4.723 -2.082 1 92.5 92 VAL B C 1
ATOM 2858 O O . VAL B 1 92 ? -14.492 -3.697 -1.424 1 92.5 92 VAL B O 1
ATOM 2861 N N . VAL B 1 93 ? -13.242 -5.441 -2.051 1 95.69 93 VAL B N 1
ATOM 2862 C CA . VAL B 1 93 ? -12.078 -5.059 -1.258 1 95.69 93 VAL B CA 1
ATOM 2863 C C . VAL B 1 93 ? -10.883 -4.824 -2.176 1 95.69 93 VAL B C 1
ATOM 2865 O O . VAL B 1 93 ? -10.625 -5.617 -3.088 1 95.69 93 VAL B O 1
ATOM 2868 N N . LYS B 1 94 ? -10.242 -3.719 -2.018 1 96.38 94 LYS B N 1
ATOM 2869 C CA . LYS B 1 94 ? -8.969 -3.432 -2.664 1 96.38 94 LYS B CA 1
ATOM 2870 C C . LYS B 1 94 ? -7.812 -3.521 -1.667 1 96.38 94 LYS B C 1
ATOM 2872 O O . LYS B 1 94 ? -7.883 -2.951 -0.576 1 96.38 94 LYS B O 1
ATOM 2877 N N . SER B 1 95 ? -6.793 -4.277 -1.996 1 96.5 95 SER B N 1
ATOM 2878 C CA . SER B 1 95 ? -5.664 -4.488 -1.098 1 96.5 95 SER B CA 1
ATOM 2879 C C . SER B 1 95 ? -4.336 -4.402 -1.849 1 96.5 95 SER B C 1
ATOM 2881 O O . SER B 1 95 ? -4.316 -4.402 -3.08 1 96.5 95 SER B O 1
ATOM 2883 N N . ARG B 1 96 ? -3.283 -4.246 -1.083 1 96.44 96 ARG B N 1
ATOM 2884 C CA . ARG B 1 96 ? -1.923 -4.246 -1.609 1 96.44 96 ARG B CA 1
ATOM 2885 C C . ARG B 1 96 ? -1.188 -5.527 -1.221 1 96.44 96 ARG B C 1
ATOM 2887 O O . ARG B 1 96 ? -1.59 -6.219 -0.284 1 96.44 96 ARG B O 1
ATOM 2894 N N . TRP B 1 97 ? -0.126 -5.699 -1.963 1 95.94 97 TRP B N 1
ATOM 2895 C CA . TRP B 1 97 ? 0.707 -6.848 -1.616 1 95.94 97 TRP B CA 1
ATOM 2896 C C . TRP B 1 97 ? 1.628 -6.516 -0.447 1 95.94 97 TRP B C 1
ATOM 2898 O O . TRP B 1 97 ? 1.684 -7.262 0.536 1 95.94 97 TRP B O 1
ATOM 2908 N N . ILE B 1 98 ? 2.217 -5.375 -0.584 1 96.75 98 ILE B N 1
ATOM 2909 C CA . ILE B 1 98 ? 3.248 -4.965 0.363 1 96.75 98 ILE B CA 1
ATOM 2910 C C . ILE B 1 98 ? 2.873 -3.625 0.989 1 96.75 98 ILE B C 1
ATOM 2912 O O . ILE B 1 98 ? 2.396 -2.721 0.297 1 96.75 98 ILE B O 1
ATOM 2916 N N . GLN B 1 99 ? 3.125 -3.514 2.303 1 97.38 99 GLN B N 1
ATOM 2917 C CA . GLN B 1 99 ? 2.816 -2.254 2.973 1 97.38 99 GLN B CA 1
ATOM 2918 C C . GLN B 1 99 ? 4.09 -1.498 3.332 1 97.38 99 GLN B C 1
ATOM 2920 O O . GLN B 1 99 ? 4.055 -0.29 3.576 1 97.38 99 GLN B O 1
ATOM 2925 N N . ARG B 1 100 ? 5.246 -2.189 3.371 1 97.25 100 ARG B N 1
ATOM 2926 C CA . ARG B 1 100 ? 6.5 -1.61 3.842 1 97.25 100 ARG B CA 1
ATOM 2927 C C . ARG B 1 100 ? 7.699 -2.338 3.242 1 97.25 100 ARG B C 1
ATOM 2929 O O . ARG B 1 100 ? 7.695 -3.566 3.137 1 97.25 100 ARG B O 1
ATOM 2936 N N . VAL B 1 101 ? 8.703 -1.529 2.91 1 97.31 101 VAL B N 1
ATOM 2937 C CA . VAL B 1 101 ? 9.969 -2.133 2.49 1 97.31 101 VAL B CA 1
ATOM 2938 C C . VAL B 1 101 ? 11.133 -1.332 3.057 1 97.31 101 VAL B C 1
ATOM 2940 O O . VAL B 1 101 ? 11.086 -0.101 3.109 1 97.31 101 VAL B O 1
ATOM 2943 N N . LYS B 1 102 ? 12.102 -2.006 3.518 1 97.06 102 LYS B N 1
ATOM 2944 C CA . LYS B 1 102 ? 13.391 -1.454 3.928 1 97.06 102 LYS B CA 1
ATOM 2945 C C . LYS B 1 102 ? 14.531 -2.053 3.109 1 97.06 102 LYS B C 1
ATOM 2947 O O . LYS B 1 102 ? 14.625 -3.273 2.973 1 97.06 102 LYS B O 1
ATOM 2952 N N . TYR B 1 103 ? 15.406 -1.197 2.613 1 93.69 103 TYR B N 1
ATOM 2953 C CA . TYR B 1 103 ? 16.484 -1.642 1.75 1 93.69 103 TYR B CA 1
ATOM 2954 C C . TYR B 1 103 ? 17.781 -1.786 2.537 1 93.69 103 TYR B C 1
ATOM 2956 O O . TYR B 1 103 ? 18.266 -0.823 3.143 1 93.69 103 TYR B O 1
ATOM 2964 N N . LEU B 1 104 ? 18.281 -2.941 2.484 1 94.19 104 LEU B N 1
ATOM 2965 C CA . LEU B 1 104 ? 19.578 -3.24 3.084 1 94.19 104 LEU B CA 1
ATOM 2966 C C . LEU B 1 104 ? 20.641 -3.445 2.008 1 94.19 104 LEU B C 1
ATOM 2968 O O . LEU B 1 104 ? 21.203 -4.535 1.888 1 94.19 104 LEU B O 1
ATOM 2972 N N . ASP B 1 105 ? 20.984 -2.402 1.334 1 90.94 105 ASP B N 1
ATOM 2973 C CA . ASP B 1 105 ? 21.828 -2.451 0.139 1 90.94 105 ASP B CA 1
ATOM 2974 C C . ASP B 1 105 ? 23.203 -3.018 0.459 1 90.94 105 ASP B C 1
ATOM 2976 O O . ASP B 1 105 ? 23.781 -3.77 -0.337 1 90.94 105 ASP B O 1
ATOM 2980 N N . ASP B 1 106 ? 23.719 -2.686 1.589 1 92 106 ASP B N 1
ATOM 2981 C CA . ASP B 1 106 ? 25.062 -3.129 1.972 1 92 106 ASP B CA 1
ATOM 2982 C C . ASP B 1 106 ? 25.094 -4.637 2.217 1 92 106 ASP B C 1
ATOM 2984 O O . ASP B 1 106 ? 26.156 -5.258 2.156 1 92 106 ASP B O 1
ATOM 2988 N N . GLU B 1 107 ? 23.984 -5.203 2.461 1 92.56 107 GLU B N 1
ATOM 2989 C CA . GLU B 1 107 ? 23.906 -6.625 2.77 1 92.56 107 GLU B CA 1
ATOM 2990 C C . GLU B 1 107 ? 23.297 -7.41 1.607 1 92.56 107 GLU B C 1
ATOM 2992 O O . GLU B 1 107 ? 23.25 -8.641 1.643 1 92.56 107 GLU B O 1
ATOM 2997 N N . GLY B 1 108 ? 22.844 -6.734 0.635 1 92.44 108 GLY B N 1
ATOM 2998 C CA . GLY B 1 108 ? 22.203 -7.398 -0.489 1 92.44 108 GLY B CA 1
ATOM 2999 C C . GLY B 1 108 ? 20.875 -8.039 -0.123 1 92.44 108 GLY B C 1
ATOM 3000 O O . GLY B 1 108 ? 20.594 -9.172 -0.53 1 92.44 108 GLY B O 1
ATOM 3001 N N . ALA B 1 109 ? 20.125 -7.371 0.744 1 94.81 109 ALA B N 1
ATOM 3002 C CA . ALA B 1 109 ? 18.859 -7.91 1.227 1 94.81 109 ALA B CA 1
ATOM 3003 C C . ALA B 1 109 ? 17.797 -6.82 1.322 1 94.81 109 ALA B C 1
ATOM 3005 O O . ALA B 1 109 ? 18.109 -5.629 1.213 1 94.81 109 ALA B O 1
ATOM 3006 N N . ILE B 1 110 ? 16.594 -7.277 1.398 1 95 110 ILE B N 1
ATOM 3007 C CA . ILE B 1 110 ? 15.469 -6.379 1.667 1 95 110 ILE B CA 1
ATOM 3008 C C . ILE B 1 110 ? 14.633 -6.93 2.82 1 95 110 ILE B C 1
ATOM 3010 O O . ILE B 1 110 ? 14.664 -8.133 3.1 1 95 110 ILE B O 1
ATOM 3014 N N . GLU B 1 111 ? 13.992 -6.023 3.477 1 95.94 111 GLU B N 1
ATOM 3015 C CA . GLU B 1 111 ? 12.969 -6.387 4.449 1 95.94 111 GLU B CA 1
ATOM 3016 C C . GLU B 1 111 ? 11.594 -5.875 4.02 1 95.94 111 GLU B C 1
ATOM 3018 O O . GLU B 1 111 ? 11.422 -4.676 3.789 1 95.94 111 GLU B O 1
ATOM 3023 N N . LEU B 1 112 ? 10.688 -6.793 3.924 1 95.75 112 LEU B N 1
ATOM 3024 C CA . LEU B 1 112 ? 9.375 -6.348 3.467 1 95.75 112 LEU B CA 1
ATOM 3025 C C . LEU B 1 112 ? 8.273 -6.848 4.398 1 95.75 112 LEU B C 1
ATOM 3027 O O . LEU B 1 112 ? 8.453 -7.855 5.09 1 95.75 112 LEU B O 1
ATOM 3031 N N . ALA B 1 113 ? 7.227 -6.117 4.504 1 95.62 113 ALA B N 1
ATOM 3032 C CA . ALA B 1 113 ? 6.023 -6.512 5.234 1 95.62 113 ALA B CA 1
ATOM 3033 C C . ALA B 1 113 ? 4.82 -6.605 4.297 1 95.62 113 ALA B C 1
ATOM 3035 O O . ALA B 1 113 ? 4.52 -5.66 3.566 1 95.62 113 ALA B O 1
ATOM 3036 N N . PHE B 1 114 ? 4.184 -7.75 4.332 1 94.81 114 PHE B N 1
ATOM 3037 C CA . PHE B 1 114 ? 2.975 -7.957 3.543 1 94.81 114 PHE B CA 1
ATOM 3038 C C . PHE B 1 114 ? 1.765 -7.344 4.234 1 94.81 114 PHE B C 1
ATOM 3040 O O . PHE B 1 114 ? 1.82 -7.016 5.422 1 94.81 114 PHE B O 1
ATOM 3047 N N . THR B 1 115 ? 0.772 -7.164 3.494 1 95.75 115 THR B N 1
ATOM 3048 C CA . THR B 1 115 ? -0.453 -6.578 4.023 1 95.75 115 THR B CA 1
ATOM 3049 C C . THR B 1 115 ? -1.281 -7.625 4.762 1 95.75 115 THR B C 1
ATOM 3051 O O . THR B 1 115 ? -1.027 -8.828 4.633 1 95.75 115 THR B O 1
ATOM 3054 N N . MET B 1 116 ? -2.279 -7.156 5.48 1 93.56 116 MET B N 1
ATOM 3055 C CA . MET B 1 116 ? -3.102 -8.023 6.32 1 93.56 116 MET B CA 1
ATOM 3056 C C . MET B 1 116 ? -3.818 -9.078 5.48 1 93.56 116 MET B C 1
ATOM 3058 O O . MET B 1 116 ? -3.941 -10.227 5.895 1 93.56 116 MET B O 1
ATOM 3062 N N . ASP B 1 117 ? -4.273 -8.688 4.305 1 93.38 117 ASP B N 1
ATOM 3063 C CA . ASP B 1 117 ? -5.016 -9.625 3.463 1 93.38 117 ASP B CA 1
ATOM 3064 C C . ASP B 1 117 ? -4.105 -10.719 2.924 1 93.38 117 ASP B C 1
ATOM 3066 O O . ASP B 1 117 ? -4.52 -11.875 2.807 1 93.38 117 ASP B O 1
ATOM 3070 N N . VAL B 1 118 ? -2.908 -10.352 2.592 1 92.81 118 VAL B N 1
ATOM 3071 C CA . VAL B 1 118 ? -1.94 -11.336 2.115 1 92.81 118 VAL B CA 1
ATOM 3072 C C . VAL B 1 118 ? -1.548 -12.273 3.258 1 92.81 118 VAL B C 1
ATOM 3074 O O . VAL B 1 118 ? -1.542 -13.492 3.092 1 92.81 118 VAL B O 1
ATOM 3077 N N . VAL B 1 119 ? -1.269 -11.703 4.398 1 91.44 119 VAL B N 1
ATOM 3078 C CA . VAL B 1 119 ? -0.853 -12.492 5.555 1 91.44 119 VAL B CA 1
ATOM 3079 C C . VAL B 1 119 ? -1.954 -13.477 5.934 1 91.44 119 VAL B C 1
ATOM 3081 O O . VAL B 1 119 ? -1.684 -14.656 6.168 1 91.44 119 VAL B O 1
ATOM 3084 N N . LYS B 1 120 ? -3.152 -13.016 6 1 88.5 120 LYS B N 1
ATOM 3085 C CA . LYS B 1 120 ? -4.281 -13.883 6.336 1 88.5 120 LYS B CA 1
ATOM 3086 C C . LYS B 1 120 ? -4.414 -15.023 5.332 1 88.5 120 LYS B C 1
ATOM 3088 O O . LYS B 1 120 ? -4.758 -16.141 5.707 1 88.5 120 LYS B O 1
ATOM 3093 N N . ALA B 1 121 ? -4.141 -14.75 4.113 1 87.62 121 ALA B N 1
ATOM 3094 C CA . ALA B 1 121 ? -4.336 -15.719 3.037 1 87.62 121 ALA B CA 1
ATOM 3095 C C . ALA B 1 121 ? -3.199 -16.734 3 1 87.62 121 ALA B C 1
ATOM 3097 O O . ALA B 1 121 ? -3.338 -17.812 2.408 1 87.62 121 ALA B O 1
ATOM 3098 N N . ILE B 1 122 ? -2.119 -16.406 3.541 1 85.81 122 ILE B N 1
ATOM 3099 C CA . ILE B 1 122 ? -0.971 -17.312 3.516 1 85.81 122 ILE B CA 1
ATOM 3100 C C . ILE B 1 122 ? -0.875 -18.062 4.84 1 85.81 122 ILE B C 1
ATOM 3102 O O . ILE B 1 122 ? -0.41 -19.203 4.879 1 85.81 122 ILE B O 1
ATOM 3106 N N . THR B 1 123 ? -1.133 -17.375 6.016 1 73.69 123 THR B N 1
ATOM 3107 C CA . THR B 1 123 ? -1.025 -18 7.332 1 73.69 123 THR B CA 1
ATOM 3108 C C . THR B 1 123 ? -2.125 -19.047 7.535 1 73.69 123 THR B C 1
ATOM 3110 O O . THR B 1 123 ? -3.273 -18.812 7.148 1 73.69 123 THR B O 1
ATOM 3113 N N . ARG B 1 124 ? -1.628 -20.406 7.242 1 58.44 124 ARG B N 1
ATOM 3114 C CA . ARG B 1 124 ? -2.477 -21.578 7.434 1 58.44 124 ARG B CA 1
ATOM 3115 C C . ARG B 1 124 ? -3.309 -21.453 8.703 1 58.44 124 ARG B C 1
ATOM 3117 O O . ARG B 1 124 ? -2.76 -21.391 9.812 1 58.44 124 ARG B O 1
ATOM 3124 N N . LEU B 1 125 ? -4.289 -20.75 8.695 1 49.22 125 LEU B N 1
ATOM 3125 C CA . LEU B 1 125 ? -5.031 -21.031 9.914 1 49.22 125 LEU B CA 1
ATOM 3126 C C . LEU B 1 125 ? -5.312 -22.531 10.047 1 49.22 125 LEU B C 1
ATOM 3128 O O . LEU B 1 125 ? -5.484 -23.219 9.047 1 49.22 125 LEU B O 1
ATOM 3132 N N . ASP B 1 126 ? -4.742 -23.234 10.992 1 47.12 126 ASP B N 1
ATOM 3133 C CA . ASP B 1 126 ? -4.719 -24.562 11.57 1 47.12 126 ASP B CA 1
ATOM 3134 C C . ASP B 1 126 ? -5.918 -25.391 11.102 1 47.12 126 ASP B C 1
ATOM 3136 O O . ASP B 1 126 ? -5.941 -26.609 11.258 1 47.12 126 ASP B O 1
ATOM 3140 N N . GLY B 1 127 ? -6.809 -24.984 10.281 1 46.38 127 GLY B N 1
ATOM 3141 C CA . GLY B 1 127 ? -7.883 -25.953 10.125 1 46.38 127 GLY B CA 1
ATOM 3142 C C . GLY B 1 127 ? -8.289 -26.172 8.68 1 46.38 127 GLY B C 1
ATOM 3143 O O . GLY B 1 127 ? -8.719 -27.266 8.312 1 46.38 127 GLY B O 1
ATOM 3144 N N . ALA B 1 128 ? -8.766 -25.25 7.934 1 49.53 128 ALA B N 1
ATOM 3145 C CA . ALA B 1 128 ? -9.531 -25.625 6.75 1 49.53 128 ALA B CA 1
ATOM 3146 C C . ALA B 1 128 ? -8.625 -25.781 5.531 1 49.53 128 ALA B C 1
ATOM 3148 O O . ALA B 1 128 ? -8.469 -24.828 4.746 1 49.53 128 ALA B O 1
ATOM 3149 N N . GLU B 1 129 ? -7.773 -26.906 5.465 1 53.06 129 GLU B N 1
ATOM 3150 C CA . GLU B 1 129 ? -6.828 -27.281 4.418 1 53.06 129 GLU B CA 1
ATOM 3151 C C . GLU B 1 129 ? -7.48 -27.219 3.039 1 53.06 129 GLU B C 1
ATOM 3153 O O . GLU B 1 129 ? -6.809 -26.938 2.043 1 53.06 129 GLU B O 1
ATOM 3158 N N . GLU B 1 130 ? -8.805 -27.453 2.98 1 57.44 130 GLU B N 1
ATOM 3159 C CA . GLU B 1 130 ? -9.492 -27.672 1.714 1 57.44 130 GLU B CA 1
ATOM 3160 C C . GLU B 1 130 ? -9.57 -26.375 0.902 1 57.44 130 GLU B C 1
ATOM 3162 O O . GLU B 1 130 ? -9.828 -26.406 -0.304 1 57.44 130 GLU B O 1
ATOM 3167 N N . PHE B 1 131 ? -8.852 -25.312 1.399 1 81.38 131 PHE B N 1
ATOM 3168 C CA . PHE B 1 131 ? -9.078 -24.062 0.683 1 81.38 131 PHE B CA 1
ATOM 3169 C C . PHE B 1 131 ? -7.754 -23.359 0.384 1 81.38 131 PHE B C 1
ATOM 3171 O O . PHE B 1 131 ? -7.723 -22.141 0.181 1 81.38 131 PHE B O 1
ATOM 3178 N N . PHE B 1 132 ? -6.723 -24.422 0.283 1 88.44 132 PHE B N 1
ATOM 3179 C CA . PHE B 1 132 ? -5.422 -23.812 0.025 1 88.44 132 PHE B CA 1
ATOM 3180 C C . PHE B 1 132 ? -4.754 -24.469 -1.182 1 88.44 132 PHE B C 1
ATOM 3182 O O . PHE B 1 132 ? -4.93 -25.656 -1.429 1 88.44 132 PHE B O 1
ATOM 3189 N N . THR B 1 133 ? -4.02 -23.719 -1.906 1 91.69 133 THR B N 1
ATOM 3190 C CA . THR B 1 133 ? -3.09 -24.172 -2.936 1 91.69 133 THR B CA 1
ATOM 3191 C C . THR B 1 133 ? -1.714 -24.453 -2.338 1 91.69 133 THR B C 1
ATOM 3193 O O . THR B 1 133 ? -1.172 -23.625 -1.6 1 91.69 133 THR B O 1
ATOM 3196 N N . LYS B 1 134 ? -1.232 -25.672 -2.639 1 92.81 134 LYS B N 1
ATOM 3197 C CA . LYS B 1 134 ? 0.075 -26.078 -2.129 1 92.81 134 LYS B CA 1
ATOM 3198 C C . LYS B 1 134 ? 0.924 -26.703 -3.232 1 92.81 134 LYS B C 1
ATOM 3200 O O . LYS B 1 134 ? 0.419 -27.484 -4.043 1 92.81 134 LYS B O 1
ATOM 3205 N N . TYR B 1 135 ? 2.182 -26.344 -3.246 1 94 135 TYR B N 1
ATOM 3206 C CA . TYR B 1 135 ? 3.125 -26.953 -4.176 1 94 135 TYR B CA 1
ATOM 3207 C C . TYR B 1 135 ? 4.562 -26.656 -3.762 1 94 135 TYR B C 1
ATOM 3209 O O . TYR B 1 135 ? 4.816 -25.766 -2.961 1 94 135 TYR B O 1
ATOM 3217 N N . LEU B 1 136 ? 5.453 -27.453 -4.254 1 94.69 136 LEU B N 1
ATOM 3218 C CA . LEU B 1 136 ? 6.863 -27.203 -3.99 1 94.69 136 LEU B CA 1
ATOM 3219 C C . LEU B 1 136 ? 7.398 -26.094 -4.879 1 94.69 136 LEU B C 1
ATOM 3221 O O . LEU B 1 136 ? 7.102 -26.047 -6.074 1 94.69 136 LEU B O 1
ATOM 3225 N N . LEU B 1 137 ? 8.203 -25.234 -4.266 1 95.75 137 LEU B N 1
ATOM 3226 C CA . LEU B 1 137 ? 8.75 -24.078 -4.98 1 95.75 137 LEU B CA 1
ATOM 3227 C C . LEU B 1 137 ? 9.492 -24.516 -6.234 1 95.75 137 LEU B C 1
ATOM 3229 O O . LEU B 1 137 ? 9.445 -23.844 -7.262 1 95.75 137 LEU B O 1
ATOM 3233 N N . ASN B 1 138 ? 10.164 -25.609 -6.234 1 94.88 138 ASN B N 1
ATOM 3234 C CA . ASN B 1 138 ? 10.992 -26.062 -7.348 1 94.88 138 ASN B CA 1
ATOM 3235 C C . ASN B 1 138 ? 10.141 -26.406 -8.57 1 94.88 138 ASN B C 1
ATOM 3237 O O . ASN B 1 138 ? 10.648 -26.469 -9.688 1 94.88 138 ASN B O 1
ATOM 3241 N N . GLN B 1 139 ? 8.82 -26.625 -8.391 1 96.25 139 GLN B N 1
ATOM 3242 C CA . GLN B 1 139 ? 7.926 -26.906 -9.508 1 96.25 139 GLN B CA 1
ATOM 3243 C C . GLN B 1 139 ? 7.773 -25.688 -10.414 1 96.25 139 GLN B C 1
ATOM 3245 O O . GLN B 1 139 ? 7.531 -25.828 -11.609 1 96.25 139 GLN B O 1
ATOM 3250 N N . THR B 1 140 ? 7.938 -24.531 -9.82 1 97.12 140 THR B N 1
ATOM 3251 C CA . THR B 1 140 ? 7.742 -23.344 -10.633 1 97.12 140 THR B CA 1
ATOM 3252 C C . THR B 1 140 ? 9.062 -22.609 -10.836 1 97.12 140 THR B C 1
ATOM 3254 O O . THR B 1 140 ? 9.172 -21.75 -11.719 1 97.12 140 THR B O 1
ATOM 3257 N N . ALA B 1 141 ? 10.062 -22.922 -10.133 1 95.62 141 ALA B N 1
ATOM 3258 C CA . ALA B 1 141 ? 11.328 -22.188 -10.148 1 95.62 141 ALA B CA 1
ATOM 3259 C C . ALA B 1 141 ? 11.984 -22.25 -11.523 1 95.62 141 ALA B C 1
ATOM 3261 O O . ALA B 1 141 ? 12.68 -21.328 -11.938 1 95.62 141 ALA B O 1
ATOM 3262 N N . ASN B 1 142 ? 11.734 -23.328 -12.273 1 93.31 142 ASN B N 1
ATOM 3263 C CA . ASN B 1 142 ? 12.422 -23.531 -13.539 1 93.31 142 ASN B CA 1
ATOM 3264 C C . ASN B 1 142 ? 11.539 -23.141 -14.727 1 93.31 142 ASN B C 1
ATOM 3266 O O . ASN B 1 142 ? 11.914 -23.359 -15.875 1 93.31 142 ASN B O 1
ATOM 3270 N N . LEU B 1 143 ? 10.414 -22.672 -14.422 1 97.25 143 LEU B N 1
ATOM 3271 C CA . LEU B 1 143 ? 9.555 -22.172 -15.492 1 97.25 143 LEU B CA 1
ATOM 3272 C C . LEU B 1 143 ? 9.961 -20.766 -15.891 1 97.25 143 LEU B C 1
ATOM 3274 O O . LEU B 1 143 ? 10.234 -19.922 -15.023 1 97.25 143 LEU B O 1
ATOM 3278 N N . SER B 1 144 ? 10 -20.484 -17.172 1 94.88 144 SER B N 1
ATOM 3279 C CA . SER B 1 144 ? 10.539 -19.203 -17.641 1 94.88 144 SER B CA 1
ATOM 3280 C C . SER B 1 144 ? 9.422 -18.234 -18 1 94.88 144 SER B C 1
ATOM 3282 O O . SER B 1 144 ? 9.648 -17.031 -18.078 1 94.88 144 SER B O 1
ATOM 3284 N N . SER B 1 145 ? 8.266 -18.797 -18.188 1 96.31 145 SER B N 1
ATOM 3285 C CA . SER B 1 145 ? 7.145 -17.938 -18.562 1 96.31 145 SER B CA 1
ATOM 3286 C C . SER B 1 145 ? 6.242 -17.656 -17.375 1 96.31 145 SER B C 1
ATOM 3288 O O . SER B 1 145 ? 5.914 -18.562 -16.609 1 96.31 145 SER B O 1
ATOM 3290 N N . VAL B 1 146 ? 5.855 -16.375 -17.281 1 96.75 146 VAL B N 1
ATOM 3291 C CA . VAL B 1 146 ? 4.91 -16.016 -16.234 1 96.75 146 VAL B CA 1
ATOM 3292 C C . VAL B 1 146 ? 3.596 -16.766 -16.438 1 96.75 146 VAL B C 1
ATOM 3294 O O . VAL B 1 146 ? 2.938 -17.156 -15.469 1 96.75 146 VAL B O 1
ATOM 3297 N N . TYR B 1 147 ? 3.234 -17.078 -17.703 1 97.88 147 TYR B N 1
ATOM 3298 C CA . TYR B 1 147 ? 2.004 -17.797 -18.016 1 97.88 147 TYR B CA 1
ATOM 3299 C C . TYR B 1 147 ? 2.047 -19.219 -17.469 1 97.88 147 TYR B C 1
ATOM 3301 O O . TYR B 1 147 ? 1.048 -19.719 -16.953 1 97.88 147 TYR B O 1
ATOM 3309 N N . SER B 1 148 ? 3.184 -19.781 -17.578 1 98.5 148 SER B N 1
ATOM 3310 C CA . SER B 1 148 ? 3.354 -21.156 -17.109 1 98.5 148 SER B CA 1
ATOM 3311 C C . SER B 1 148 ? 3.242 -21.25 -15.594 1 98.5 148 SER B C 1
ATOM 3313 O O . SER B 1 148 ? 2.58 -22.141 -15.062 1 98.5 148 SER B O 1
ATOM 3315 N N . VAL B 1 149 ? 3.887 -20.297 -14.938 1 98.19 149 VAL B N 1
ATOM 3316 C CA . VAL B 1 149 ? 3.865 -20.281 -13.477 1 98.19 149 VAL B CA 1
ATOM 3317 C C . VAL B 1 149 ? 2.436 -20.078 -12.984 1 98.19 149 VAL B C 1
ATOM 3319 O O . VAL B 1 149 ? 1.951 -20.844 -12.133 1 98.19 149 VAL B O 1
ATOM 3322 N N . ARG B 1 150 ? 1.769 -19.141 -13.547 1 98.31 150 ARG B N 1
ATOM 3323 C CA . ARG B 1 150 ? 0.412 -18.828 -13.117 1 98.31 150 ARG B CA 1
ATOM 3324 C C . ARG B 1 150 ? -0.548 -19.953 -13.445 1 98.31 150 ARG B C 1
ATOM 3326 O O . ARG B 1 150 ? -1.407 -20.312 -12.641 1 98.31 150 ARG B O 1
ATOM 3333 N N . LEU B 1 151 ? -0.398 -20.484 -14.617 1 98.62 151 LEU B N 1
ATOM 3334 C CA . LEU B 1 151 ? -1.266 -21.594 -14.969 1 98.62 151 LEU B CA 1
ATOM 3335 C C . LEU B 1 151 ? -1.052 -22.781 -14.031 1 98.62 151 LEU B C 1
ATOM 3337 O O . LEU B 1 151 ? -2.016 -23.391 -13.562 1 98.62 151 LEU B O 1
ATOM 3341 N N . TYR B 1 152 ? 0.195 -23.078 -13.75 1 98.62 152 TYR B N 1
ATOM 3342 C CA . TYR B 1 152 ? 0.5 -24.156 -12.812 1 98.62 152 TYR B CA 1
ATOM 3343 C C . TYR B 1 152 ? -0.181 -23.906 -11.469 1 98.62 152 TYR B C 1
ATOM 3345 O O . TYR B 1 152 ? -0.834 -24.797 -10.93 1 98.62 152 TYR B O 1
ATOM 3353 N N . GLU B 1 153 ? -0.044 -22.719 -10.938 1 97.75 153 GLU B N 1
ATOM 3354 C CA . GLU B 1 153 ? -0.604 -22.391 -9.633 1 97.75 153 GLU B CA 1
ATOM 3355 C C . GLU B 1 153 ? -2.125 -22.5 -9.641 1 97.75 153 GLU B C 1
ATOM 3357 O O . GLU B 1 153 ? -2.723 -22.953 -8.656 1 97.75 153 GLU B O 1
ATOM 3362 N N . LEU B 1 154 ? -2.693 -22.109 -10.719 1 97.69 154 LEU B N 1
ATOM 3363 C CA . LEU B 1 154 ? -4.148 -22.156 -10.828 1 97.69 154 LEU B CA 1
ATOM 3364 C C . LEU B 1 154 ? -4.641 -23.594 -10.922 1 97.69 154 LEU B C 1
ATOM 3366 O O . LEU B 1 154 ? -5.746 -23.922 -10.477 1 97.69 154 LEU B O 1
ATOM 3370 N N . LEU B 1 155 ? -3.816 -24.484 -11.469 1 98.19 155 LEU B N 1
ATOM 3371 C CA . LEU B 1 155 ? -4.293 -25.812 -11.812 1 98.19 155 LEU B CA 1
ATOM 3372 C C . LEU B 1 155 ? -3.961 -26.812 -10.703 1 98.19 155 LEU B C 1
ATOM 3374 O O . LEU B 1 155 ? -4.664 -27.812 -10.523 1 98.19 155 LEU B O 1
ATOM 3378 N N . VAL B 1 156 ? -2.916 -26.547 -9.992 1 97.12 156 VAL B N 1
ATOM 3379 C CA . VAL B 1 156 ? -2.377 -27.531 -9.062 1 97.12 156 VAL B CA 1
ATOM 3380 C C . VAL B 1 156 ? -3.43 -27.891 -8.016 1 97.12 156 VAL B C 1
ATOM 3382 O O . VAL B 1 156 ? -3.473 -29.016 -7.523 1 97.12 156 VAL B O 1
ATOM 3385 N N . GLN B 1 157 ? -4.332 -26.984 -7.676 1 93.69 157 GLN B N 1
ATOM 3386 C CA . GLN B 1 157 ? -5.359 -27.25 -6.676 1 93.69 157 GLN B CA 1
ATOM 3387 C C . GLN B 1 157 ? -6.398 -28.234 -7.195 1 93.69 157 GLN B C 1
ATOM 3389 O O . GLN B 1 157 ? -7.195 -28.766 -6.422 1 93.69 157 GLN B O 1
ATOM 3394 N N . TRP B 1 158 ? -6.316 -28.516 -8.461 1 95.75 158 TRP B N 1
ATOM 3395 C CA . TRP B 1 158 ? -7.336 -29.359 -9.086 1 95.75 158 TRP B CA 1
ATOM 3396 C C . TRP B 1 158 ? -6.777 -30.734 -9.406 1 95.75 158 TRP B C 1
ATOM 3398 O O . TRP B 1 158 ? -7.422 -31.531 -10.102 1 95.75 158 TRP B O 1
ATOM 3408 N N . LYS B 1 159 ? -5.617 -31.062 -8.953 1 93.94 159 LYS B N 1
ATOM 3409 C CA . LYS B 1 159 ? -4.973 -32.312 -9.297 1 93.94 159 LYS B CA 1
ATOM 3410 C C . LYS B 1 159 ? -5.805 -33.5 -8.828 1 93.94 159 LYS B C 1
ATOM 3412 O O . LYS B 1 159 ? -5.812 -34.562 -9.477 1 93.94 159 LYS B O 1
ATOM 3417 N N . THR B 1 160 ? -6.527 -33.344 -7.73 1 92.5 160 THR B N 1
ATOM 3418 C CA . THR B 1 160 ? -7.367 -34.406 -7.207 1 92.5 160 THR B CA 1
ATOM 3419 C C . THR B 1 160 ? -8.664 -34.5 -8 1 92.5 160 THR B C 1
ATOM 3421 O O . THR B 1 160 ? -9.109 -35.625 -8.336 1 92.5 160 THR B O 1
ATOM 3424 N N . ALA B 1 161 ? -9.234 -33.438 -8.32 1 94.44 161 ALA B N 1
ATOM 3425 C CA . ALA B 1 161 ? -10.492 -33.406 -9.07 1 94.44 161 ALA B CA 1
ATOM 3426 C C . ALA B 1 161 ? -10.258 -33.781 -10.531 1 94.44 161 ALA B C 1
ATOM 3428 O O . ALA B 1 161 ? -11.195 -34.125 -11.25 1 94.44 161 ALA B O 1
ATOM 3429 N N . VAL B 1 162 ? -9.055 -33.656 -11.031 1 95.94 162 VAL B N 1
ATOM 3430 C CA . VAL B 1 162 ? -8.594 -34 -12.367 1 95.94 162 VAL B CA 1
ATOM 3431 C C . VAL B 1 162 ? -9.133 -33.031 -13.391 1 95.94 162 VAL B C 1
ATOM 3433 O O . VAL B 1 162 ? -8.438 -32.656 -14.352 1 95.94 162 VAL B O 1
ATOM 3436 N N . LYS B 1 163 ? -10.383 -32.562 -13.141 1 97.5 163 LYS B N 1
ATOM 3437 C CA . LYS B 1 163 ? -10.977 -31.578 -14.062 1 97.5 163 LYS B CA 1
ATOM 3438 C C . LYS B 1 163 ? -11.289 -30.266 -13.352 1 97.5 163 LYS B C 1
ATOM 3440 O O . LYS B 1 163 ? -11.75 -30.266 -12.211 1 97.5 163 LYS B O 1
ATOM 3445 N N . THR B 1 164 ? -11.078 -29.188 -14.094 1 97.56 164 THR B N 1
ATOM 3446 C CA . THR B 1 164 ? -11.391 -27.875 -13.539 1 97.56 164 THR B CA 1
ATOM 3447 C C . THR B 1 164 ? -12.766 -27.406 -14 1 97.56 164 THR B C 1
ATOM 3449 O O . THR B 1 164 ? -13.297 -27.906 -14.992 1 97.56 164 THR B O 1
ATOM 3452 N N . PRO B 1 165 ? -13.297 -26.469 -13.219 1 96.69 165 PRO B N 1
ATOM 3453 C CA . PRO B 1 165 ? -14.375 -25.703 -13.844 1 96.69 165 PRO B CA 1
ATOM 3454 C C . PRO B 1 165 ? -13.891 -24.844 -15.016 1 96.69 165 PRO B C 1
ATOM 3456 O O . PRO B 1 165 ? -12.695 -24.844 -15.328 1 96.69 165 PRO B O 1
ATOM 3459 N N . THR B 1 166 ? -14.891 -24.25 -15.688 1 97.62 166 THR B N 1
ATOM 3460 C CA . THR B 1 166 ? -14.523 -23.359 -16.781 1 97.62 166 THR B CA 1
ATOM 3461 C C . THR B 1 166 ? -13.914 -22.062 -16.234 1 97.62 166 THR B C 1
ATOM 3463 O O . THR B 1 166 ? -14.5 -21.422 -15.367 1 97.62 166 THR B O 1
ATOM 3466 N N . PHE B 1 167 ? -12.719 -21.828 -16.641 1 97.56 167 PHE B N 1
ATOM 3467 C CA . PHE B 1 167 ? -12.156 -20.5 -16.391 1 97.56 167 PHE B CA 1
ATOM 3468 C C . PHE B 1 167 ? -12.695 -19.484 -17.391 1 97.56 167 PHE B C 1
ATOM 3470 O O . PHE B 1 167 ? -12.43 -19.594 -18.594 1 97.56 167 PHE B O 1
ATOM 3477 N N . ALA B 1 168 ? -13.398 -18.562 -16.891 1 96.75 168 ALA B N 1
ATOM 3478 C CA . ALA B 1 168 ? -13.953 -17.547 -17.781 1 96.75 168 ALA B CA 1
ATOM 3479 C C . ALA B 1 168 ? -12.844 -16.734 -18.438 1 96.75 168 ALA B C 1
ATOM 3481 O O . ALA B 1 168 ? -11.891 -16.312 -17.781 1 96.75 168 ALA B O 1
ATOM 3482 N N . LEU B 1 169 ? -12.984 -16.406 -19.672 1 96.62 169 LEU B N 1
ATOM 3483 C CA . LEU B 1 169 ? -11.906 -15.906 -20.516 1 96.62 169 LEU B CA 1
ATOM 3484 C C . LEU B 1 169 ? -11.328 -14.617 -19.938 1 96.62 169 LEU B C 1
ATOM 3486 O O . LEU B 1 169 ? -10.117 -14.516 -19.734 1 96.62 169 LEU B O 1
ATOM 3490 N N . THR B 1 170 ? -12.117 -13.641 -19.656 1 93.88 170 THR B N 1
ATOM 3491 C CA . THR B 1 170 ? -11.656 -12.328 -19.234 1 93.88 170 THR B CA 1
ATOM 3492 C C . THR B 1 170 ? -10.883 -12.422 -17.922 1 93.88 170 THR B C 1
ATOM 3494 O O . THR B 1 170 ? -9.75 -11.938 -17.828 1 93.88 170 THR B O 1
ATOM 3497 N N . THR B 1 171 ? -11.422 -13.086 -16.969 1 94.06 171 THR B N 1
ATOM 3498 C CA . THR B 1 171 ? -10.789 -13.258 -15.672 1 94.06 171 THR B CA 1
ATOM 3499 C C . THR B 1 171 ? -9.531 -14.109 -15.789 1 94.06 171 THR B C 1
ATOM 3501 O O . THR B 1 171 ? -8.508 -13.805 -15.164 1 94.06 171 THR B O 1
ATOM 3504 N N . PHE B 1 172 ? -9.664 -15.055 -16.625 1 96.81 172 PHE B N 1
ATOM 3505 C CA . PHE B 1 172 ? -8.57 -16 -16.812 1 96.81 172 PHE B CA 1
ATOM 3506 C C . PHE B 1 172 ? -7.344 -15.305 -17.391 1 96.81 172 PHE B C 1
ATOM 3508 O O . PHE B 1 172 ? -6.223 -15.523 -16.922 1 96.81 172 PHE B O 1
ATOM 3515 N N . ARG B 1 173 ? -7.516 -14.461 -18.344 1 96.56 173 ARG B N 1
ATOM 3516 C CA . ARG B 1 173 ? -6.426 -13.719 -18.969 1 96.56 173 ARG B CA 1
ATOM 3517 C C . ARG B 1 173 ? -5.711 -12.844 -17.938 1 96.56 173 ARG B C 1
ATOM 3519 O O . ARG B 1 173 ? -4.48 -12.781 -17.922 1 96.56 173 ARG B O 1
ATOM 3526 N N . GLN B 1 174 ? -6.461 -12.273 -17.094 1 94.12 174 GLN B N 1
ATOM 3527 C CA . GLN B 1 174 ? -5.879 -11.43 -16.062 1 94.12 174 GLN B CA 1
ATOM 3528 C C . GLN B 1 174 ? -5.098 -12.25 -15.039 1 94.12 174 GLN B C 1
ATOM 3530 O O . GLN B 1 174 ? -4.023 -11.844 -14.594 1 94.12 174 GLN B O 1
ATOM 3535 N N . GLN B 1 175 ? -5.652 -13.383 -14.727 1 95.38 175 GLN B N 1
ATOM 3536 C CA . GLN B 1 175 ? -5.012 -14.258 -13.75 1 95.38 175 GLN B CA 1
ATOM 3537 C C . GLN B 1 175 ? -3.682 -14.789 -14.281 1 95.38 175 GLN B C 1
ATOM 3539 O O . GLN B 1 175 ? -2.777 -15.094 -13.5 1 95.38 175 GLN B O 1
ATOM 3544 N N . LEU B 1 176 ? -3.58 -14.828 -15.57 1 96.75 176 LEU B N 1
ATOM 3545 C CA . LEU B 1 176 ? -2.346 -15.305 -16.188 1 96.75 176 LEU B CA 1
ATOM 3546 C C . LEU B 1 176 ? -1.327 -14.18 -16.297 1 96.75 176 LEU B C 1
ATOM 3548 O O . LEU B 1 176 ? -0.179 -14.414 -16.688 1 96.75 176 LEU B O 1
ATOM 3552 N N . GLY B 1 177 ? -1.771 -12.984 -16.047 1 91.25 177 GLY B N 1
ATOM 3553 C CA . GLY B 1 177 ? -0.851 -11.859 -16.031 1 91.25 177 GLY B CA 1
ATOM 3554 C C . GLY B 1 177 ? -0.924 -11.008 -17.281 1 91.25 177 GLY B C 1
ATOM 3555 O O . GLY B 1 177 ? -0.03 -10.203 -17.547 1 91.25 177 GLY B O 1
ATOM 3556 N N . LEU B 1 178 ? -1.939 -11.195 -18.062 1 94.31 178 LEU B N 1
ATOM 3557 C CA . LEU B 1 178 ? -2.027 -10.453 -19.312 1 94.31 178 LEU B CA 1
ATOM 3558 C C . LEU B 1 178 ? -2.703 -9.102 -19.109 1 94.31 178 LEU B C 1
ATOM 3560 O O . LEU B 1 178 ? -3.684 -9 -18.359 1 94.31 178 LEU B O 1
ATOM 3564 N N . ALA B 1 179 ? -2.121 -8.133 -19.781 1 89.88 179 ALA B N 1
ATOM 3565 C CA . ALA B 1 179 ? -2.816 -6.855 -19.891 1 89.88 179 ALA B CA 1
ATOM 3566 C C . ALA B 1 179 ? -3.965 -6.945 -20.891 1 89.88 179 ALA B C 1
ATOM 3568 O O . ALA B 1 179 ? -4.023 -7.875 -21.703 1 89.88 179 ALA B O 1
ATOM 3569 N N . ASN B 1 180 ? -4.785 -5.988 -20.828 1 87.19 180 ASN B N 1
ATOM 3570 C CA . ASN B 1 180 ? -5.988 -6.004 -21.641 1 87.19 180 ASN B CA 1
ATOM 3571 C C . ASN B 1 180 ? -5.652 -5.996 -23.141 1 87.19 180 ASN B C 1
ATOM 3573 O O . ASN B 1 180 ? -6.395 -6.551 -23.938 1 87.19 180 ASN B O 1
ATOM 3577 N N . ASN B 1 181 ? -4.547 -5.473 -23.438 1 90.62 181 ASN B N 1
ATOM 3578 C CA . ASN B 1 181 ? -4.227 -5.277 -24.844 1 90.62 181 ASN B CA 1
ATOM 3579 C C . ASN B 1 181 ? -3.262 -6.344 -25.359 1 90.62 181 ASN B C 1
ATOM 3581 O O . ASN B 1 181 ? -2.852 -6.312 -26.516 1 90.62 181 ASN B O 1
ATOM 3585 N N . GLU B 1 182 ? -2.986 -7.277 -24.609 1 93 182 GLU B N 1
ATOM 3586 C CA . GLU B 1 182 ? -2.031 -8.312 -25 1 93 182 GLU B CA 1
ATOM 3587 C C . GLU B 1 182 ? -2.742 -9.523 -25.578 1 93 182 GLU B C 1
ATOM 3589 O O . GLU B 1 182 ? -3.727 -10.008 -25.016 1 93 182 GLU B O 1
ATOM 3594 N N . TYR B 1 183 ? -2.227 -9.938 -26.766 1 95.44 183 TYR B N 1
ATOM 3595 C CA . TYR B 1 183 ? -2.717 -11.133 -27.438 1 95.44 183 TYR B CA 1
ATOM 3596 C C . TYR B 1 183 ? -4.238 -11.117 -27.547 1 95.44 183 TYR B C 1
ATOM 3598 O O . TYR B 1 183 ? -4.902 -12.078 -27.172 1 95.44 183 TYR B O 1
ATOM 3606 N N . LYS B 1 184 ? -4.742 -10.148 -28.094 1 93.75 184 LYS B N 1
ATOM 3607 C CA . LYS B 1 184 ? -6.18 -9.953 -28.234 1 93.75 184 LYS B CA 1
ATOM 3608 C C . LYS B 1 184 ? -6.793 -11.023 -29.141 1 93.75 184 LYS B C 1
ATOM 3610 O O . LYS B 1 184 ? -7.891 -11.516 -28.875 1 93.75 184 LYS B O 1
ATOM 3615 N N . ALA B 1 185 ? -5.992 -11.352 -30.172 1 95.38 185 ALA B N 1
ATOM 3616 C CA . ALA B 1 185 ? -6.461 -12.414 -31.062 1 95.38 185 ALA B CA 1
ATOM 3617 C C . ALA B 1 185 ? -6.395 -13.773 -30.375 1 95.38 185 ALA B C 1
ATOM 3619 O O . ALA B 1 185 ? -5.352 -14.148 -29.828 1 95.38 185 ALA B O 1
ATOM 3620 N N . MET B 1 186 ? -7.438 -14.539 -30.5 1 96.25 186 MET B N 1
ATOM 3621 C CA . MET B 1 186 ? -7.547 -15.82 -29.812 1 96.25 186 MET B CA 1
ATOM 3622 C C . MET B 1 186 ? -6.461 -16.781 -30.266 1 96.25 186 MET B C 1
ATOM 3624 O O . MET B 1 186 ? -5.918 -17.547 -29.469 1 96.25 186 MET B O 1
ATOM 3628 N N . CYS B 1 187 ? -6.199 -16.75 -31.484 1 96.62 187 CYS B N 1
ATOM 3629 C CA . CYS B 1 187 ? -5.176 -17.656 -32 1 96.62 187 CYS B CA 1
ATOM 3630 C C . CYS B 1 187 ? -3.818 -17.359 -31.375 1 96.62 187 CYS B C 1
ATOM 3632 O O . CYS B 1 187 ? -3.061 -18.281 -31.078 1 96.62 187 CYS B O 1
ATOM 3634 N N . ASN B 1 188 ? -3.49 -16.141 -31.203 1 97.56 188 ASN B N 1
ATOM 3635 C CA . ASN B 1 188 ? -2.238 -15.75 -30.562 1 97.56 188 ASN B CA 1
ATOM 3636 C C . ASN B 1 188 ? -2.234 -16.094 -29.078 1 97.56 188 ASN B C 1
ATOM 3638 O O . ASN B 1 188 ? -1.215 -16.531 -28.531 1 97.56 188 ASN B O 1
ATOM 3642 N N . PHE B 1 189 ? -3.381 -15.898 -28.5 1 98 189 PHE B N 1
ATOM 3643 C CA . PHE B 1 189 ? -3.506 -16.25 -27.094 1 98 189 PHE B CA 1
ATOM 3644 C C . PHE B 1 189 ? -3.264 -17.734 -26.875 1 98 189 PHE B C 1
ATOM 3646 O O . PHE B 1 189 ? -2.502 -18.125 -25.984 1 98 189 PHE B O 1
ATOM 3653 N N . LYS B 1 190 ? -3.863 -18.562 -27.656 1 98 190 LYS B N 1
ATOM 3654 C CA . LYS B 1 190 ? -3.699 -20 -27.531 1 98 190 LYS B CA 1
ATOM 3655 C C . LYS B 1 190 ? -2.258 -20.422 -27.812 1 98 190 LYS B C 1
ATOM 3657 O O . LYS B 1 190 ? -1.655 -21.156 -27.031 1 98 190 LYS B O 1
ATOM 3662 N N . ALA B 1 191 ? -1.68 -19.859 -28.781 1 98.06 191 ALA B N 1
ATOM 3663 C CA . ALA B 1 191 ? -0.36 -20.281 -29.234 1 98.06 191 ALA B CA 1
ATOM 3664 C C . ALA B 1 191 ? 0.733 -19.781 -28.297 1 98.06 191 ALA B C 1
ATOM 3666 O O . ALA B 1 191 ? 1.643 -20.516 -27.938 1 98.06 191 ALA B O 1
ATOM 3667 N N . ARG B 1 192 ? 0.586 -18.484 -27.938 1 97.88 192 ARG B N 1
ATOM 3668 C CA . ARG B 1 192 ? 1.701 -17.812 -27.266 1 97.88 192 ARG B CA 1
ATOM 3669 C C . ARG B 1 192 ? 1.55 -17.859 -25.75 1 97.88 192 ARG B C 1
ATOM 3671 O O . ARG B 1 192 ? 2.516 -17.641 -25.016 1 97.88 192 ARG B O 1
ATOM 3678 N N . VAL B 1 193 ? 0.39 -18.188 -25.328 1 98.19 193 VAL B N 1
ATOM 3679 C CA . VAL B 1 193 ? 0.161 -18.172 -23.891 1 98.19 193 VAL B CA 1
ATOM 3680 C C . VAL B 1 193 ? -0.219 -19.578 -23.422 1 98.19 193 VAL B C 1
ATOM 3682 O O . VAL B 1 193 ? 0.547 -20.234 -22.719 1 98.19 193 VAL B O 1
ATOM 3685 N N . LEU B 1 194 ? -1.305 -20.172 -23.938 1 98.5 194 LEU B N 1
ATOM 3686 C CA . LEU B 1 194 ? -1.831 -21.422 -23.422 1 98.5 194 LEU B CA 1
ATOM 3687 C C . LEU B 1 194 ? -0.947 -22.594 -23.828 1 98.5 194 LEU B C 1
ATOM 3689 O O . LEU B 1 194 ? -0.465 -23.344 -22.969 1 98.5 194 LEU B O 1
ATOM 3693 N N . ASP B 1 195 ? -0.757 -22.688 -25.062 1 98.69 195 ASP B N 1
ATOM 3694 C CA . ASP B 1 195 ? 0.033 -23.812 -25.547 1 98.69 195 ASP B CA 1
ATOM 3695 C C . ASP B 1 195 ? 1.462 -23.75 -25.016 1 98.69 195 ASP B C 1
ATOM 3697 O O . ASP B 1 195 ? 2.033 -24.781 -24.625 1 98.69 195 ASP B O 1
ATOM 3701 N N . LEU B 1 196 ? 1.938 -22.609 -25.031 1 98.38 196 LEU B N 1
ATOM 3702 C CA . LEU B 1 196 ? 3.271 -22.422 -24.469 1 98.38 196 LEU B CA 1
ATOM 3703 C C . LEU B 1 196 ? 3.316 -22.875 -23.016 1 98.38 196 LEU B C 1
ATOM 3705 O O . LEU B 1 196 ? 4.203 -23.625 -22.625 1 98.38 196 LEU B O 1
ATOM 3709 N N . ALA B 1 197 ? 2.41 -22.422 -22.234 1 98.69 197 ALA B N 1
ATOM 3710 C CA . ALA B 1 197 ? 2.365 -22.734 -20.812 1 98.69 197 ALA B CA 1
ATOM 3711 C C . ALA B 1 197 ? 2.102 -24.219 -20.578 1 98.69 197 ALA B C 1
ATOM 3713 O O . ALA B 1 197 ? 2.77 -24.844 -19.75 1 98.69 197 ALA B O 1
ATOM 3714 N N . VAL B 1 198 ? 1.182 -24.766 -21.312 1 98.81 198 VAL B N 1
ATOM 3715 C CA . VAL B 1 198 ? 0.839 -26.188 -21.172 1 98.81 198 VAL B CA 1
ATOM 3716 C C . VAL B 1 198 ? 2.061 -27.047 -21.484 1 98.81 198 VAL B C 1
ATOM 3718 O O . VAL B 1 198 ? 2.375 -27.984 -20.75 1 98.81 198 VAL B O 1
ATOM 3721 N N . ASN B 1 199 ? 2.74 -26.703 -22.516 1 98.69 199 ASN B N 1
ATOM 3722 C CA . ASN B 1 199 ? 3.92 -27.453 -22.922 1 98.69 199 ASN B CA 1
ATOM 3723 C C . ASN B 1 199 ? 5.02 -27.391 -21.875 1 98.69 199 ASN B C 1
ATOM 3725 O O . ASN B 1 199 ? 5.629 -28.406 -21.531 1 98.69 199 ASN B O 1
ATOM 3729 N N . GLU B 1 200 ? 5.227 -26.219 -21.375 1 98.5 200 GLU B N 1
ATOM 3730 C CA . GLU B 1 200 ? 6.273 -26.047 -20.375 1 98.5 200 GLU B CA 1
ATOM 3731 C C . GLU B 1 200 ? 5.934 -26.797 -19.094 1 98.5 200 GLU B C 1
ATOM 3733 O O . GLU B 1 200 ? 6.801 -27.438 -18.5 1 98.5 200 GLU B O 1
ATOM 3738 N N . ILE B 1 201 ? 4.711 -26.734 -18.656 1 98.62 201 ILE B N 1
ATOM 3739 C CA . ILE B 1 201 ? 4.262 -27.438 -17.469 1 98.62 201 ILE B CA 1
ATOM 3740 C C . ILE B 1 201 ? 4.43 -28.938 -17.656 1 98.62 201 ILE B C 1
ATOM 3742 O O . ILE B 1 201 ? 4.98 -29.625 -16.781 1 98.62 201 ILE B O 1
ATOM 3746 N N . ASN B 1 202 ? 4.031 -29.438 -18.781 1 98.5 202 ASN B N 1
ATOM 3747 C CA . ASN B 1 202 ? 4.102 -30.859 -19.062 1 98.5 202 ASN B CA 1
ATOM 3748 C C . ASN B 1 202 ? 5.547 -31.344 -19.141 1 98.5 202 ASN B C 1
ATOM 3750 O O . ASN B 1 202 ? 5.844 -32.5 -18.797 1 98.5 202 ASN B O 1
ATOM 3754 N N . GLU B 1 203 ? 6.371 -30.484 -19.5 1 98.06 203 GLU B N 1
ATOM 3755 C CA . GLU B 1 203 ? 7.773 -30.844 -19.672 1 98.06 203 GLU B CA 1
ATOM 3756 C C . GLU B 1 203 ? 8.547 -30.75 -18.359 1 98.06 203 GLU B C 1
ATOM 3758 O O . GLU B 1 203 ? 9.391 -31.594 -18.062 1 98.06 203 GLU B O 1
ATOM 3763 N N . LYS B 1 204 ? 8.219 -29.75 -17.531 1 97.56 204 LYS B N 1
ATOM 3764 C CA . LYS B 1 204 ? 9.188 -29.375 -16.516 1 97.56 204 LYS B CA 1
ATOM 3765 C C . LYS B 1 204 ? 8.617 -29.547 -15.117 1 97.56 204 LYS B C 1
ATOM 3767 O O . LYS B 1 204 ? 9.32 -29.344 -14.125 1 97.56 204 LYS B O 1
ATOM 3772 N N . THR B 1 205 ? 7.383 -29.922 -14.961 1 97.75 205 THR B N 1
ATOM 3773 C CA . THR B 1 205 ? 6.797 -30 -13.633 1 97.75 205 THR B CA 1
ATOM 3774 C C . THR B 1 205 ? 6.25 -31.406 -13.375 1 97.75 205 THR B C 1
ATOM 3776 O O . THR B 1 205 ? 6.461 -32.312 -14.18 1 97.75 205 THR B O 1
ATOM 3779 N N . ASP B 1 206 ? 5.609 -31.5 -12.211 1 97.25 206 ASP B N 1
ATOM 3780 C CA . ASP B 1 206 ? 5.07 -32.812 -11.797 1 97.25 206 ASP B CA 1
ATOM 3781 C C . ASP B 1 206 ? 3.641 -32.969 -12.289 1 97.25 206 ASP B C 1
ATOM 3783 O O . ASP B 1 206 ? 2.979 -33.969 -11.945 1 97.25 206 ASP B O 1
ATOM 3787 N N . LEU B 1 207 ? 3.18 -32.062 -13.156 1 98.12 207 LEU B N 1
ATOM 3788 C CA . LEU B 1 207 ? 1.812 -32.156 -13.656 1 98.12 207 LEU B CA 1
ATOM 3789 C C . LEU B 1 207 ? 1.797 -32.438 -15.156 1 98.12 207 LEU B C 1
ATOM 3791 O O . LEU B 1 207 ? 2.727 -32.031 -15.867 1 98.12 207 LEU B O 1
ATOM 3795 N N . THR B 1 208 ? 0.811 -33.125 -15.586 1 98.5 208 THR B N 1
ATOM 3796 C CA . THR B 1 208 ? 0.397 -33.188 -16.984 1 98.5 208 THR B CA 1
ATOM 3797 C C . THR B 1 208 ? -0.964 -32.531 -17.172 1 98.5 208 THR B C 1
ATOM 3799 O O . THR B 1 208 ? -1.938 -32.906 -16.516 1 98.5 208 THR B O 1
ATOM 3802 N N . VAL B 1 209 ? -0.997 -31.562 -18.109 1 98.62 209 VAL B N 1
ATOM 3803 C CA . VAL B 1 209 ? -2.234 -30.812 -18.234 1 98.62 209 VAL B CA 1
ATOM 3804 C C . VAL B 1 209 ? -2.629 -30.703 -19.703 1 98.62 209 VAL B C 1
ATOM 3806 O O . VAL B 1 209 ? -1.778 -30.828 -20.594 1 98.62 209 VAL B O 1
ATOM 3809 N N . SER B 1 210 ? -3.854 -30.609 -20 1 98.75 210 SER B N 1
ATOM 3810 C CA . SER B 1 210 ? -4.457 -30.328 -21.281 1 98.75 210 SER B CA 1
ATOM 3811 C C . SER B 1 210 ? -5.707 -29.469 -21.141 1 98.75 210 SER B C 1
ATOM 3813 O O . SER B 1 210 ? -6.203 -29.281 -20.016 1 98.75 210 SER B O 1
ATOM 3815 N N . TYR B 1 211 ? -6.109 -28.828 -22.312 1 98.62 211 TYR B N 1
ATOM 3816 C CA . TYR B 1 211 ? -7.277 -27.969 -22.141 1 98.62 211 TYR B CA 1
ATOM 3817 C C . TYR B 1 211 ? -8.219 -28.078 -23.344 1 98.62 211 TYR B C 1
ATOM 3819 O O . TYR B 1 211 ? -7.812 -28.547 -24.406 1 98.62 211 TYR B O 1
ATOM 3827 N N . THR B 1 212 ? -9.469 -27.781 -23.078 1 98.06 212 THR B N 1
ATOM 3828 C CA . THR B 1 212 ? -10.5 -27.609 -24.109 1 98.06 212 THR B CA 1
ATOM 3829 C C . THR B 1 212 ? -11.133 -26.219 -24.016 1 98.06 212 THR B C 1
ATOM 3831 O O . THR B 1 212 ? -11.109 -25.594 -22.953 1 98.06 212 THR B O 1
ATOM 3834 N N . GLN B 1 213 ? -11.633 -25.734 -25.141 1 97.5 213 GLN B N 1
ATOM 3835 C CA . GLN B 1 213 ? -12.305 -24.438 -25.141 1 97.5 213 GLN B CA 1
ATOM 3836 C C . GLN B 1 213 ? -13.805 -24.594 -24.938 1 97.5 213 GLN B C 1
ATOM 3838 O O . GLN B 1 213 ? -14.398 -25.578 -25.406 1 97.5 213 GLN B O 1
ATOM 3843 N N . GLU B 1 214 ? -14.328 -23.719 -24.234 1 96.81 214 GLU B N 1
ATOM 3844 C CA . GLU B 1 214 ? -15.773 -23.609 -24.078 1 96.81 214 GLU B CA 1
ATOM 3845 C C . GLU B 1 214 ? -16.344 -22.453 -24.891 1 96.81 214 GLU B C 1
ATOM 3847 O O . GLU B 1 214 ? -15.781 -21.359 -24.875 1 96.81 214 GLU B O 1
ATOM 3852 N N . LYS B 1 215 ? -17.469 -22.75 -25.578 1 96.06 215 LYS B N 1
ATOM 3853 C CA . LYS B 1 215 ? -18.047 -21.734 -26.438 1 96.06 215 LYS B CA 1
ATOM 3854 C C . LYS B 1 215 ? -19.453 -21.359 -25.984 1 96.06 215 LYS B C 1
ATOM 3856 O O . LYS B 1 215 ? -20.172 -22.188 -25.422 1 96.06 215 LYS B O 1
ATOM 3861 N N . ARG B 1 216 ? -19.703 -20.172 -26.094 1 94.44 216 ARG B N 1
ATOM 3862 C CA . ARG B 1 216 ? -21.062 -19.641 -26.047 1 94.44 216 ARG B CA 1
ATOM 3863 C C . ARG B 1 216 ? -21.484 -19.062 -27.391 1 94.44 216 ARG B C 1
ATOM 3865 O O . ARG B 1 216 ? -21.078 -17.969 -27.766 1 94.44 216 ARG B O 1
ATOM 3872 N N . GLY B 1 217 ? -22.359 -19.828 -28.078 1 94.31 217 GLY B N 1
ATOM 3873 C CA . GLY B 1 217 ? -22.562 -19.5 -29.469 1 94.31 217 GLY B CA 1
ATOM 3874 C C . GLY B 1 217 ? -21.328 -19.703 -30.328 1 94.31 217 GLY B C 1
ATOM 3875 O O . GLY B 1 217 ? -20.781 -20.812 -30.359 1 94.31 217 GLY B O 1
ATOM 3876 N N . ARG B 1 218 ? -20.922 -18.656 -30.984 1 93.31 218 ARG B N 1
ATOM 3877 C CA . ARG B 1 218 ? -19.766 -18.75 -31.859 1 93.31 218 ARG B CA 1
ATOM 3878 C C . ARG B 1 218 ? -18.516 -18.234 -31.172 1 93.31 218 ARG B C 1
ATOM 3880 O O . ARG B 1 218 ? -17.406 -18.328 -31.719 1 93.31 218 ARG B O 1
ATOM 3887 N N . THR B 1 219 ? -18.641 -17.766 -30.016 1 94.69 219 THR B N 1
ATOM 3888 C CA . THR B 1 219 ? -17.531 -17.109 -29.359 1 94.69 219 THR B CA 1
ATOM 3889 C C . THR B 1 219 ? -16.969 -17.984 -28.219 1 94.69 219 THR B C 1
ATOM 3891 O O . THR B 1 219 ? -17.734 -18.609 -27.484 1 94.69 219 THR B O 1
ATOM 3894 N N . ILE B 1 220 ? -15.742 -18.047 -28.109 1 96.38 220 ILE B N 1
ATOM 3895 C CA . ILE B 1 220 ? -15.086 -18.766 -27.016 1 96.38 220 ILE B CA 1
ATOM 3896 C C . ILE B 1 220 ? -15.281 -17.984 -25.703 1 96.38 220 ILE B C 1
ATOM 3898 O O . ILE B 1 220 ? -14.883 -16.828 -25.609 1 96.38 220 ILE B O 1
ATOM 3902 N N . SER B 1 221 ? -15.852 -18.672 -24.719 1 96.5 221 SER B N 1
ATOM 3903 C CA . SER B 1 221 ? -16.203 -18 -23.469 1 96.5 221 SER B CA 1
ATOM 3904 C C . SER B 1 221 ? -15.234 -18.375 -22.344 1 96.5 221 SER B C 1
ATOM 3906 O O . SER B 1 221 ? -15.203 -17.719 -21.312 1 96.5 221 SER B O 1
ATOM 3908 N N . GLY B 1 222 ? -14.5 -19.5 -22.547 1 98 222 GLY B N 1
ATOM 3909 C CA . GLY B 1 222 ? -13.57 -19.922 -21.516 1 98 222 GLY B CA 1
ATOM 3910 C C . GLY B 1 222 ? -12.852 -21.219 -21.828 1 98 222 GLY B C 1
ATOM 3911 O O . GLY B 1 222 ? -12.914 -21.703 -22.969 1 98 222 GLY B O 1
ATOM 3912 N N . PHE B 1 223 ? -12.141 -21.719 -20.859 1 98.62 223 PHE B N 1
ATOM 3913 C CA . PHE B 1 223 ? -11.336 -22.922 -21.031 1 98.62 223 PHE B CA 1
ATOM 3914 C C . PHE B 1 223 ? -11.492 -23.859 -19.844 1 98.62 223 PHE B C 1
ATOM 3916 O O . PHE B 1 223 ? -11.68 -23.406 -18.703 1 98.62 223 PHE B O 1
ATOM 3923 N N . LYS B 1 224 ? -11.391 -25.125 -20.109 1 98.44 224 LYS B N 1
ATOM 3924 C CA . LYS B 1 224 ? -11.359 -26.172 -19.109 1 98.44 224 LYS B CA 1
ATOM 3925 C C . LYS B 1 224 ? -10.078 -27 -19.203 1 98.44 224 LYS B C 1
ATOM 3927 O O . LYS B 1 224 ? -9.578 -27.25 -20.297 1 98.44 224 LYS B O 1
ATOM 3932 N N . PHE B 1 225 ? -9.688 -27.422 -18.047 1 98.81 225 PHE B N 1
ATOM 3933 C CA . PHE B 1 225 ? -8.414 -28.141 -18.047 1 98.81 225 PHE B CA 1
ATOM 3934 C C . PHE B 1 225 ? -8.578 -29.516 -17.422 1 98.81 225 PHE B C 1
ATOM 3936 O O . PHE B 1 225 ? -9.445 -29.719 -16.562 1 98.81 225 PHE B O 1
ATOM 3943 N N . THR B 1 226 ? -7.793 -30.422 -17.844 1 98.69 226 THR B N 1
ATOM 3944 C CA . THR B 1 226 ? -7.551 -31.719 -17.203 1 98.69 226 THR B CA 1
ATOM 3945 C C . THR B 1 226 ? -6.168 -31.75 -16.562 1 98.69 226 THR B C 1
ATOM 3947 O O . THR B 1 226 ? -5.172 -31.391 -17.203 1 98.69 226 THR B O 1
ATOM 3950 N N . VAL B 1 227 ? -6.125 -32.156 -15.336 1 98.31 227 VAL B N 1
ATOM 3951 C CA . VAL B 1 227 ? -4.891 -32.062 -14.555 1 98.31 227 VAL B CA 1
ATOM 3952 C C . VAL B 1 227 ? -4.574 -33.438 -13.961 1 98.31 227 VAL B C 1
ATOM 3954 O O . VAL B 1 227 ? -5.422 -34.062 -13.297 1 98.31 227 VAL B O 1
ATOM 3957 N N . ARG B 1 228 ? -3.334 -33.938 -14.148 1 97.56 228 ARG B N 1
ATOM 3958 C CA . ARG B 1 228 ? -2.881 -35.188 -13.586 1 97.56 228 ARG B CA 1
ATOM 3959 C C . ARG B 1 228 ? -1.47 -35.062 -13.016 1 97.56 228 ARG B C 1
ATOM 3961 O O . ARG B 1 228 ? -0.62 -34.406 -13.602 1 97.56 228 ARG B O 1
ATOM 3968 N N . THR B 1 229 ? -1.218 -35.75 -11.938 1 96.5 229 THR B N 1
ATOM 3969 C CA . THR B 1 229 ? 0.129 -35.812 -11.383 1 96.5 229 THR B CA 1
ATOM 3970 C C . THR B 1 229 ? 0.954 -36.875 -12.062 1 96.5 229 THR B C 1
ATOM 3972 O O . THR B 1 229 ? 0.459 -38 -12.305 1 96.5 229 THR B O 1
ATOM 3975 N N . LYS B 1 230 ? 2.123 -36.5 -12.383 1 94.75 230 LYS B N 1
ATOM 3976 C CA . LYS B 1 230 ? 3.012 -37.469 -13.016 1 94.75 230 LYS B CA 1
ATOM 3977 C C . LYS B 1 230 ? 3.482 -38.5 -12 1 94.75 230 LYS B C 1
ATOM 3979 O O . LYS B 1 230 ? 3.664 -38.188 -10.82 1 94.75 230 LYS B O 1
ATOM 3984 N N . ASP B 1 231 ? 3.496 -39.75 -12.422 1 84.5 231 ASP B N 1
ATOM 3985 C CA . ASP B 1 231 ? 3.971 -40.844 -11.586 1 84.5 231 ASP B CA 1
ATOM 3986 C C . ASP B 1 231 ? 5.441 -40.656 -11.227 1 84.5 231 ASP B C 1
ATOM 3988 O O . ASP B 1 231 ? 6.234 -40.188 -12.047 1 84.5 231 ASP B O 1
ATOM 3992 N N . LYS B 1 232 ? 5.738 -40.531 -9.938 1 69.06 232 LYS B N 1
ATOM 3993 C CA . LYS B 1 232 ? 7.141 -40.5 -9.523 1 69.06 232 LYS B CA 1
ATOM 3994 C C . LYS B 1 232 ? 7.926 -41.625 -10.203 1 69.06 232 LYS B C 1
ATOM 3996 O O . LYS B 1 232 ? 7.441 -42.75 -10.297 1 69.06 232 LYS B O 1
ATOM 4001 N N . PRO B 1 233 ? 8.945 -41.25 -10.953 1 55.59 233 PRO B N 1
ATOM 4002 C CA . PRO B 1 233 ? 9.695 -42.406 -11.508 1 55.59 233 PRO B CA 1
ATOM 4003 C C . PRO B 1 233 ? 9.953 -43.5 -10.484 1 55.59 233 PRO B C 1
ATOM 4005 O O . PRO B 1 233 ? 10.273 -43.219 -9.328 1 55.59 233 PRO B O 1
ATOM 4008 N N . LYS B 1 234 ? 9.242 -44.531 -10.516 1 47.19 234 LYS B N 1
ATOM 4009 C CA . LYS B 1 234 ? 9.539 -45.719 -9.695 1 47.19 234 LYS B CA 1
ATOM 4010 C C . LYS B 1 234 ? 11.047 -45.938 -9.602 1 47.19 234 LYS B C 1
ATOM 4012 O O . LYS B 1 234 ? 11.742 -45.969 -10.625 1 47.19 234 LYS B O 1
ATOM 4017 N N . ASP B 1 235 ? 11.688 -45.438 -8.57 1 44.91 235 ASP B N 1
ATOM 4018 C CA . ASP B 1 235 ? 13.062 -45.906 -8.375 1 44.91 235 ASP B CA 1
ATOM 4019 C C . ASP B 1 235 ? 13.227 -47.344 -8.781 1 44.91 235 ASP B C 1
ATOM 4021 O O . ASP B 1 235 ? 12.555 -48.25 -8.242 1 44.91 235 ASP B O 1
ATOM 4025 N N . LYS B 1 236 ? 13.656 -47.625 -9.961 1 41.16 236 LYS B N 1
ATOM 4026 C CA . LYS B 1 236 ? 14.125 -48.969 -10.344 1 41.16 236 LYS B CA 1
ATOM 4027 C C . LYS B 1 236 ? 15.055 -49.562 -9.289 1 41.16 236 LYS B C 1
ATOM 4029 O O . LYS B 1 236 ? 15.766 -50.531 -9.555 1 41.16 236 LYS B O 1
ATOM 4034 N N . ASP B 1 237 ? 15.273 -48.875 -8.18 1 38.28 237 ASP B N 1
ATOM 4035 C CA . ASP B 1 237 ? 16.406 -49.375 -7.422 1 38.28 237 ASP B CA 1
ATOM 4036 C C . ASP B 1 237 ? 16.141 -50.812 -6.941 1 38.28 237 ASP B C 1
ATOM 4038 O O . ASP B 1 237 ? 16.922 -51.375 -6.172 1 38.28 237 ASP B O 1
ATOM 4042 N N . ALA B 1 238 ? 14.914 -51.156 -6.598 1 38.97 238 ALA B N 1
ATOM 4043 C CA . ALA B 1 238 ? 15.031 -52.312 -5.684 1 38.97 238 ALA B CA 1
ATOM 4044 C C . ALA B 1 238 ? 15.617 -53.531 -6.391 1 38.97 238 ALA B C 1
ATOM 4046 O O . ALA B 1 238 ? 14.992 -54.594 -6.426 1 38.97 238 ALA B O 1
ATOM 4047 N N . ASN B 1 239 ? 16.375 -53.312 -7.523 1 35.19 239 ASN B N 1
ATOM 4048 C CA . ASN B 1 239 ? 16.953 -54.562 -8.016 1 35.19 239 ASN B CA 1
ATOM 4049 C C . ASN B 1 239 ? 17.703 -55.312 -6.914 1 35.19 239 ASN B C 1
ATOM 4051 O O . ASN B 1 239 ? 18.078 -54.719 -5.902 1 35.19 239 ASN B O 1
ATOM 4055 N N . ASP B 1 240 ? 18.469 -56.625 -7.316 1 35.16 240 ASP B N 1
ATOM 4056 C CA . ASP B 1 240 ? 19.047 -57.906 -6.871 1 35.16 240 ASP B CA 1
ATOM 4057 C C . ASP B 1 240 ? 20.375 -57.656 -6.133 1 35.16 240 ASP B C 1
ATOM 4059 O O . ASP B 1 240 ? 21.438 -57.719 -6.738 1 35.16 240 ASP B O 1
ATOM 4063 N N . ASN B 1 241 ? 20.562 -56.625 -5.355 1 35.03 241 ASN B N 1
ATOM 4064 C CA . ASN B 1 241 ? 21.844 -56.688 -4.641 1 35.03 241 ASN B CA 1
ATOM 4065 C C . ASN B 1 241 ? 22.047 -58.031 -3.939 1 35.03 241 ASN B C 1
ATOM 4067 O O . ASN B 1 241 ? 21.578 -58.219 -2.814 1 35.03 241 ASN B O 1
ATOM 4071 N N . GLN B 1 242 ? 21.891 -59.188 -4.625 1 34.06 242 GLN B N 1
ATOM 4072 C CA . GLN B 1 242 ? 22.469 -60.406 -4.125 1 34.06 242 GLN B CA 1
ATOM 4073 C C . GLN B 1 242 ? 23.922 -60.219 -3.691 1 34.06 242 GLN B C 1
ATOM 4075 O O . GLN B 1 242 ? 24.766 -59.844 -4.504 1 34.06 242 GLN B O 1
ATOM 4080 N N . ARG B 1 243 ? 24.078 -59.812 -2.449 1 35.03 243 ARG B N 1
ATOM 4081 C CA . ARG B 1 243 ? 25.359 -59.719 -1.741 1 35.03 243 ARG B CA 1
ATOM 4082 C C . ARG B 1 243 ? 26.297 -60.844 -2.111 1 35.03 243 ARG B C 1
ATOM 4084 O O . ARG B 1 243 ? 25.922 -62.031 -2.012 1 35.03 243 ARG B O 1
ATOM 4091 N N . ASP B 1 244 ? 27.188 -60.656 -3.088 1 37.28 244 ASP B N 1
ATOM 4092 C CA . ASP B 1 244 ? 28.203 -61.656 -3.377 1 37.28 244 ASP B CA 1
ATOM 4093 C C . ASP B 1 244 ? 28.906 -62.125 -2.1 1 37.28 244 ASP B C 1
ATOM 4095 O O . ASP B 1 244 ? 29.438 -61.281 -1.349 1 37.28 244 ASP B O 1
ATOM 4099 N N . PRO B 1 245 ? 28.594 -63.281 -1.464 1 37.78 245 PRO B N 1
ATOM 4100 C CA . PRO B 1 245 ? 29.078 -63.844 -0.203 1 37.78 245 PRO B CA 1
ATOM 4101 C C . PRO B 1 245 ? 30.594 -63.812 -0.08 1 37.78 245 PRO B C 1
ATOM 4103 O O . PRO B 1 245 ? 31.141 -64.062 0.996 1 37.78 245 PRO B O 1
ATOM 4106 N N . ASN B 1 246 ? 31.297 -63.938 -1.188 1 39 246 ASN B N 1
ATOM 4107 C CA . ASN B 1 246 ? 32.719 -64.25 -1.146 1 39 246 ASN B CA 1
ATOM 4108 C C . ASN B 1 246 ? 33.562 -63.062 -0.772 1 39 246 ASN B C 1
ATOM 4110 O O . ASN B 1 246 ? 34.781 -63.062 -0.93 1 39 246 ASN B O 1
ATOM 4114 N N . THR B 1 247 ? 33 -61.875 -0.735 1 35.59 247 THR B N 1
ATOM 4115 C CA . THR B 1 247 ? 33.969 -60.781 -0.579 1 35.59 247 THR B CA 1
ATOM 4116 C C . THR B 1 247 ? 34.5 -60.75 0.851 1 35.59 247 THR B C 1
ATOM 4118 O O . THR B 1 247 ? 33.719 -60.656 1.806 1 35.59 247 THR B O 1
ATOM 4121 N N . ILE B 1 248 ? 35.656 -61.188 1.008 1 35.47 248 ILE B N 1
ATOM 4122 C CA . ILE B 1 248 ? 36.5 -61.375 2.193 1 35.47 248 ILE B CA 1
ATOM 4123 C C . ILE B 1 248 ? 36.625 -60.031 2.936 1 35.47 248 ILE B C 1
ATOM 4125 O O . ILE B 1 248 ? 36.938 -59 2.33 1 35.47 248 ILE B O 1
ATOM 4129 N N . ASP B 1 249 ? 35.719 -59.781 3.85 1 37.38 249 ASP B N 1
ATOM 4130 C CA . ASP B 1 249 ? 35.812 -58.562 4.652 1 37.38 249 ASP B CA 1
ATOM 4131 C C . ASP B 1 249 ? 37.219 -58.375 5.207 1 37.38 249 ASP B C 1
ATOM 4133 O O . ASP B 1 249 ? 37.719 -59.219 5.961 1 37.38 249 ASP B O 1
ATOM 4137 N N . ALA B 1 250 ? 37.969 -57.688 4.406 1 38.72 250 ALA B N 1
ATOM 4138 C CA . ALA B 1 250 ? 39.375 -57.531 4.648 1 38.72 250 ALA B CA 1
ATOM 4139 C C . ALA B 1 250 ? 39.656 -57 6.062 1 38.72 250 ALA B C 1
ATOM 4141 O O . ALA B 1 250 ? 40.781 -57.125 6.57 1 38.72 250 ALA B O 1
ATOM 4142 N N . PHE B 1 251 ? 38.812 -56.094 6.422 1 34.75 251 PHE B N 1
ATOM 4143 C CA . PHE B 1 251 ? 39.312 -55.375 7.582 1 34.75 251 PHE B CA 1
ATOM 4144 C C . PHE B 1 251 ? 39.312 -56.281 8.812 1 34.75 251 PHE B C 1
ATOM 4146 O O . PHE B 1 251 ? 40.156 -56.125 9.695 1 34.75 251 PHE B O 1
ATOM 4153 N N . THR B 1 252 ? 38.062 -56.688 9.164 1 38 252 THR B N 1
ATOM 4154 C CA . THR B 1 252 ? 38.062 -57.188 10.523 1 38 252 THR B CA 1
ATOM 4155 C C . THR B 1 252 ? 38.719 -58.562 10.586 1 38 252 THR B C 1
ATOM 4157 O O . THR B 1 252 ? 38.375 -59.469 9.812 1 38 252 THR B O 1
ATOM 4160 N N . GLY B 1 253 ? 39.938 -58.625 10.656 1 35.5 253 GLY B N 1
ATOM 4161 C CA . GLY B 1 253 ? 40.844 -59.75 10.742 1 35.5 253 GLY B CA 1
ATOM 4162 C C . GLY B 1 253 ? 40.156 -61.031 11.219 1 35.5 253 GLY B C 1
ATOM 4163 O O . GLY B 1 253 ? 40.75 -62.094 11.25 1 35.5 253 GLY B O 1
ATOM 4164 N N . GLN B 1 254 ? 39.438 -60.875 12.359 1 35.06 254 GLN B N 1
ATOM 4165 C CA . GLN B 1 254 ? 39.156 -62.062 13.156 1 35.06 254 GLN B CA 1
ATOM 4166 C C . GLN B 1 254 ? 38.031 -62.906 12.516 1 35.06 254 GLN B C 1
ATOM 4168 O O . GLN B 1 254 ? 37.094 -62.344 11.961 1 35.06 254 GLN B O 1
ATOM 4173 N N . THR B 1 255 ? 38.406 -64 12.031 1 33.38 255 THR B N 1
ATOM 4174 C CA . THR B 1 255 ? 37.469 -64.875 11.391 1 33.38 255 THR B CA 1
ATOM 4175 C C . THR B 1 255 ? 36.438 -65.375 12.391 1 33.38 255 THR B C 1
ATOM 4177 O O . THR B 1 255 ? 36.688 -65.375 13.602 1 33.38 255 THR B O 1
ATOM 4180 N N . ASP B 1 256 ? 35.188 -65.25 12.148 1 34.88 256 ASP B N 1
ATOM 4181 C CA . ASP B 1 256 ? 34.094 -65.5 13.062 1 34.88 256 ASP B CA 1
ATOM 4182 C C . ASP B 1 256 ? 34.219 -66.875 13.719 1 34.88 256 ASP B C 1
ATOM 4184 O O . ASP B 1 256 ? 33.344 -67.312 14.5 1 34.88 256 ASP B O 1
ATOM 4188 N N . ASN B 1 257 ? 35.031 -67.812 13.203 1 34.03 257 ASN B N 1
ATOM 4189 C CA . ASN B 1 257 ? 34.906 -69.188 13.664 1 34.03 257 ASN B CA 1
ATOM 4190 C C . ASN B 1 257 ? 35.344 -69.312 15.117 1 34.03 257 ASN B C 1
ATOM 4192 O O . ASN B 1 257 ? 35.125 -70.375 15.742 1 34.03 257 ASN B O 1
ATOM 4196 N N . GLU B 1 258 ? 36.5 -68.625 15.539 1 33.53 258 GLU B N 1
ATOM 4197 C CA . GLU B 1 258 ? 37.344 -69.188 16.578 1 33.53 258 GLU B CA 1
ATOM 4198 C C . GLU B 1 258 ? 36.719 -69 17.969 1 33.53 258 GLU B C 1
ATOM 4200 O O . GLU B 1 258 ? 37.25 -69.438 18.969 1 33.53 258 GLU B O 1
ATOM 4205 N N . SER B 1 259 ? 35.938 -68 18.219 1 33.59 259 SER B N 1
ATOM 4206 C CA . SER B 1 259 ? 35.781 -67.625 19.625 1 33.59 259 SER B CA 1
ATOM 4207 C C . SER B 1 259 ? 34.938 -68.625 20.375 1 33.59 259 SER B C 1
ATOM 4209 O O . SER B 1 259 ? 34.375 -68.312 21.422 1 33.59 259 SER B O 1
ATOM 4211 N N . LYS B 1 260 ? 34.625 -69.75 19.844 1 32.41 260 LYS B N 1
ATOM 4212 C CA . LYS B 1 260 ? 33.594 -70.562 20.438 1 32.41 260 LYS B CA 1
ATOM 4213 C C . LYS B 1 260 ? 34.125 -71.25 21.703 1 32.41 260 LYS B C 1
ATOM 4215 O O . LYS B 1 260 ? 33.344 -71.75 22.516 1 32.41 260 LYS B O 1
ATOM 4220 N N . ASN B 1 261 ? 35.406 -71.625 21.797 1 30.88 261 ASN B N 1
ATOM 4221 C CA . ASN B 1 261 ? 35.625 -72.875 22.516 1 30.88 261 ASN B CA 1
ATOM 4222 C C . ASN B 1 261 ? 35.938 -72.625 23.984 1 30.88 261 ASN B C 1
ATOM 4224 O O . ASN B 1 261 ? 36.594 -73.438 24.641 1 30.88 261 ASN B O 1
ATOM 4228 N N . THR B 1 262 ? 35.969 -71.312 24.516 1 32.12 262 THR B N 1
ATOM 4229 C CA . THR B 1 262 ? 36.719 -71.375 25.766 1 32.12 262 THR B CA 1
ATOM 4230 C C . THR B 1 262 ? 36 -72.188 26.812 1 32.12 262 THR B C 1
ATOM 4232 O O . THR B 1 262 ? 34.875 -71.812 27.188 1 32.12 262 THR B O 1
ATOM 4235 N N . PRO B 1 263 ? 36.531 -73.312 27.25 1 31.69 263 PRO B N 1
ATOM 4236 C CA . PRO B 1 263 ? 36.062 -74.375 28.125 1 31.69 263 PRO B CA 1
ATOM 4237 C C . PRO B 1 263 ? 35.875 -73.938 29.562 1 31.69 263 PRO B C 1
ATOM 4239 O O . PRO B 1 263 ? 36.75 -73.25 30.125 1 31.69 263 PRO B O 1
ATOM 4242 N N . ILE B 1 264 ? 34.594 -73.438 29.938 1 31.19 264 ILE B N 1
ATOM 4243 C CA . ILE B 1 264 ? 34.25 -73.125 31.328 1 31.19 264 ILE B CA 1
ATOM 4244 C C . ILE B 1 264 ? 34.75 -74.188 32.25 1 31.19 264 ILE B C 1
ATOM 4246 O O . ILE B 1 264 ? 34.438 -75.375 32.062 1 31.19 264 ILE B O 1
ATOM 4250 N N . LEU B 1 265 ? 35.969 -74.062 32.844 1 26.34 265 LEU B N 1
ATOM 4251 C CA . LEU B 1 265 ? 36.688 -74.938 33.75 1 26.34 265 LEU B CA 1
ATOM 4252 C C . LEU B 1 265 ? 35.781 -75.5 34.844 1 26.34 265 LEU B C 1
ATOM 4254 O O . LEU B 1 265 ? 35.031 -74.75 35.469 1 26.34 265 LEU B O 1
ATOM 4258 N N . ALA B 1 266 ? 35.812 -76.938 35.094 1 26.27 266 ALA B N 1
ATOM 4259 C CA . ALA B 1 266 ? 35.406 -78 36 1 26.27 266 ALA B CA 1
ATOM 4260 C C . ALA B 1 266 ? 35.969 -77.75 37.406 1 26.27 266 ALA B C 1
ATOM 4262 O O . ALA B 1 266 ? 37.156 -77.438 37.562 1 26.27 266 ALA B O 1
#

Secondary structure (DSSP, 8-state):
--S--EEEEEHHHHHH--S--HHHHHHHHHHHHHHHHTSS---SSSPEEEEHHHHHHHTT--HHHHHHHHHHHHHHHTT-EEEEE-TTT--EEEEESEEEEEEEGGGTEEEEEE-HHHHHHHS--SS-GGGEE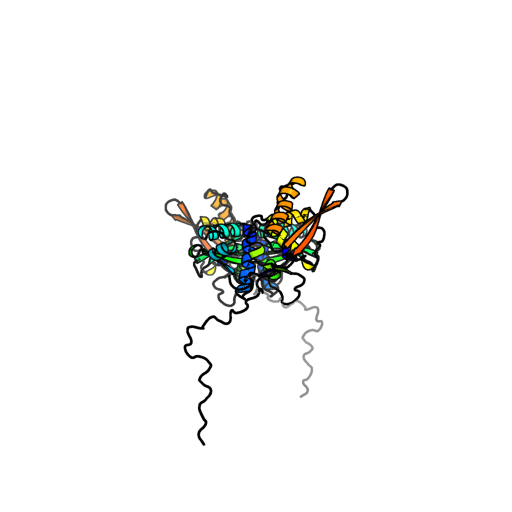EEETHHHHT---HHHHHHHHHHHTTTTTSBPPPEEHHHHHHHTT--TTSS-SHHHHIIIIIHHHHHHHHHHSSEEEEEEEEEETTEEEEEEEEEEEPPP-----SS-----TT----S--S-TTGGG------/--S--EEEEEHHHHHH--S--HHHHHHHHHHHHHHHHTSS---SSSPEEEEHHHHHHHTT--HHHHHHHHHHHHHHHTT-EEEEE-TTT--EEEEESEEEEEEEGGGTEEEEEE-HHHHHHHS--SS-GGGEEEEETHHHHT---HHHHHHHHHHHTTTTTSBPPPEEHHHHHHHTT--TTSS-SHHHHIIIIIHHHHHHHHHHSSEEEEEEEEEETTEEEEEEEEEEEPPP---TT-------TT----S--S-TTGGG------

Sequence (532 aa):
MSNSDLVVKSNRLNSAIQNLTLAELRIIQLAIVDARETGKGLSTDTPLRIDGLRYAEAFNTTRQNGYIRMKEAEETLFNRRFSFIDDSDGKVVKSRWIQRVKYLDDEGAIELAFTMDVVKAITRLDGAEEFFTKYLLNQTANLSSVYSVRLYELLVQWKTAVKTPTFALTTFRQQLGLANNEYKAMCNFKARVLDLAVNEINEKTDLTVSYTQEKRGRTISGFKFTVRTKDKPKDKDANDNQRDPNTIDAFTGQTDNESKNTPILAMSNSDLVVKSNRLNSAIQNLTLAELRIIQLAIVDARETGKGLSTDTPLRIDGLRYAEAFNTTRQNGYIRMKEAEETLFNRRFSFIDDSDGKVVKSRWIQRVKYLDDEGAIELAFTMDVVKAITRLDGAEEFFTKYLLNQTANLSSVYSVRLYELLVQWKTAVKTPTFALTTFRQQLGLANNEYKAMCNFKARVLDLAVNEINEKTDLTVSYTQEKRGRTISGFKFTVRTKDKPKDKDANDNQRDPNTIDAFTGQTDNESKNTPILA

Solvent-accessible surface area (backbone atoms only — not comparable to full-atom values): 29334 Å² total; per-residue (Å²): 133,77,86,85,49,45,30,51,33,21,44,64,54,64,65,36,42,48,60,55,51,52,60,34,48,49,52,52,48,49,49,44,24,52,23,58,72,67,68,69,46,67,35,59,81,47,63,46,77,47,46,13,58,57,50,7,65,64,49,75,49,52,62,81,50,16,31,55,51,49,50,54,23,46,59,55,38,52,71,40,59,40,55,48,66,38,82,92,78,67,34,54,32,41,34,31,52,41,30,33,39,33,57,36,74,93,73,39,30,38,32,37,18,42,13,47,71,47,30,59,36,39,48,76,63,90,76,71,67,90,49,46,30,67,45,54,47,71,55,44,37,79,50,87,44,44,39,29,42,36,49,46,62,69,42,55,66,27,40,84,68,28,51,51,68,72,40,46,42,74,63,43,43,27,41,37,32,45,55,89,81,53,57,71,50,64,69,49,31,42,56,70,39,50,49,45,19,40,51,49,38,46,70,66,35,62,41,41,58,50,74,48,79,35,66,58,86,92,40,76,48,24,37,30,39,40,32,39,70,55,78,70,77,73,75,86,66,81,69,87,73,72,70,72,82,77,68,72,69,73,74,64,75,70,64,88,73,69,80,71,67,80,76,79,83,128,131,79,86,84,50,45,29,51,32,21,45,64,54,63,63,38,41,49,59,54,50,52,58,35,48,49,51,53,47,49,50,43,24,51,22,57,71,68,67,70,45,66,36,58,83,45,64,45,79,48,46,14,57,57,50,6,65,63,49,74,48,52,62,81,49,16,31,55,51,50,50,55,23,47,60,54,39,53,71,40,60,41,56,49,67,39,82,92,77,67,36,53,32,41,35,32,50,41,28,35,38,33,58,36,74,94,73,40,31,37,31,37,20,41,14,48,69,48,30,59,34,40,51,74,65,93,66,72,68,91,49,46,31,68,48,55,49,72,54,45,37,77,51,88,44,44,39,28,40,35,48,48,62,69,43,56,67,28,41,84,67,28,52,51,69,72,40,46,43,73,64,43,42,26,42,38,32,44,56,90,80,54,57,72,51,63,68,48,30,42,55,70,39,48,49,44,20,41,50,49,37,47,69,66,35,62,41,41,58,50,74,49,79,36,65,57,86,92,40,77,48,23,36,31,41,39,32,37,69,55,76,71,79,71,72,74,65,83,62,85,78,68,74,72,82,78,67,70,69,72,74,67,74,71,66,87,76,67,82,72,67,81,73,83,84,133

Organism: Necator americanus (NCBI:txid51031)

Foldseek 3Di:
DDDFLKFKFFLQVLLFDFQAFPLLVLLLSNQLSQLVVVVVAADQVFWDKDALCSQCVLQVHDSVCSLVSNVVSVVVLQVDKTWDADPVPRDIDIAGQWDDKDDPPVRSMIITHGHPVRRVGSPPDPDDSLGMFMDGSQQCSHPDALLLNSVCRNCRSCQPVQKDPWDFDVSSCRSSNDDPPPCVDPVCCCVVRVVVNQVRSCVRHQKHKDKDFDDDPPHTGTMMMGIHGHDDPPPPDDDDPVPPVPDDPPPPPDDPPPPPDDDPDD/DDDFLKFKFFLQVLLFDFQAFPLLVLLLSNQLSQLVVVVVAADQVFWDKDALCSQCVLQVHDSVCSLVSNVVSVVVLQVDKTWDADPVPRDIDIGGQWDDKDDDPVRSMIITHGHPVRRVGSPPPPDDSLGMFMDGSQQCSHPDALLLNSVCRNCRSCQPVQKDPWDFDVSSCRSSNDDPPPCVDPVCCCVVRVVVNQVRSCVRHQKHKDKDFDDDPPHTGTMMMGIHGHDDPPPPPVDDPVPPVPPDPPPPPDDVPPPPDDDPDD

pLDDT: mean 84.09, std 21.32, range [23.77, 98.81]